Protein AF-A0A2T3AY44-F1 (afdb_monomer)

Radius of gyration: 39.5 Å; Cα contacts (8 Å, |Δi|>4): 131; chains: 1; bounding box: 121×84×118 Å

Foldseek 3Di:
DDDDDDDDDDDDDDDPDDDDDDDDDDDDDDDDDDDDDDDDDDDDDDDDDDDDDDDDDDDDDDDDDDDDDDDDDDDDDDDDDDDDDDDDDDDDDDPPPPDDDDDPDPPPPPDDDPDDDDPPDDDDWDFDDDPPPDRPTCVVVVVVLVVLVVLLVVLVVLLVVLVVVLVVLVVVLVVLVVQLVVLVVVVVVCPVVPPDDPVVSVVSNVSSVVSNVVSVVVSVVSVVVSVVSVVSNVVSVVVSVVSVVVVCVVVVVDDPPPPPPPVDDPDDDDPPPVPVPVPPDDPVRVVVVVLVVQLVVLVVQLVVLVVQLVVLVVCLVCLVVVLVVVVVVVVVVDPDPDPVVVVVVSVVVNVVSVVSNVVSVVSNVVSVVVSVVSQDQDPPVVPPVPPRPHPPPPDDVVVVVVVVVVPPVVVVVCVVPPPPDPPDPPPPPPPPPPPCDPPVPVVPPDDDPVVVVVVVVVVVVVVVVCVVVVVD

Mean predicted aligned error: 21.45 Å

Structure (mmCIF, N/CA/C/O backbone):
data_AF-A0A2T3AY44-F1
#
_entry.id   AF-A0A2T3AY44-F1
#
loop_
_atom_site.group_PDB
_atom_site.id
_atom_site.type_symbol
_atom_site.label_atom_id
_atom_site.label_alt_id
_atom_site.label_comp_id
_atom_site.label_asym_id
_atom_site.label_entity_id
_atom_site.label_seq_id
_atom_site.pdbx_PDB_ins_code
_atom_site.Cartn_x
_atom_site.Cartn_y
_atom_site.Cartn_z
_atom_site.occupancy
_atom_site.B_iso_or_equiv
_atom_site.auth_seq_id
_atom_site.auth_comp_id
_atom_site.auth_asym_id
_atom_site.auth_atom_id
_atom_site.pdbx_PDB_model_num
ATOM 1 N N . MET A 1 1 ? 60.513 7.426 -42.762 1.00 34.94 1 MET A N 1
ATOM 2 C CA . MET A 1 1 ? 61.523 7.850 -41.770 1.00 34.94 1 MET A CA 1
ATOM 3 C C . MET A 1 1 ? 61.010 9.092 -41.057 1.00 34.94 1 MET A C 1
ATOM 5 O O . MET A 1 1 ? 60.821 10.098 -41.719 1.00 34.94 1 MET A O 1
ATOM 9 N N . ASN A 1 2 ? 60.790 8.953 -39.744 1.00 33.62 2 ASN A N 1
ATOM 10 C CA . ASN A 1 2 ? 60.694 9.968 -38.677 1.00 33.62 2 ASN A CA 1
ATOM 11 C C . ASN A 1 2 ? 59.631 11.077 -38.860 1.00 33.62 2 ASN A C 1
ATOM 13 O O . ASN A 1 2 ? 59.776 11.942 -39.707 1.00 33.62 2 ASN A O 1
ATOM 17 N N . GLY A 1 3 ? 58.543 11.164 -38.093 1.00 35.62 3 GLY A N 1
ATOM 18 C CA . GLY A 1 3 ? 58.346 10.798 -36.690 1.00 35.62 3 GLY A CA 1
ATOM 19 C C . GLY A 1 3 ? 58.335 12.067 -35.833 1.00 35.62 3 GLY A C 1
ATOM 20 O O . GLY A 1 3 ? 59.396 12.527 -35.419 1.00 35.62 3 GLY A O 1
ATOM 21 N N . ARG A 1 4 ? 57.149 12.625 -35.550 1.00 42.69 4 ARG A N 1
ATOM 22 C CA . ARG A 1 4 ? 56.928 13.505 -34.393 1.00 42.69 4 ARG A CA 1
ATOM 23 C C . ARG A 1 4 ? 55.590 13.192 -33.739 1.00 42.69 4 ARG A C 1
ATOM 25 O O . ARG A 1 4 ? 54.521 13.354 -34.307 1.00 42.69 4 ARG A O 1
ATOM 32 N N . VAL A 1 5 ? 55.765 12.693 -32.529 1.00 36.28 5 VAL A N 1
ATOM 33 C CA . VAL A 1 5 ? 54.825 12.250 -31.514 1.00 36.28 5 VAL A CA 1
ATOM 34 C C . VAL A 1 5 ? 53.949 13.412 -31.031 1.00 36.28 5 VAL A C 1
ATOM 36 O O . VAL A 1 5 ? 54.469 14.390 -30.493 1.00 36.28 5 VAL A O 1
ATOM 39 N N . CYS A 1 6 ? 52.628 13.268 -31.143 1.00 38.59 6 CYS A N 1
ATOM 40 C CA . CYS A 1 6 ? 51.663 14.050 -30.372 1.00 38.59 6 CYS A CA 1
ATOM 41 C C . CYS A 1 6 ? 51.483 13.397 -28.994 1.00 38.59 6 CYS A C 1
ATOM 43 O O . CYS A 1 6 ? 50.811 12.381 -28.853 1.00 38.59 6 CYS A O 1
ATOM 45 N N . LYS A 1 7 ? 52.109 13.982 -27.969 1.00 41.06 7 LYS A N 1
ATOM 46 C CA . LYS A 1 7 ? 51.794 13.757 -26.552 1.00 41.06 7 LYS A CA 1
ATOM 47 C C . LYS A 1 7 ? 51.014 14.971 -26.062 1.00 41.06 7 LYS A C 1
ATOM 49 O O . LYS A 1 7 ? 51.617 16.039 -25.982 1.00 41.06 7 LYS A O 1
ATOM 54 N N . LYS A 1 8 ? 49.729 14.802 -25.732 1.00 38.19 8 LYS A N 1
ATOM 55 C CA . LYS A 1 8 ? 48.971 15.566 -24.716 1.00 38.19 8 LYS A CA 1
ATOM 56 C C . LYS A 1 8 ? 47.485 15.196 -24.787 1.00 38.19 8 LYS A C 1
ATOM 58 O O . LYS A 1 8 ? 46.795 15.696 -25.661 1.00 38.19 8 LYS A O 1
ATOM 63 N N . ALA A 1 9 ? 47.044 14.348 -23.859 1.00 34.91 9 ALA A N 1
ATOM 64 C CA . ALA A 1 9 ? 45.743 14.389 -23.173 1.00 34.91 9 ALA A CA 1
ATOM 65 C C . ALA A 1 9 ? 45.565 13.066 -22.409 1.00 34.91 9 ALA A C 1
ATOM 67 O O . ALA A 1 9 ? 44.930 12.136 -22.880 1.00 34.91 9 ALA A O 1
ATOM 68 N N . ALA A 1 10 ? 46.207 12.955 -21.247 1.00 40.06 10 ALA A N 1
ATOM 69 C CA . ALA A 1 10 ? 45.984 11.857 -20.312 1.00 40.06 10 ALA A CA 1
ATOM 70 C C . ALA A 1 10 ? 46.168 12.400 -18.893 1.00 40.06 10 ALA A C 1
ATOM 72 O O . ALA A 1 10 ? 47.243 12.266 -18.318 1.00 40.06 10 ALA A O 1
ATOM 73 N N . VAL A 1 11 ? 45.148 13.087 -18.368 1.00 36.41 11 VAL A N 1
ATOM 74 C CA . VAL A 1 11 ? 44.997 13.385 -16.935 1.00 36.41 11 VAL A CA 1
ATOM 75 C C . VAL A 1 11 ? 43.501 13.538 -16.641 1.00 36.41 11 VAL A C 1
ATOM 77 O O . VAL A 1 11 ? 42.920 14.537 -17.047 1.00 36.41 11 VAL A O 1
ATOM 80 N N . LEU A 1 12 ? 42.916 12.541 -15.963 1.00 38.38 12 LEU A N 1
ATOM 81 C CA . LEU A 1 12 ? 41.861 12.618 -14.925 1.00 38.38 12 LEU A CA 1
ATOM 82 C C . LEU A 1 12 ? 41.010 11.332 -14.880 1.00 38.38 12 LEU A C 1
ATOM 84 O O . LEU A 1 12 ? 39.799 11.359 -15.031 1.00 38.38 12 LEU A O 1
ATOM 88 N N . LEU A 1 13 ? 41.646 10.197 -14.578 1.00 35.00 13 LEU A N 1
ATOM 89 C CA . LEU A 1 13 ? 40.983 9.115 -13.847 1.00 35.00 13 LEU A CA 1
ATOM 90 C C . LEU A 1 13 ? 41.801 8.860 -12.583 1.00 35.00 13 LEU A C 1
ATOM 92 O O . LEU A 1 13 ? 42.836 8.190 -12.585 1.00 35.00 13 LEU A O 1
ATOM 96 N N . GLY A 1 14 ? 41.373 9.504 -11.499 1.00 32.88 14 GLY A N 1
ATOM 97 C CA . GLY A 1 14 ? 41.943 9.328 -10.173 1.00 32.88 14 GLY A CA 1
ATOM 98 C C . GLY A 1 14 ? 41.601 7.945 -9.631 1.00 32.88 14 GLY A C 1
ATOM 99 O O . GLY A 1 14 ? 40.562 7.759 -9.006 1.00 32.88 14 GLY A O 1
ATOM 100 N N . ARG A 1 15 ? 42.505 6.980 -9.825 1.00 35.12 15 ARG A N 1
ATOM 101 C CA . ARG A 1 15 ? 42.523 5.724 -9.067 1.00 35.12 15 ARG A CA 1
ATOM 102 C C . ARG A 1 15 ? 42.696 6.038 -7.577 1.00 35.12 15 ARG A C 1
ATOM 104 O O . ARG A 1 15 ? 43.782 6.406 -7.134 1.00 35.12 15 ARG A O 1
ATOM 111 N N . ARG A 1 16 ? 41.631 5.858 -6.792 1.00 35.81 16 ARG A N 1
ATOM 112 C CA . ARG A 1 16 ? 41.693 5.768 -5.326 1.00 35.81 16 ARG A CA 1
ATOM 113 C C . ARG A 1 16 ? 42.392 4.460 -4.945 1.00 35.81 16 ARG A C 1
ATOM 115 O O . ARG A 1 16 ? 41.772 3.403 -4.899 1.00 35.81 16 ARG A O 1
ATOM 122 N N . THR A 1 17 ? 43.683 4.525 -4.647 1.00 37.09 17 THR A N 1
ATOM 123 C CA . THR A 1 17 ? 44.382 3.471 -3.910 1.00 37.09 17 THR A CA 1
ATOM 124 C C . THR A 1 17 ? 43.995 3.576 -2.433 1.00 37.09 17 THR A C 1
ATOM 126 O O . THR A 1 17 ? 44.372 4.518 -1.739 1.00 37.09 17 THR A O 1
ATOM 129 N N . ARG A 1 18 ? 43.205 2.619 -1.930 1.00 37.78 18 ARG A N 1
ATOM 130 C CA . ARG A 1 18 ? 43.069 2.409 -0.482 1.00 37.78 18 ARG A CA 1
ATOM 131 C C . ARG A 1 18 ? 44.380 1.812 0.026 1.00 37.78 18 ARG A C 1
ATOM 133 O O . ARG A 1 18 ? 44.727 0.684 -0.307 1.00 37.78 18 ARG A O 1
ATOM 140 N N . SER A 1 19 ? 45.115 2.593 0.809 1.00 40.41 19 SER A N 1
ATOM 141 C CA . SER A 1 19 ? 46.251 2.138 1.602 1.00 40.41 19 SER A CA 1
ATOM 142 C C . SER A 1 19 ? 45.757 1.265 2.760 1.00 40.41 19 SER A C 1
ATOM 144 O O . SER A 1 19 ? 45.018 1.746 3.619 1.00 40.41 19 SER A O 1
ATOM 146 N N . ASN A 1 20 ? 46.181 0.003 2.794 1.00 39.50 20 ASN A N 1
ATOM 147 C CA . ASN A 1 20 ? 46.094 -0.846 3.983 1.00 39.50 20 ASN A CA 1
ATOM 148 C C . ASN A 1 20 ? 47.040 -0.319 5.079 1.00 39.50 20 ASN A C 1
ATOM 150 O O . ASN A 1 20 ? 48.217 -0.095 4.782 1.00 39.50 20 ASN A O 1
ATOM 154 N N . PRO A 1 21 ? 46.592 -0.169 6.337 1.00 58.84 21 PRO A N 1
ATOM 155 C CA . PRO A 1 21 ? 47.487 -0.097 7.487 1.00 58.84 21 PRO A CA 1
ATOM 156 C C . PRO A 1 21 ? 47.902 -1.512 7.965 1.00 58.84 21 PRO A C 1
ATOM 158 O O . PRO A 1 21 ? 47.206 -2.488 7.676 1.00 58.84 21 PRO A O 1
ATOM 161 N N . PRO A 1 22 ? 49.045 -1.647 8.667 1.00 54.47 22 PRO A N 1
ATOM 162 C CA . PRO A 1 22 ? 49.607 -2.933 9.095 1.00 54.47 22 PRO A CA 1
ATOM 163 C C . PRO A 1 22 ? 48.859 -3.542 10.300 1.00 54.47 22 PRO A C 1
ATOM 165 O O . PRO A 1 22 ? 48.152 -2.822 11.011 1.00 54.47 22 PRO A O 1
ATOM 168 N N . PRO A 1 23 ? 49.021 -4.856 10.562 1.00 44.16 23 PRO A N 1
ATOM 169 C CA . PRO A 1 23 ? 48.242 -5.566 11.568 1.00 44.16 23 PRO A CA 1
ATOM 170 C C . PRO A 1 23 ? 48.755 -5.250 12.976 1.00 44.16 23 PRO A C 1
ATOM 172 O O . PRO A 1 23 ? 49.938 -5.424 13.274 1.00 44.16 23 PRO A O 1
ATOM 175 N N . GLN A 1 24 ? 47.852 -4.814 13.852 1.00 42.66 24 GLN A N 1
ATOM 176 C CA . GLN A 1 24 ? 48.074 -4.827 15.294 1.00 42.66 24 GLN A CA 1
ATOM 177 C C . GLN A 1 24 ? 47.517 -6.119 15.894 1.00 42.66 24 GLN A C 1
ATOM 179 O O . GLN A 1 24 ? 46.496 -6.652 15.467 1.00 42.66 24 GLN A O 1
ATOM 184 N N . GLN A 1 25 ? 48.283 -6.622 16.853 1.00 38.34 25 GLN A N 1
ATOM 185 C CA . GLN A 1 25 ? 48.166 -7.898 17.540 1.00 38.34 25 GLN A CA 1
ATOM 186 C C . GLN A 1 25 ? 46.792 -8.070 18.203 1.00 38.34 25 GLN A C 1
ATOM 188 O O . GLN A 1 25 ? 46.378 -7.238 19.006 1.00 38.34 25 GLN A O 1
ATOM 193 N N . ALA A 1 26 ? 46.116 -9.177 17.889 1.00 37.06 26 ALA A N 1
ATOM 194 C CA . ALA A 1 26 ? 44.958 -9.648 18.632 1.00 37.06 26 ALA A CA 1
ATOM 195 C C . ALA A 1 26 ? 45.448 -10.493 19.813 1.00 37.06 26 ALA A C 1
ATOM 197 O O . ALA A 1 26 ? 46.010 -11.571 19.634 1.00 37.06 26 ALA A O 1
ATOM 198 N N . SER A 1 27 ? 45.261 -9.955 21.011 1.00 42.84 27 SER A N 1
ATOM 199 C CA . SER A 1 27 ? 45.284 -10.687 22.269 1.00 42.84 27 SER A CA 1
ATOM 200 C C . SER A 1 27 ? 44.036 -11.558 22.402 1.00 42.84 27 SER A C 1
ATOM 202 O O . SER A 1 27 ? 42.921 -11.122 22.110 1.00 42.84 27 SER A O 1
ATOM 204 N N . ASP A 1 28 ? 44.278 -12.774 22.872 1.00 39.97 28 ASP A N 1
ATOM 205 C CA . ASP A 1 28 ? 43.344 -13.841 23.199 1.00 39.97 28 ASP A CA 1
ATOM 206 C C . ASP A 1 28 ? 42.115 -13.398 24.006 1.00 39.97 28 ASP A C 1
ATOM 208 O O . ASP A 1 28 ? 42.231 -12.691 25.006 1.00 39.97 28 ASP A O 1
ATOM 212 N N . SER A 1 29 ? 40.937 -13.887 23.610 1.00 41.66 29 SER A N 1
ATOM 213 C CA . SER A 1 29 ? 39.904 -14.460 24.494 1.00 41.66 29 SER A CA 1
ATOM 214 C C . SER A 1 29 ? 38.575 -14.572 23.747 1.00 41.66 29 SER A C 1
ATOM 216 O O . SER A 1 29 ? 37.919 -13.573 23.484 1.00 41.66 29 SER A O 1
ATOM 218 N N . SER A 1 30 ? 38.157 -15.794 23.412 1.00 37.03 30 SER A N 1
ATOM 219 C CA . SER A 1 30 ? 36.739 -16.182 23.407 1.00 37.03 30 SER A CA 1
ATOM 220 C C . SER A 1 30 ? 36.601 -17.658 23.041 1.00 37.03 30 SER A C 1
ATOM 222 O O . SER A 1 30 ? 36.804 -18.081 21.904 1.00 37.03 30 SER A O 1
ATOM 224 N N . THR A 1 31 ? 36.276 -18.439 24.058 1.00 47.12 31 THR A N 1
ATOM 225 C CA . THR A 1 31 ? 35.794 -19.817 24.016 1.00 47.12 31 THR A CA 1
ATOM 226 C C . THR A 1 31 ? 34.460 -19.905 23.258 1.00 47.12 31 THR A C 1
ATOM 228 O O . THR A 1 31 ? 33.555 -19.137 23.584 1.00 47.12 31 THR A O 1
ATOM 231 N N . PRO A 1 32 ? 34.243 -20.873 22.348 1.00 46.88 32 PRO A N 1
ATOM 232 C CA . PRO A 1 32 ? 32.895 -21.257 21.933 1.00 46.88 32 PRO A CA 1
ATOM 233 C C . PRO A 1 32 ? 32.414 -22.506 22.701 1.00 46.88 32 PRO A C 1
ATOM 235 O O . PRO A 1 32 ? 33.208 -23.426 22.927 1.00 46.88 32 PRO A O 1
ATOM 238 N N . PRO A 1 33 ? 31.128 -22.600 23.090 1.00 50.81 33 PRO A N 1
ATOM 239 C CA . PRO A 1 33 ? 30.569 -23.842 23.593 1.00 50.81 33 PRO A CA 1
ATOM 240 C C . PRO A 1 33 ? 30.195 -24.755 22.422 1.00 50.81 33 PRO A C 1
ATOM 242 O O . PRO A 1 33 ? 29.480 -24.383 21.494 1.00 50.81 33 PRO A O 1
ATOM 245 N N . ASN A 1 34 ? 30.700 -25.978 22.509 1.00 35.72 34 ASN A N 1
ATOM 246 C CA . ASN A 1 34 ? 30.418 -27.092 21.624 1.00 35.72 34 ASN A CA 1
ATOM 247 C C . ASN A 1 34 ? 29.064 -27.695 22.047 1.00 35.72 34 ASN A C 1
ATOM 249 O O . ASN A 1 34 ? 28.993 -28.380 23.069 1.00 35.72 34 ASN A O 1
ATOM 253 N N . ILE A 1 35 ? 27.982 -27.398 21.321 1.00 37.94 35 ILE A N 1
ATOM 254 C CA . ILE A 1 35 ? 26.688 -28.064 21.518 1.00 37.94 35 ILE A CA 1
ATOM 255 C C . ILE A 1 35 ? 26.614 -29.244 20.552 1.00 37.94 35 ILE A C 1
ATOM 257 O O . ILE A 1 35 ? 26.578 -29.088 19.334 1.00 37.94 35 ILE A O 1
ATOM 261 N N . TYR A 1 36 ? 26.616 -30.427 21.159 1.00 41.16 36 TYR A N 1
ATOM 262 C CA . TYR A 1 36 ? 26.352 -31.728 20.566 1.00 41.16 36 TYR A CA 1
ATOM 263 C C . TYR A 1 36 ? 25.066 -31.719 19.725 1.00 41.16 36 TYR A C 1
ATOM 265 O O . TYR A 1 36 ? 23.984 -31.445 20.244 1.00 41.16 36 TYR A O 1
ATOM 273 N N . CYS A 1 37 ? 25.175 -32.100 18.452 1.00 33.50 37 CYS A N 1
ATOM 274 C CA . CYS A 1 37 ? 24.052 -32.656 17.703 1.00 33.50 37 CYS A CA 1
ATOM 275 C C . CYS A 1 37 ? 23.922 -34.128 18.105 1.00 33.50 37 CYS A C 1
ATOM 277 O O . CYS A 1 37 ? 24.819 -34.923 17.833 1.00 33.50 37 CYS A O 1
ATOM 279 N N . HIS A 1 38 ? 22.835 -34.466 18.795 1.00 40.00 38 HIS A N 1
ATOM 280 C CA . HIS A 1 38 ? 22.430 -35.847 19.006 1.00 40.00 38 HIS A CA 1
ATOM 281 C C . HIS A 1 38 ? 21.548 -36.290 17.841 1.00 40.00 38 HIS A C 1
ATOM 283 O O . HIS A 1 38 ? 20.502 -35.695 17.581 1.00 40.00 38 HIS A O 1
ATOM 289 N N . ASP A 1 39 ? 21.986 -37.362 17.189 1.00 37.34 39 ASP A N 1
ATOM 290 C CA . ASP A 1 39 ? 21.161 -38.252 16.388 1.00 37.34 39 ASP A CA 1
ATOM 291 C C . ASP A 1 39 ? 19.938 -38.722 17.183 1.00 37.34 39 ASP A C 1
ATOM 293 O O . ASP A 1 39 ? 20.041 -39.099 18.355 1.00 37.34 39 ASP A O 1
ATOM 297 N N . SER A 1 40 ? 18.782 -38.764 16.527 1.00 41.41 40 SER A N 1
ATOM 298 C CA . SER A 1 40 ? 17.695 -39.670 16.892 1.00 41.41 40 SER A CA 1
ATOM 299 C C . SER A 1 40 ? 16.859 -39.978 15.659 1.00 41.41 40 SER A C 1
ATOM 301 O O . SER A 1 40 ? 15.930 -39.263 15.291 1.00 41.41 40 SER A O 1
ATOM 303 N N . GLU A 1 41 ? 17.235 -41.090 15.035 1.00 40.88 41 GLU A N 1
ATOM 304 C CA . GLU A 1 41 ? 16.350 -41.975 14.297 1.00 40.88 41 GLU A CA 1
ATOM 305 C C . GLU A 1 41 ? 15.105 -42.279 15.140 1.00 40.88 41 GLU A C 1
ATOM 307 O O . GLU A 1 41 ? 15.232 -42.777 16.256 1.00 40.88 41 GLU A O 1
ATOM 312 N N . GLN A 1 42 ? 13.907 -42.066 14.595 1.00 40.12 42 GLN A N 1
ATOM 313 C CA . GLN A 1 42 ? 12.755 -42.908 14.914 1.00 40.12 42 GLN A CA 1
ATOM 314 C C . GLN A 1 42 ? 11.935 -43.118 13.646 1.00 40.12 42 GLN A C 1
ATOM 316 O O . GLN A 1 42 ? 11.295 -42.208 13.123 1.00 40.12 42 GLN A O 1
ATOM 321 N N . GLY A 1 43 ? 11.995 -44.351 13.146 1.00 37.81 43 GLY A N 1
ATOM 322 C CA . GLY A 1 43 ? 11.061 -44.855 12.159 1.00 37.81 43 GLY A CA 1
ATOM 323 C C . GLY A 1 43 ? 9.660 -44.975 12.747 1.00 37.81 43 GLY A C 1
ATOM 324 O O . GLY A 1 43 ? 9.489 -45.292 13.923 1.00 37.81 43 GLY A O 1
ATOM 325 N N . TYR A 1 44 ? 8.660 -44.781 11.896 1.00 38.00 44 TYR A N 1
ATOM 326 C CA . TYR A 1 44 ? 7.320 -45.278 12.151 1.00 38.00 44 TYR A CA 1
ATOM 327 C C . TYR A 1 44 ? 6.813 -46.004 10.910 1.00 38.00 44 TYR A C 1
ATOM 329 O O . TYR A 1 44 ? 6.714 -45.452 9.816 1.00 38.00 44 TYR A O 1
ATOM 337 N N . LEU A 1 45 ? 6.572 -47.292 11.127 1.00 39.09 45 LEU A N 1
ATOM 338 C CA . LEU A 1 45 ? 5.883 -48.218 10.249 1.00 39.09 45 LEU A CA 1
ATOM 339 C C . LEU A 1 45 ? 4.418 -47.782 10.101 1.00 39.09 45 LEU A C 1
ATOM 341 O O . LEU A 1 45 ? 3.814 -47.289 11.055 1.00 39.09 45 LEU A O 1
ATOM 345 N N . GLY A 1 46 ? 3.849 -48.012 8.914 1.00 34.78 46 GLY A N 1
ATOM 346 C CA . GLY A 1 46 ? 2.399 -47.988 8.704 1.00 34.78 46 GLY A CA 1
ATOM 347 C C . GLY A 1 46 ? 1.670 -49.014 9.585 1.00 34.78 46 GLY A C 1
ATOM 348 O O . GLY A 1 46 ? 2.302 -49.855 10.231 1.00 34.78 46 GLY A O 1
ATOM 349 N N . PRO A 1 47 ? 0.330 -48.997 9.571 1.00 50.12 47 PRO A N 1
ATOM 350 C CA . PRO A 1 47 ? -0.291 -49.878 8.589 1.00 50.12 47 PRO A CA 1
ATOM 351 C C . PRO A 1 47 ? -1.577 -49.356 7.936 1.00 50.12 47 PRO A C 1
ATOM 353 O O . PRO A 1 47 ? -2.265 -48.451 8.402 1.00 50.12 47 PRO A O 1
ATOM 356 N N . GLU A 1 48 ? -1.847 -50.027 6.824 1.00 40.59 48 GLU A N 1
ATOM 357 C CA . GLU A 1 48 ? -3.089 -50.188 6.085 1.00 40.59 48 GLU A CA 1
ATOM 358 C C . GLU A 1 48 ? -4.349 -50.258 6.967 1.00 40.59 48 GLU A C 1
ATOM 360 O O . GLU A 1 48 ? -4.336 -50.888 8.018 1.00 40.59 48 GLU A O 1
ATOM 365 N N . HIS A 1 49 ? -5.450 -49.663 6.495 1.00 39.28 49 HIS A N 1
ATOM 366 C CA . HIS A 1 49 ? -6.746 -50.333 6.306 1.00 39.28 49 HIS A CA 1
ATOM 367 C C . HIS A 1 49 ? -7.787 -49.329 5.784 1.00 39.28 49 HIS A C 1
ATOM 369 O O . HIS A 1 49 ? -8.330 -48.512 6.522 1.00 39.28 49 HIS A O 1
ATOM 375 N N . SER A 1 50 ? -8.113 -49.436 4.495 1.00 41.28 50 SER A N 1
ATOM 376 C CA . SER A 1 50 ? -9.448 -49.087 4.000 1.00 41.28 50 SER A CA 1
ATOM 377 C C . SER A 1 50 ? -10.450 -50.151 4.463 1.00 41.28 50 SER A C 1
ATOM 379 O O . SER A 1 50 ? -10.082 -51.317 4.630 1.00 41.28 50 SER A O 1
ATOM 381 N N . PRO A 1 51 ? -11.739 -49.798 4.543 1.00 49.62 51 PRO A N 1
ATOM 382 C CA . PRO A 1 51 ? -12.659 -50.572 3.725 1.00 49.62 51 PRO A CA 1
ATOM 383 C C . PRO A 1 51 ? -13.641 -49.704 2.946 1.00 49.62 51 PRO A C 1
ATOM 385 O O . PRO A 1 51 ? -14.143 -48.677 3.397 1.00 49.62 51 PRO A O 1
ATOM 388 N N . ALA A 1 52 ? -13.893 -50.206 1.745 1.00 33.34 52 ALA A N 1
ATOM 389 C CA . ALA A 1 52 ? -14.889 -49.764 0.803 1.00 33.34 52 ALA A CA 1
ATOM 390 C C . ALA A 1 52 ? -16.310 -49.966 1.345 1.00 33.34 52 ALA A C 1
ATOM 392 O O . ALA A 1 52 ? -16.637 -51.017 1.897 1.00 33.34 52 ALA A O 1
ATOM 393 N N . THR A 1 53 ? -17.176 -48.997 1.074 1.00 37.31 53 THR A N 1
ATOM 394 C CA . THR A 1 53 ? -18.629 -49.170 1.071 1.00 37.31 53 THR A CA 1
ATOM 395 C C . THR A 1 53 ? -19.126 -49.024 -0.362 1.00 37.31 53 THR A C 1
ATOM 397 O O . THR A 1 53 ? -19.195 -47.931 -0.918 1.00 37.31 53 THR A O 1
ATOM 400 N N . SER A 1 54 ? -19.450 -50.162 -0.973 1.00 38.47 54 SER A N 1
ATOM 401 C CA . SER A 1 54 ? -20.200 -50.246 -2.227 1.00 38.47 54 SER A CA 1
ATOM 402 C C . SER A 1 54 ? -21.665 -49.846 -2.006 1.00 38.47 54 SER A C 1
ATOM 404 O O . SER A 1 54 ? -22.250 -50.273 -1.007 1.00 38.47 54 SER A O 1
ATOM 406 N N . PRO A 1 55 ? -22.310 -49.129 -2.941 1.00 49.94 55 PRO A N 1
ATOM 407 C CA . PRO A 1 55 ? -23.758 -49.017 -2.977 1.00 49.94 55 PRO A CA 1
ATOM 408 C C . PRO A 1 55 ? -24.391 -50.170 -3.769 1.00 49.94 55 PRO A C 1
ATOM 410 O O . PRO A 1 55 ? -23.922 -50.585 -4.830 1.00 49.94 55 PRO A O 1
ATOM 413 N N . VAL A 1 56 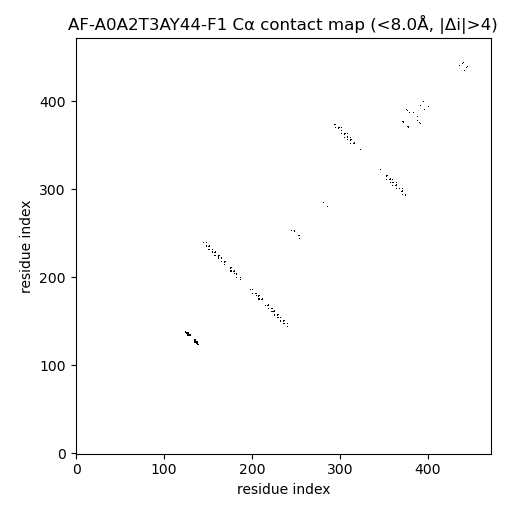? -25.486 -50.673 -3.208 1.00 41.31 56 VAL A N 1
ATOM 414 C CA . VAL A 1 56 ? -26.410 -51.663 -3.765 1.00 41.31 56 VAL A CA 1
ATOM 415 C C . VAL A 1 56 ? -27.407 -50.970 -4.698 1.00 41.31 56 VAL A C 1
ATOM 417 O O . VAL A 1 56 ? -27.940 -49.922 -4.350 1.00 41.31 56 VAL A O 1
ATOM 420 N N . GLY A 1 57 ? -27.746 -51.631 -5.810 1.00 34.44 57 GLY A N 1
ATOM 421 C CA . GLY A 1 57 ? -29.123 -51.626 -6.318 1.00 34.44 57 GLY A CA 1
ATOM 422 C C . GLY A 1 57 ? -29.385 -50.862 -7.612 1.00 34.44 57 GLY A C 1
ATOM 423 O O . GLY A 1 57 ? -30.061 -49.840 -7.606 1.00 34.44 57 GLY A O 1
ATOM 424 N N . THR A 1 58 ? -28.940 -51.417 -8.738 1.00 32.31 58 THR A N 1
ATOM 425 C CA . THR A 1 58 ? -29.506 -51.135 -10.064 1.00 32.31 58 THR A CA 1
ATOM 426 C C . THR A 1 58 ? -30.780 -51.966 -10.244 1.00 32.31 58 THR A C 1
ATOM 428 O O . THR A 1 58 ? -30.719 -53.194 -10.210 1.00 32.31 58 THR A O 1
ATOM 431 N N . THR A 1 59 ? -31.924 -51.318 -10.468 1.00 40.19 59 THR A N 1
ATOM 432 C CA . THR A 1 59 ? -33.104 -51.939 -11.090 1.00 40.19 59 THR A CA 1
ATOM 433 C C . THR A 1 59 ? -33.303 -51.365 -12.486 1.00 40.19 59 THR A C 1
ATOM 435 O O . THR A 1 59 ? -33.210 -50.159 -12.700 1.00 40.19 59 THR A O 1
ATOM 438 N N . ALA A 1 60 ? -33.522 -52.291 -13.411 1.00 36.12 60 ALA A N 1
ATOM 439 C CA . ALA A 1 60 ? -33.614 -52.157 -14.853 1.00 36.12 60 ALA A CA 1
ATOM 440 C C . ALA A 1 60 ? -34.748 -51.253 -15.352 1.00 36.12 60 ALA A C 1
ATOM 442 O O . ALA A 1 60 ? -35.816 -51.262 -14.751 1.00 36.12 60 ALA A O 1
ATOM 443 N N . VAL A 1 61 ? -34.542 -50.634 -16.523 1.00 40.22 61 VAL A N 1
ATOM 444 C CA . VAL A 1 61 ? -35.496 -50.661 -17.649 1.00 40.22 61 VAL A CA 1
ATOM 445 C C . VAL A 1 61 ? -34.697 -50.636 -18.964 1.00 40.22 61 VAL A C 1
ATOM 447 O O . VAL A 1 61 ? -33.897 -49.734 -19.203 1.00 40.22 61 VAL A O 1
ATOM 450 N N . GLU A 1 62 ? -34.901 -51.671 -19.779 1.00 37.59 62 GLU A N 1
ATOM 451 C CA . GLU A 1 62 ? -34.537 -51.770 -21.195 1.00 37.59 62 GLU A CA 1
ATOM 452 C C . GLU A 1 62 ? -35.525 -50.967 -22.059 1.00 37.59 62 GLU A C 1
ATOM 454 O O . GLU A 1 62 ? -36.717 -51.027 -21.794 1.00 37.59 62 GLU A O 1
ATOM 459 N N . GLU A 1 63 ? -35.047 -50.286 -23.106 1.00 34.16 63 GLU A N 1
ATOM 460 C CA . GLU A 1 63 ? -35.605 -50.257 -24.482 1.00 34.16 63 GLU A CA 1
ATOM 461 C C . GLU A 1 63 ? -34.835 -49.191 -25.294 1.00 34.16 63 GLU A C 1
ATOM 463 O O . GLU A 1 63 ? -34.659 -48.063 -24.852 1.00 34.16 63 GLU A O 1
ATOM 468 N N . SER A 1 64 ? -34.139 -49.550 -26.385 1.00 34.41 64 SER A N 1
ATOM 469 C CA . SER A 1 64 ? -34.679 -49.607 -27.760 1.00 34.41 64 SER A CA 1
ATOM 470 C C . SER A 1 64 ? -35.191 -48.217 -28.198 1.00 34.41 64 SER A C 1
ATOM 472 O O . SER A 1 64 ? -36.088 -47.682 -27.576 1.00 34.41 64 SER A O 1
ATOM 474 N N . THR A 1 65 ? -34.728 -47.526 -29.244 1.00 35.59 65 THR A N 1
ATOM 475 C CA . THR A 1 65 ? -34.324 -47.960 -30.584 1.00 35.59 65 THR A CA 1
ATOM 476 C C . THR A 1 65 ? -33.747 -46.748 -31.364 1.00 35.59 65 THR A C 1
ATOM 478 O O . THR A 1 65 ? -34.169 -45.620 -31.142 1.00 35.59 65 THR A O 1
ATOM 481 N N . ARG A 1 66 ? -32.928 -47.030 -32.395 1.00 35.09 66 ARG A N 1
ATOM 482 C CA . ARG A 1 66 ? -32.802 -46.318 -33.700 1.00 35.09 66 ARG A CA 1
ATOM 483 C C . ARG A 1 66 ? -32.076 -44.959 -33.828 1.00 35.09 66 ARG A C 1
ATOM 485 O O . ARG A 1 66 ? -32.601 -43.900 -33.513 1.00 35.09 66 ARG A O 1
ATOM 492 N N . GLU A 1 67 ? -30.944 -45.021 -34.544 1.00 40.16 67 GLU A N 1
ATOM 493 C CA . GLU A 1 67 ? -30.435 -43.971 -35.450 1.00 40.16 67 GLU A CA 1
ATOM 494 C C . GLU A 1 67 ? -31.444 -43.646 -36.587 1.00 40.16 67 GLU A C 1
ATOM 496 O O . GLU A 1 67 ? -32.317 -44.474 -36.882 1.00 40.16 67 GLU A O 1
ATOM 501 N N . PRO A 1 68 ? -31.291 -42.508 -37.309 1.00 57.03 68 PRO A N 1
ATOM 502 C CA . PRO A 1 68 ? -30.454 -42.536 -38.519 1.00 57.03 68 PRO A CA 1
ATOM 503 C C . PRO A 1 68 ? -29.657 -41.251 -38.851 1.00 57.03 68 PRO A C 1
ATOM 505 O O . PRO A 1 68 ? -30.158 -40.133 -38.878 1.00 57.03 68 PRO A O 1
ATOM 508 N N . ARG A 1 69 ? -28.400 -41.490 -39.236 1.00 38.91 69 ARG A N 1
ATOM 509 C CA . ARG A 1 69 ? -27.644 -40.995 -40.410 1.00 38.91 69 ARG A CA 1
ATOM 510 C C . ARG A 1 69 ? -28.341 -40.041 -41.420 1.00 38.91 69 ARG A C 1
ATOM 512 O O . ARG A 1 69 ? -29.292 -40.435 -42.084 1.00 38.91 69 ARG A O 1
ATOM 519 N N . MET A 1 70 ? -27.676 -38.916 -41.718 1.00 40.38 70 MET A N 1
ATOM 520 C CA . MET A 1 70 ? -27.653 -38.165 -43.002 1.00 40.38 70 MET A CA 1
ATOM 521 C C . MET A 1 70 ? -26.257 -37.493 -43.093 1.00 40.38 70 MET A C 1
ATOM 523 O O . MET A 1 70 ? -25.922 -36.705 -42.220 1.00 40.38 70 MET A O 1
ATOM 527 N N . ARG A 1 71 ? -25.270 -37.919 -43.912 1.00 39.34 71 ARG A N 1
ATOM 528 C CA . ARG A 1 71 ? -25.013 -37.577 -45.343 1.00 39.34 71 ARG A CA 1
ATOM 529 C C . ARG A 1 71 ? -25.685 -36.263 -45.774 1.00 39.34 71 ARG A C 1
ATOM 531 O O . ARG A 1 71 ? -26.894 -36.177 -45.691 1.00 39.34 71 ARG A O 1
ATOM 538 N N . GLY A 1 72 ? -25.040 -35.235 -46.314 1.00 33.91 72 GLY A N 1
ATOM 539 C CA . GLY A 1 72 ? -23.698 -35.017 -46.853 1.00 33.91 72 GLY A CA 1
ATOM 540 C C . GLY A 1 72 ? -23.820 -33.961 -47.966 1.00 33.91 72 GLY A C 1
ATOM 541 O O . GLY A 1 72 ? -24.844 -33.943 -48.644 1.00 33.91 72 GLY A O 1
ATOM 542 N N . ARG A 1 73 ? -22.813 -33.106 -48.195 1.00 37.41 73 ARG A N 1
ATOM 543 C CA . ARG A 1 73 ? -22.542 -32.549 -49.534 1.00 37.41 73 ARG A CA 1
ATOM 544 C C . ARG A 1 73 ? -21.176 -31.872 -49.622 1.00 37.41 73 ARG A C 1
ATOM 546 O O . ARG A 1 73 ? -20.862 -30.960 -48.871 1.00 37.41 73 ARG A O 1
ATOM 553 N N . SER A 1 74 ? -20.409 -32.377 -50.575 1.00 40.16 74 SER A N 1
ATOM 554 C CA . SER A 1 74 ? -19.157 -31.880 -51.138 1.00 40.16 74 SER A CA 1
ATOM 555 C C . SER A 1 74 ? -19.430 -30.845 -52.237 1.00 40.16 74 SER A C 1
ATOM 557 O O . SER A 1 74 ? -20.498 -30.926 -52.845 1.00 40.16 74 SER A O 1
ATOM 559 N N . GLN A 1 75 ? -18.450 -29.976 -52.535 1.00 37.53 75 GLN A N 1
ATOM 560 C CA . GLN A 1 75 ? -17.966 -29.579 -53.884 1.00 37.53 75 GLN A CA 1
ATOM 561 C C . GLN A 1 75 ? -16.914 -28.439 -53.751 1.00 37.53 75 GLN A C 1
ATOM 563 O O . GLN A 1 75 ? -17.225 -27.419 -53.150 1.00 37.53 75 GLN A O 1
ATOM 568 N N . THR A 1 76 ? -15.610 -28.714 -53.975 1.00 35.28 76 THR A N 1
ATOM 569 C CA . THR A 1 76 ? -14.766 -28.494 -55.202 1.00 35.28 76 THR A CA 1
ATOM 570 C C . THR A 1 76 ? -14.307 -27.032 -55.394 1.00 35.28 76 THR A C 1
ATOM 572 O O . THR A 1 76 ? -15.161 -26.192 -55.642 1.00 35.28 76 THR A O 1
ATOM 575 N N . GLU A 1 77 ? -13.042 -26.678 -55.080 1.00 49.16 77 GLU A N 1
ATOM 576 C CA . GLU A 1 77 ? -11.827 -26.530 -55.960 1.00 49.16 77 GLU A CA 1
ATOM 577 C C . GLU A 1 77 ? -11.796 -25.235 -56.814 1.00 49.16 77 GLU A C 1
ATOM 579 O O . GLU A 1 77 ? -12.874 -24.682 -57.023 1.00 49.16 77 GLU A O 1
ATOM 584 N N . PRO A 1 78 ? -10.650 -24.732 -57.364 1.00 54.75 78 PRO A N 1
ATOM 585 C CA . PRO A 1 78 ? -9.226 -25.173 -57.357 1.00 54.75 78 PRO A CA 1
ATOM 586 C C . PRO A 1 78 ? -8.271 -24.053 -56.815 1.00 54.75 78 PRO A C 1
ATOM 588 O O . PRO A 1 78 ? -8.732 -22.966 -56.491 1.00 54.75 78 PRO A O 1
ATOM 591 N N . GLY A 1 79 ? -6.958 -24.174 -56.570 1.00 35.38 79 GLY A N 1
ATOM 592 C CA . GLY A 1 79 ? -5.852 -24.838 -57.271 1.00 35.38 79 GLY A CA 1
ATOM 593 C C . GLY A 1 79 ? -5.007 -23.785 -58.019 1.00 35.38 79 GLY A C 1
ATOM 594 O O . GLY A 1 79 ? -5.482 -23.247 -59.011 1.00 35.38 79 GLY A O 1
ATOM 595 N N . CYS A 1 80 ? -3.788 -23.489 -57.542 1.00 35.44 80 CYS A N 1
ATOM 596 C CA . CYS A 1 80 ? -2.705 -22.850 -58.309 1.00 35.44 80 CYS A CA 1
ATOM 597 C C . CYS A 1 80 ? -1.350 -23.133 -57.639 1.00 35.44 80 CYS A C 1
ATOM 599 O O . CYS A 1 80 ? -0.999 -22.533 -56.624 1.00 35.44 80 CYS A O 1
ATOM 601 N N . ASP A 1 81 ? -0.614 -24.055 -58.252 1.00 41.72 81 ASP A N 1
ATOM 602 C CA . ASP A 1 81 ? 0.811 -24.296 -58.067 1.00 41.72 81 ASP A CA 1
ATOM 603 C C . ASP A 1 81 ? 1.647 -23.120 -58.594 1.00 41.72 81 ASP A C 1
ATOM 605 O O . ASP A 1 81 ? 1.317 -22.528 -59.623 1.00 41.72 81 ASP A O 1
ATOM 609 N N . ASN A 1 82 ? 2.785 -22.847 -57.953 1.00 42.81 82 ASN A N 1
ATOM 610 C CA . ASN A 1 82 ? 4.031 -22.590 -58.674 1.00 42.81 82 ASN A CA 1
ATOM 611 C C . ASN A 1 82 ? 5.245 -22.808 -57.767 1.00 42.81 82 ASN A C 1
ATOM 613 O O . ASN A 1 82 ? 5.329 -22.296 -56.652 1.00 42.81 82 ASN A O 1
ATOM 617 N N . ALA A 1 83 ? 6.176 -23.589 -58.302 1.00 42.19 83 ALA A N 1
ATOM 618 C CA . ALA A 1 83 ? 7.441 -23.978 -57.714 1.00 42.19 83 ALA A CA 1
ATOM 619 C C . ALA A 1 83 ? 8.606 -23.088 -58.195 1.00 42.19 83 ALA A C 1
ATOM 621 O O . ALA A 1 83 ? 8.529 -22.432 -59.232 1.00 42.19 83 ALA A O 1
ATOM 622 N N . ASP A 1 84 ? 9.709 -23.209 -57.452 1.00 43.03 84 ASP A N 1
ATOM 623 C CA . ASP A 1 84 ? 11.115 -23.065 -57.854 1.00 43.03 84 ASP A CA 1
ATOM 624 C C . ASP A 1 84 ? 11.722 -21.684 -58.168 1.00 43.03 84 ASP A C 1
ATOM 626 O O . ASP A 1 84 ? 11.493 -21.086 -59.219 1.00 43.03 84 ASP A O 1
ATOM 630 N N . LYS A 1 85 ? 12.685 -21.289 -57.309 1.00 39.09 85 LYS A N 1
ATOM 631 C CA . LYS A 1 85 ? 14.129 -21.088 -57.621 1.00 39.09 85 LYS A CA 1
ATOM 632 C C . LYS A 1 85 ? 14.883 -20.619 -56.359 1.00 39.09 85 LYS A C 1
ATOM 634 O O . LYS A 1 85 ? 14.539 -19.615 -55.761 1.00 39.09 85 LYS A O 1
ATOM 639 N N . GLN A 1 86 ? 15.767 -21.453 -55.804 1.00 37.06 86 GLN A N 1
ATOM 640 C CA . GLN A 1 86 ? 17.238 -21.388 -55.916 1.00 37.06 86 GLN A CA 1
ATOM 641 C C . GLN A 1 86 ? 17.958 -20.157 -55.301 1.00 37.06 86 GLN A C 1
ATOM 643 O O . GLN A 1 86 ? 18.082 -19.131 -55.952 1.00 37.06 86 GLN A O 1
ATOM 648 N N . LYS A 1 87 ? 18.649 -20.437 -54.175 1.00 38.44 87 LYS A N 1
ATOM 649 C CA . LYS A 1 87 ? 20.119 -20.324 -53.966 1.00 38.44 87 LYS A CA 1
ATOM 650 C C . LYS A 1 87 ? 20.724 -18.968 -53.523 1.00 38.44 87 LYS A C 1
ATOM 652 O O . LYS A 1 87 ? 20.286 -17.923 -53.965 1.00 38.44 87 LYS A O 1
ATOM 657 N N . THR A 1 88 ? 21.823 -19.114 -52.753 1.00 34.78 88 THR A N 1
ATOM 658 C CA . THR A 1 88 ? 22.850 -18.168 -52.217 1.00 34.78 88 THR A CA 1
ATOM 659 C C . THR A 1 88 ? 22.515 -17.554 -50.855 1.00 34.78 88 THR A C 1
ATOM 661 O O . THR A 1 88 ? 21.526 -16.850 -50.736 1.00 34.78 88 THR A O 1
ATOM 664 N N . SER A 1 89 ? 23.111 -18.014 -49.750 1.00 38.25 89 SER A N 1
ATOM 665 C CA . SER A 1 89 ? 24.499 -17.864 -49.254 1.00 38.25 89 SER A CA 1
ATOM 666 C C . SER A 1 89 ? 24.758 -16.532 -48.539 1.00 38.25 89 SER A C 1
ATOM 668 O O . SER A 1 89 ? 24.428 -15.468 -49.041 1.00 38.25 89 SER A O 1
ATOM 670 N N . ASP A 1 90 ? 25.401 -16.683 -47.379 1.00 33.88 90 ASP A N 1
ATOM 671 C CA . ASP A 1 90 ? 26.267 -15.730 -46.684 1.00 33.88 90 ASP A CA 1
ATOM 672 C C . ASP A 1 90 ? 25.641 -14.590 -45.858 1.00 33.88 90 ASP A C 1
ATOM 674 O O . ASP A 1 90 ? 25.210 -13.557 -46.351 1.00 33.88 90 ASP A O 1
ATOM 678 N N . ASN A 1 91 ? 25.711 -14.801 -44.539 1.00 43.12 91 ASN A N 1
ATOM 679 C CA . ASN A 1 91 ? 26.556 -14.018 -43.633 1.00 43.12 91 ASN A CA 1
ATOM 680 C C . ASN A 1 91 ? 26.384 -12.487 -43.666 1.00 43.12 91 ASN A C 1
ATOM 682 O O . ASN A 1 91 ? 27.011 -11.818 -44.482 1.00 43.12 91 ASN A O 1
ATOM 686 N N . CYS A 1 92 ? 25.667 -11.921 -42.689 1.00 35.22 92 CYS A N 1
ATOM 687 C CA . CYS A 1 92 ? 25.950 -10.557 -42.238 1.00 35.22 92 CYS A CA 1
ATOM 688 C C . CYS A 1 92 ? 25.429 -10.298 -40.816 1.00 35.22 92 CYS A C 1
ATOM 690 O O . CYS A 1 92 ? 24.230 -10.375 -40.567 1.00 35.22 92 CYS A O 1
ATOM 692 N N . GLY A 1 93 ? 26.376 -10.012 -39.918 1.00 35.22 93 GLY A N 1
ATOM 693 C CA . GLY A 1 93 ? 26.326 -8.928 -38.933 1.00 35.22 93 GLY A CA 1
ATOM 694 C C . GLY A 1 93 ? 25.107 -8.825 -38.025 1.00 35.22 93 GLY A C 1
ATOM 695 O O . GLY A 1 93 ? 24.091 -8.244 -38.390 1.00 35.22 93 GLY A O 1
ATOM 696 N N . GLN A 1 94 ? 25.274 -9.298 -36.792 1.00 41.16 94 GLN A N 1
ATOM 697 C CA . GLN A 1 94 ? 24.531 -8.798 -35.642 1.00 41.16 94 GLN A CA 1
ATOM 698 C C . GLN A 1 94 ? 25.040 -7.390 -35.309 1.00 41.16 94 GLN A C 1
ATOM 700 O O . GLN A 1 94 ? 26.018 -7.265 -34.584 1.00 41.16 94 GLN A O 1
ATOM 705 N N . ASP A 1 95 ? 24.359 -6.358 -35.797 1.00 36.19 95 ASP A N 1
ATOM 706 C CA . ASP A 1 95 ? 24.473 -5.005 -35.249 1.00 36.19 95 ASP A CA 1
ATOM 707 C C . ASP A 1 95 ? 23.160 -4.690 -34.530 1.00 36.19 95 ASP A C 1
ATOM 709 O O . ASP A 1 95 ? 22.189 -4.205 -35.110 1.00 36.19 95 ASP A O 1
ATOM 713 N N . ALA A 1 96 ? 23.108 -5.057 -33.248 1.00 37.50 96 ALA A N 1
ATOM 714 C CA . ALA A 1 96 ? 22.051 -4.628 -32.347 1.00 37.50 96 ALA A CA 1
ATOM 715 C C . ALA A 1 96 ? 22.317 -3.164 -31.972 1.00 37.50 96 ALA A C 1
ATOM 717 O O . ALA A 1 96 ? 23.060 -2.868 -31.037 1.00 37.50 96 ALA A O 1
ATOM 718 N N . SER A 1 97 ? 21.721 -2.244 -32.725 1.00 34.44 97 SER A N 1
ATOM 719 C CA . SER A 1 97 ? 21.611 -0.842 -32.340 1.00 34.44 97 SER A CA 1
ATOM 720 C C . SER A 1 97 ? 20.737 -0.742 -31.088 1.00 34.44 97 SER A C 1
ATOM 722 O O . SER A 1 97 ? 19.511 -0.796 -31.169 1.00 34.44 97 SER A O 1
ATOM 724 N N . VAL A 1 98 ? 21.379 -0.627 -29.925 1.00 38.50 98 VAL A N 1
ATOM 725 C CA . VAL A 1 98 ? 20.744 -0.203 -28.675 1.00 38.50 98 VAL A CA 1
ATOM 726 C C . VAL A 1 98 ? 20.441 1.285 -28.826 1.00 38.50 98 VAL A C 1
ATOM 728 O O . VAL A 1 98 ? 21.318 2.132 -28.670 1.00 38.50 98 VAL A O 1
ATOM 731 N N . SER A 1 99 ? 19.208 1.585 -29.213 1.00 42.75 99 SER A N 1
ATOM 732 C CA . SER A 1 99 ? 18.623 2.917 -29.167 1.00 42.75 99 SER A CA 1
ATOM 733 C C . SER A 1 99 ? 17.377 2.833 -28.291 1.00 42.75 99 SER A C 1
ATOM 735 O O . SER A 1 99 ? 16.635 1.861 -28.384 1.00 42.75 99 SER A O 1
ATOM 737 N N . GLU A 1 100 ? 17.212 3.849 -27.445 1.00 48.03 100 GLU A N 1
ATOM 738 C CA . GLU A 1 100 ? 16.037 4.153 -26.619 1.00 48.03 100 GLU A CA 1
ATOM 739 C C . GLU A 1 100 ? 15.867 3.376 -25.303 1.00 48.03 100 GLU A C 1
ATOM 741 O O . GLU A 1 100 ? 15.183 2.367 -25.193 1.00 48.03 100 GLU A O 1
ATOM 746 N N . PHE A 1 101 ? 16.418 3.969 -24.241 1.00 40.97 101 PHE A N 1
ATOM 747 C CA . PHE A 1 101 ? 15.792 3.983 -22.918 1.00 40.97 101 PHE A CA 1
ATOM 748 C C . PHE A 1 101 ? 15.899 5.408 -22.357 1.00 40.97 101 PHE A C 1
ATOM 750 O O . PHE A 1 101 ? 16.819 5.729 -21.610 1.00 40.97 101 PHE A O 1
ATOM 757 N N . LEU A 1 102 ? 14.956 6.275 -22.730 1.00 43.19 102 LEU A N 1
ATOM 758 C CA . LEU A 1 102 ? 14.653 7.489 -21.971 1.00 43.19 102 LEU A CA 1
ATOM 759 C C . LEU A 1 102 ? 13.319 7.264 -21.246 1.00 43.19 102 LEU A C 1
ATOM 761 O O . LEU A 1 102 ? 12.348 6.865 -21.889 1.00 43.19 102 LEU A O 1
ATOM 765 N N . PRO A 1 103 ? 13.235 7.478 -19.922 1.00 42.78 103 PRO A N 1
ATOM 766 C CA . PRO A 1 103 ? 11.978 7.346 -19.205 1.00 42.78 103 PRO A CA 1
ATOM 767 C C . PRO A 1 103 ? 11.113 8.587 -19.456 1.00 42.78 103 PRO A C 1
ATOM 769 O O . PRO A 1 103 ? 11.284 9.621 -18.807 1.00 42.78 103 PRO A O 1
ATOM 772 N N . GLU A 1 104 ? 10.173 8.483 -20.394 1.00 41.81 104 GLU A N 1
ATOM 773 C CA . GLU A 1 104 ? 9.051 9.415 -20.488 1.00 41.81 104 GLU A CA 1
ATOM 774 C C . GLU A 1 104 ? 7.984 9.110 -19.421 1.00 41.81 104 GLU A C 1
ATOM 776 O O . GLU A 1 104 ? 7.618 7.961 -19.178 1.00 41.81 104 GLU A O 1
ATOM 781 N N . SER A 1 105 ? 7.436 10.197 -18.863 1.00 41.66 105 SER A N 1
ATOM 782 C CA . SER A 1 105 ? 6.251 10.314 -17.995 1.00 41.66 105 SER A CA 1
ATOM 783 C C . SER A 1 105 ? 6.396 10.014 -16.495 1.00 41.66 105 SER A C 1
ATOM 785 O O . SER A 1 105 ? 6.054 8.940 -16.008 1.00 41.66 105 SER A O 1
ATOM 787 N N . ILE A 1 106 ? 6.747 11.066 -15.741 1.00 44.50 106 ILE A N 1
ATOM 788 C CA . ILE A 1 106 ? 6.515 11.200 -14.286 1.00 44.50 106 ILE A CA 1
ATOM 789 C C . ILE A 1 106 ? 5.092 11.742 -13.975 1.00 44.50 106 ILE A C 1
ATOM 791 O O . ILE A 1 106 ? 4.650 11.726 -12.829 1.00 44.50 106 ILE A O 1
ATOM 795 N N . ASP A 1 107 ? 4.289 12.115 -14.977 1.00 37.59 107 ASP A N 1
ATOM 796 C CA . ASP A 1 107 ? 3.028 12.856 -14.770 1.00 37.59 107 ASP A CA 1
ATOM 797 C C . ASP A 1 107 ? 1.767 12.004 -14.503 1.00 37.59 107 ASP A C 1
ATOM 799 O O . ASP A 1 107 ? 0.642 12.447 -14.730 1.00 37.59 107 ASP A O 1
ATOM 803 N N . ARG A 1 108 ? 1.896 10.772 -13.991 1.00 40.28 108 ARG A N 1
ATOM 804 C CA . ARG A 1 108 ? 0.733 9.890 -13.728 1.00 40.28 108 ARG A CA 1
ATOM 805 C C . ARG A 1 108 ? 0.605 9.391 -12.290 1.00 40.28 108 ARG A C 1
ATOM 807 O O . ARG A 1 108 ? 0.275 8.234 -12.059 1.00 40.28 108 ARG A O 1
ATOM 814 N N . ILE A 1 109 ? 0.757 10.279 -11.308 1.00 43.97 109 ILE A N 1
ATOM 815 C CA . ILE A 1 109 ? 0.234 10.034 -9.952 1.00 43.97 109 ILE A CA 1
ATOM 816 C C . ILE A 1 109 ? -1.004 10.915 -9.744 1.00 43.97 109 ILE A C 1
ATOM 818 O O . ILE A 1 109 ? -0.958 11.945 -9.072 1.00 43.97 109 ILE A O 1
ATOM 822 N N . ARG A 1 110 ? -2.137 10.512 -10.337 1.00 36.59 110 ARG A N 1
ATOM 823 C CA . ARG A 1 110 ? -3.454 11.038 -9.950 1.00 36.59 110 ARG A CA 1
ATOM 824 C C . ARG A 1 110 ? -3.765 10.515 -8.547 1.00 36.59 110 ARG A C 1
ATOM 826 O O . ARG A 1 110 ? -3.919 9.318 -8.338 1.00 36.59 110 ARG A O 1
ATOM 833 N N . GLN A 1 111 ? -3.780 11.424 -7.577 1.00 42.88 111 GLN A N 1
ATOM 834 C CA . GLN A 1 111 ? -4.144 11.140 -6.193 1.00 42.88 111 GLN A CA 1
ATOM 835 C C . GLN A 1 111 ? -5.661 10.974 -6.088 1.00 42.88 111 GLN A C 1
ATOM 837 O O . GLN A 1 111 ? -6.386 11.963 -5.988 1.00 42.88 111 GLN A O 1
ATOM 842 N N . ASP A 1 112 ? -6.138 9.733 -6.058 1.00 35.72 112 ASP A N 1
ATOM 843 C CA . ASP A 1 112 ? -7.482 9.454 -5.563 1.00 35.72 112 ASP A CA 1
ATOM 844 C C . ASP A 1 112 ? -7.534 9.809 -4.072 1.00 35.72 112 ASP A C 1
ATOM 846 O O . ASP A 1 112 ? -6.777 9.294 -3.243 1.00 35.72 112 ASP A O 1
ATOM 850 N N . SER A 1 113 ? -8.387 10.776 -3.732 1.00 37.22 113 SER A N 1
ATOM 851 C CA . SER A 1 113 ? -8.587 11.208 -2.352 1.00 37.22 113 SER A CA 1
ATOM 852 C C . SER A 1 113 ? -9.193 10.052 -1.545 1.00 37.22 113 SER A C 1
ATOM 854 O O . SER A 1 113 ? -10.200 9.488 -1.976 1.00 37.22 113 SER A O 1
ATOM 856 N N . PRO A 1 114 ? -8.636 9.699 -0.372 1.00 51.44 114 PRO A N 1
ATOM 857 C CA . PRO A 1 114 ? -9.212 8.648 0.454 1.00 51.44 114 PRO A CA 1
ATOM 858 C C . PRO A 1 114 ? -10.629 9.038 0.910 1.00 51.44 114 PRO A C 1
ATOM 860 O O . PRO A 1 114 ? -10.882 10.215 1.208 1.00 51.44 114 PRO A O 1
ATOM 863 N N . PRO A 1 115 ? -11.567 8.074 0.978 1.00 42.59 115 PRO A N 1
ATOM 864 C CA . PRO A 1 115 ? -12.934 8.331 1.408 1.00 42.59 115 PRO A CA 1
ATOM 865 C C . PRO A 1 115 ? -12.939 8.921 2.822 1.00 42.59 115 PRO A C 1
ATOM 867 O O . PRO A 1 115 ? -12.287 8.418 3.738 1.00 42.59 115 PRO A O 1
ATOM 870 N N . LYS A 1 116 ? -13.673 10.024 3.005 1.00 42.78 116 LYS A N 1
ATOM 871 C CA . LYS A 1 116 ? -13.859 10.637 4.326 1.00 42.78 116 LYS A CA 1
ATOM 872 C C . LYS A 1 116 ? -14.552 9.629 5.253 1.00 42.78 116 LYS A C 1
ATOM 874 O O . LYS A 1 116 ? -15.592 9.102 4.860 1.00 42.78 116 LYS A O 1
ATOM 879 N N . PRO A 1 117 ? -14.050 9.406 6.479 1.00 39.81 117 PRO A N 1
ATOM 880 C CA . PRO A 1 117 ? -14.702 8.500 7.412 1.00 39.81 117 PRO A CA 1
ATOM 881 C C . PRO A 1 117 ? -16.102 9.022 7.796 1.00 39.81 117 PRO A C 1
ATOM 883 O O . PRO A 1 117 ? -16.278 10.240 7.955 1.00 39.81 117 PRO A O 1
ATOM 886 N N . PRO A 1 118 ? -17.102 8.134 7.953 1.00 43.38 118 PRO A N 1
ATOM 887 C CA . PRO A 1 118 ? -18.450 8.514 8.360 1.00 43.38 118 PRO A CA 1
ATOM 888 C C . PRO A 1 118 ? -18.445 9.036 9.806 1.00 43.38 118 PRO A C 1
ATOM 890 O O . PRO A 1 118 ? -18.027 8.360 10.739 1.00 43.38 118 PRO A O 1
ATOM 893 N N . LEU A 1 119 ? -18.909 10.273 9.989 1.00 46.12 119 LEU A N 1
ATOM 894 C CA . LEU A 1 119 ? -18.947 10.997 11.271 1.00 46.12 119 LEU A CA 1
ATOM 895 C C . LEU A 1 119 ? -20.279 10.823 12.040 1.00 46.12 119 LEU A C 1
ATOM 897 O O . LEU A 1 119 ? -20.583 11.633 12.914 1.00 46.12 119 LEU A O 1
ATOM 901 N N . SER A 1 120 ? -21.128 9.849 11.695 1.00 37.34 120 SER A N 1
ATOM 902 C CA . SER A 1 120 ? -22.575 9.950 11.961 1.00 37.34 120 SER A CA 1
ATOM 903 C C . SER A 1 120 ? -23.153 9.219 13.180 1.00 37.34 120 SER A C 1
ATOM 905 O O . SER A 1 120 ? -24.365 9.283 13.353 1.00 37.34 120 SER A O 1
ATOM 907 N N . SER A 1 121 ? -22.377 8.605 14.079 1.00 43.06 121 SER A N 1
ATOM 908 C CA . SER A 1 121 ? -22.962 8.114 15.343 1.00 43.06 121 SER A CA 1
ATOM 909 C C . SER A 1 121 ? -21.996 8.213 16.519 1.00 43.06 121 SER A C 1
ATOM 911 O O . SER A 1 121 ? -21.157 7.340 16.730 1.00 43.06 121 SER A O 1
ATOM 913 N N . TYR A 1 122 ? -22.126 9.276 17.312 1.00 48.47 122 TYR A N 1
ATOM 914 C CA . TYR A 1 122 ? -21.532 9.319 18.647 1.00 48.47 122 TYR A CA 1
ATOM 915 C C . TYR A 1 122 ? -22.596 8.913 19.683 1.00 48.47 122 TYR A C 1
ATOM 917 O O . TYR A 1 122 ? -23.731 9.383 19.570 1.00 48.47 122 TYR A O 1
ATOM 925 N N . PRO A 1 123 ? -22.258 8.040 20.654 1.00 41.31 123 PRO A N 1
ATOM 926 C CA . PRO A 1 123 ? -23.184 7.552 21.675 1.00 41.31 123 PRO A CA 1
ATOM 927 C C . PRO A 1 123 ? -23.685 8.669 22.604 1.00 41.31 123 PRO A C 1
ATOM 929 O O . PRO A 1 123 ? -23.069 9.732 22.719 1.00 41.31 123 PRO A O 1
ATOM 932 N N . GLU A 1 124 ? -24.834 8.405 23.228 1.00 42.06 124 GLU A N 1
ATOM 933 C CA . GLU A 1 124 ? -25.643 9.334 24.020 1.00 42.06 124 GLU A CA 1
ATOM 934 C C . GLU A 1 124 ? -24.865 10.134 25.078 1.00 42.06 124 GLU A C 1
ATOM 936 O O . GLU A 1 124 ? -23.891 9.696 25.690 1.00 42.06 124 GLU A O 1
ATOM 941 N N . LEU A 1 125 ? -25.327 11.370 25.256 1.00 48.00 125 LEU A N 1
ATOM 942 C CA . LEU A 1 125 ? -24.653 12.458 25.947 1.00 48.00 125 LEU A CA 1
ATOM 943 C C . LEU A 1 125 ? -24.804 12.360 27.466 1.00 48.00 125 LEU A C 1
ATOM 945 O O . LEU A 1 125 ? -25.907 12.496 27.988 1.00 48.00 125 LEU A O 1
ATOM 949 N N . PHE A 1 126 ? -23.686 12.269 28.184 1.00 47.34 126 PHE A N 1
ATOM 950 C CA . PHE A 1 126 ? -23.665 12.490 29.629 1.00 47.34 126 PHE A CA 1
ATOM 951 C C . PHE A 1 126 ? -23.472 13.983 29.926 1.00 47.34 126 PHE A C 1
ATOM 953 O O . PHE A 1 126 ? -22.473 14.595 29.539 1.00 47.34 126 PHE A O 1
ATOM 960 N N . ILE A 1 127 ? -24.453 14.589 30.593 1.00 47.88 127 ILE A N 1
ATOM 961 C CA . ILE A 1 127 ? -24.348 15.941 31.148 1.00 47.88 127 ILE A CA 1
ATOM 962 C C . ILE A 1 127 ? -23.876 15.782 32.591 1.00 47.88 127 ILE A C 1
ATOM 964 O O . ILE A 1 127 ? -24.525 15.099 33.377 1.00 47.88 127 ILE A O 1
ATOM 968 N N . PHE A 1 128 ? -22.747 16.399 32.932 1.00 53.44 128 PHE A N 1
ATOM 969 C CA . PHE A 1 128 ? -22.243 16.435 34.300 1.00 53.44 128 PHE A CA 1
ATOM 970 C C . PHE A 1 128 ? -22.489 17.832 34.867 1.00 53.44 128 PHE A C 1
ATOM 972 O O . PHE A 1 128 ? -22.020 18.825 34.308 1.00 53.44 128 PHE A O 1
ATOM 979 N N . GLU A 1 129 ? -23.238 17.919 35.963 1.00 47.97 129 GLU A N 1
ATOM 980 C CA . GLU A 1 129 ? -23.413 19.167 36.703 1.00 47.97 129 GLU A CA 1
ATOM 981 C C . GLU A 1 129 ? -22.187 19.387 37.600 1.00 47.97 129 GLU A C 1
ATOM 983 O O . GLU A 1 129 ? -21.934 18.618 38.529 1.00 47.97 129 GLU A O 1
ATOM 988 N N . LYS A 1 130 ? -21.388 20.425 37.311 1.00 52.97 130 LYS A N 1
ATOM 989 C CA . LYS A 1 130 ? -20.329 20.874 38.227 1.00 52.97 130 LYS A CA 1
ATOM 990 C C . LYS A 1 130 ? -20.960 21.682 39.379 1.00 52.97 130 LYS A C 1
ATOM 992 O O . LYS A 1 130 ? -21.899 22.433 39.127 1.00 52.97 130 LYS A O 1
ATOM 997 N N . PRO A 1 131 ? -20.419 21.620 40.614 1.00 52.16 131 PRO A N 1
ATOM 998 C CA . PRO A 1 131 ? -20.981 22.323 41.778 1.00 52.16 131 PRO A CA 1
ATOM 999 C C . PRO A 1 131 ? -21.015 23.859 41.687 1.00 52.16 131 PRO A C 1
ATOM 1001 O O . PRO A 1 131 ? -21.699 24.485 42.486 1.00 52.16 131 PRO A O 1
ATOM 1004 N N . ASN A 1 132 ? -20.304 24.470 40.729 1.00 59.47 132 ASN A N 1
ATOM 1005 C CA . ASN A 1 132 ? -20.212 25.922 40.558 1.00 59.47 132 ASN A CA 1
ATOM 1006 C C . ASN A 1 132 ? -20.560 26.321 39.103 1.00 59.47 132 ASN A C 1
ATOM 1008 O O . ASN A 1 132 ? -19.671 26.494 38.275 1.00 59.47 132 ASN A O 1
ATOM 1012 N N . GLU A 1 133 ? -21.864 26.392 38.819 1.00 52.34 133 GLU A N 1
ATOM 1013 C CA . GLU A 1 133 ? -22.614 27.135 37.773 1.00 52.34 133 GLU A CA 1
ATOM 1014 C C . GLU A 1 133 ? -22.189 27.190 36.287 1.00 52.34 133 GLU A C 1
ATOM 1016 O O . GLU A 1 133 ? -22.979 27.675 35.478 1.00 52.34 133 GLU A O 1
ATOM 1021 N N . GLU A 1 134 ? -21.065 26.628 35.844 1.00 53.53 134 GLU A N 1
ATOM 1022 C CA . GLU A 1 134 ? -20.832 26.431 34.404 1.00 53.53 134 GLU A CA 1
ATOM 1023 C C . GLU A 1 134 ? -21.111 24.980 33.997 1.00 53.53 134 GLU A C 1
ATOM 1025 O O . GLU A 1 134 ? -20.355 24.058 34.317 1.00 53.53 134 GLU A O 1
ATOM 1030 N N . ILE A 1 135 ? -22.207 24.776 33.254 1.00 52.75 135 ILE A N 1
ATOM 1031 C CA . ILE A 1 135 ? -22.538 23.502 32.603 1.00 52.75 135 ILE A CA 1
ATOM 1032 C C . ILE A 1 135 ? -21.510 23.254 31.489 1.00 52.75 135 ILE A C 1
ATOM 1034 O O . ILE A 1 135 ? -21.726 23.546 30.310 1.00 52.75 135 ILE A O 1
ATOM 1038 N N . GLY A 1 136 ? -20.357 22.706 31.863 1.00 53.44 136 GLY A N 1
ATOM 1039 C CA . GLY A 1 136 ? -19.399 22.138 30.929 1.00 53.44 136 GLY A CA 1
ATOM 1040 C C . GLY A 1 136 ? -19.963 20.837 30.372 1.00 53.44 136 GLY A C 1
ATOM 1041 O O . GLY A 1 136 ? -19.800 19.779 30.970 1.00 53.44 136 GLY A O 1
ATOM 1042 N N . THR A 1 137 ? -20.656 20.893 29.237 1.00 54.97 137 THR A N 1
ATOM 1043 C CA . THR A 1 137 ? -21.152 19.665 28.604 1.00 54.97 137 THR A CA 1
ATOM 1044 C C . THR A 1 137 ? -19.975 18.783 28.168 1.00 54.97 137 THR A C 1
ATOM 1046 O O . THR A 1 137 ? -19.034 19.264 27.528 1.00 54.97 137 THR A O 1
ATOM 1049 N N . ALA A 1 138 ? -20.051 17.467 28.417 1.00 57.12 138 ALA A N 1
ATOM 1050 C CA . ALA A 1 138 ? -19.107 16.476 27.871 1.00 57.12 138 ALA A CA 1
ATOM 1051 C C . ALA A 1 138 ? -18.980 16.562 26.328 1.00 57.12 138 ALA A C 1
ATOM 1053 O O . ALA A 1 138 ? -18.022 16.081 25.723 1.00 57.12 138 ALA A O 1
ATOM 1054 N N . LEU A 1 139 ? -19.926 17.249 25.682 1.00 55.16 139 LEU A N 1
ATOM 1055 C CA . LEU A 1 139 ? -19.956 17.650 24.277 1.00 55.16 139 LEU A CA 1
ATOM 1056 C C . LEU A 1 139 ? -18.801 18.556 23.836 1.00 55.16 139 LEU A C 1
ATOM 1058 O O . LEU A 1 139 ? -18.262 18.364 22.750 1.00 55.16 139 LEU A O 1
ATOM 1062 N N . ALA A 1 140 ? -18.419 19.564 24.622 1.00 56.38 140 ALA A N 1
ATOM 1063 C CA . ALA A 1 140 ? -17.304 20.441 24.243 1.00 56.38 140 ALA A CA 1
ATOM 1064 C C . ALA A 1 140 ? -15.973 19.674 24.261 1.00 56.38 140 ALA A C 1
ATOM 1066 O O . ALA A 1 140 ? -15.088 19.890 23.432 1.00 56.38 140 ALA A O 1
ATOM 1067 N N . LEU A 1 141 ? -15.885 18.721 25.182 1.00 62.28 141 LEU A N 1
ATOM 1068 C CA . LEU A 1 141 ? -14.709 17.917 25.426 1.00 62.28 141 LEU A CA 1
ATOM 1069 C C . LEU A 1 141 ? -14.534 16.783 24.419 1.00 62.28 141 LEU A C 1
ATOM 1071 O O . LEU A 1 141 ? -13.459 16.624 23.845 1.00 62.28 141 LEU A O 1
ATOM 1075 N N . SER A 1 142 ? -15.618 16.060 24.136 1.00 70.06 142 SER A N 1
ATOM 1076 C CA . SER A 1 142 ? -15.668 15.090 23.043 1.00 70.06 142 SER A CA 1
ATOM 1077 C C . SER A 1 142 ? -15.357 15.762 21.710 1.00 70.06 142 SER A C 1
ATOM 1079 O O . SER A 1 142 ? -14.576 15.217 20.945 1.00 70.06 142 SER A O 1
ATOM 1081 N N . LYS A 1 143 ? -15.840 16.986 21.449 1.00 73.88 143 LYS A N 1
ATOM 1082 C CA . LYS A 1 143 ? -15.483 17.730 20.228 1.00 73.88 143 LYS A CA 1
ATOM 1083 C C . LYS A 1 143 ? -13.984 18.010 20.107 1.00 73.88 143 LYS A C 1
ATOM 1085 O O . LYS A 1 143 ? -13.429 17.805 19.029 1.00 73.88 143 LYS A O 1
ATOM 1090 N N . LEU A 1 144 ? -13.326 18.467 21.177 1.00 76.56 144 LEU A N 1
ATOM 1091 C CA . LEU A 1 144 ? -11.882 18.727 21.147 1.00 76.56 144 LEU A CA 1
ATOM 1092 C C . LEU A 1 144 ? -11.084 17.427 20.969 1.00 76.56 144 LEU A C 1
ATOM 1094 O O . LEU A 1 144 ? -10.213 17.370 20.103 1.00 76.56 144 LEU A O 1
ATOM 1098 N N . MET A 1 145 ? -11.431 16.376 21.719 1.00 82.19 145 MET A N 1
ATOM 1099 C CA . MET A 1 145 ? -10.824 15.044 21.607 1.00 82.19 145 MET A CA 1
ATOM 1100 C C . MET A 1 145 ? -10.998 14.448 20.212 1.00 82.19 145 MET A C 1
ATOM 1102 O O . MET A 1 145 ? -10.023 14.027 19.600 1.00 82.19 145 MET A O 1
ATOM 1106 N N . VAL A 1 146 ? -12.215 14.479 19.669 1.00 81.94 146 VAL A N 1
ATOM 1107 C CA . VAL A 1 146 ? -12.524 14.009 18.312 1.00 81.94 146 VAL A CA 1
ATOM 1108 C C . VAL A 1 146 ? -11.723 14.789 17.280 1.00 81.94 146 VAL A C 1
ATOM 1110 O O . VAL A 1 146 ? -11.161 14.195 16.364 1.00 81.94 146 VAL A O 1
ATOM 1113 N N . TRP A 1 147 ? -11.616 16.110 17.423 1.00 86.25 147 TRP A N 1
ATOM 1114 C CA . TRP A 1 147 ? -10.817 16.913 16.504 1.00 86.25 147 TRP A CA 1
ATOM 1115 C C . TRP A 1 147 ? -9.321 16.567 16.578 1.00 86.25 147 TRP A C 1
ATOM 1117 O O . TRP A 1 147 ? -8.669 16.416 15.541 1.00 86.25 147 TRP A O 1
ATOM 1127 N N . ARG A 1 148 ? -8.773 16.381 17.787 1.00 87.19 148 ARG A N 1
ATOM 1128 C CA . ARG A 1 148 ? -7.381 15.945 17.993 1.00 87.19 148 ARG A CA 1
ATOM 1129 C C . ARG A 1 148 ? -7.138 14.551 17.422 1.00 87.19 148 ARG A C 1
ATOM 1131 O O . ARG A 1 148 ? -6.158 14.361 16.709 1.00 87.19 148 ARG A O 1
ATOM 1138 N N . TRP A 1 149 ? -8.047 13.616 17.667 1.00 89.62 149 TRP A N 1
ATOM 1139 C CA . TRP A 1 149 ? -7.993 12.259 17.133 1.00 89.62 149 TRP A CA 1
ATOM 1140 C C . TRP A 1 149 ? -8.039 12.254 15.605 1.00 89.62 149 TRP A C 1
ATOM 1142 O O . TRP A 1 149 ? -7.194 11.650 14.955 1.00 89.62 149 TRP A O 1
ATOM 1152 N N . ASN A 1 150 ? -8.964 13.007 15.009 1.00 88.38 150 ASN A N 1
ATOM 1153 C CA . ASN A 1 150 ? -9.052 13.163 13.559 1.00 88.38 150 ASN A CA 1
ATOM 1154 C C . ASN A 1 150 ? -7.765 13.776 12.976 1.00 88.38 150 ASN A C 1
ATOM 1156 O O . ASN A 1 150 ? -7.309 13.371 11.912 1.00 88.38 150 ASN A O 1
ATOM 1160 N N . THR A 1 151 ? -7.135 14.712 13.692 1.00 89.06 151 THR A N 1
ATOM 1161 C CA . THR A 1 151 ? -5.828 15.264 13.297 1.00 89.06 151 THR A CA 1
ATOM 1162 C C . THR A 1 151 ? -4.747 14.181 13.285 1.00 89.06 151 THR A C 1
ATOM 1164 O O . THR A 1 151 ? -3.961 14.126 12.340 1.00 89.06 151 THR A O 1
ATOM 1167 N N . VAL A 1 152 ? -4.722 13.302 14.293 1.00 92.44 152 VAL A N 1
ATOM 1168 C CA . VAL A 1 152 ? -3.800 12.157 14.343 1.00 92.44 152 VAL A CA 1
ATOM 1169 C C . VAL A 1 152 ? -4.032 11.230 13.150 1.00 92.44 152 VAL A C 1
ATOM 1171 O O . VAL A 1 152 ? -3.087 10.983 12.407 1.00 92.44 152 VAL A O 1
ATOM 1174 N N . LEU A 1 153 ? -5.277 10.817 12.898 1.00 91.69 153 LEU A N 1
ATOM 1175 C CA . LEU A 1 153 ? -5.617 9.929 11.778 1.00 91.69 153 LEU A CA 1
ATOM 1176 C C . LEU A 1 153 ? -5.227 10.525 10.415 1.00 91.69 153 LEU A C 1
ATOM 1178 O O . LEU A 1 153 ? -4.650 9.844 9.571 1.00 91.69 153 LEU A O 1
ATOM 1182 N N . GLN A 1 154 ? -5.479 11.819 10.203 1.00 90.94 154 GLN A N 1
ATOM 1183 C CA . GLN A 1 154 ? -5.067 12.508 8.974 1.00 90.94 154 GLN A CA 1
ATOM 1184 C C . GLN A 1 154 ? -3.545 12.581 8.819 1.00 90.94 154 GLN A C 1
ATOM 1186 O O . GLN A 1 154 ? -3.038 12.584 7.694 1.00 90.94 154 GLN A O 1
ATOM 1191 N N . CYS A 1 155 ? -2.805 12.696 9.924 1.00 92.19 155 CYS A N 1
ATOM 1192 C CA . CYS A 1 155 ? -1.350 12.653 9.874 1.00 92.19 155 CYS A CA 1
ATOM 1193 C C . CYS A 1 155 ? -0.848 11.238 9.582 1.00 92.19 155 CYS A C 1
ATOM 1195 O O . CYS A 1 155 ? 0.065 11.107 8.775 1.00 92.19 155 CYS A O 1
ATOM 1197 N N . GLU A 1 156 ? -1.458 10.203 10.162 1.00 93.56 156 GLU A N 1
ATOM 1198 C CA . GLU A 1 156 ? -1.099 8.798 9.925 1.00 93.56 156 GLU A CA 1
ATOM 1199 C C . GLU A 1 156 ? -1.248 8.409 8.452 1.00 93.56 156 GLU A C 1
ATOM 1201 O O . GLU A 1 156 ? -0.314 7.858 7.869 1.00 93.56 156 GLU A O 1
ATOM 1206 N N . ASP A 1 157 ? -2.358 8.785 7.814 1.00 91.94 157 ASP A N 1
ATOM 12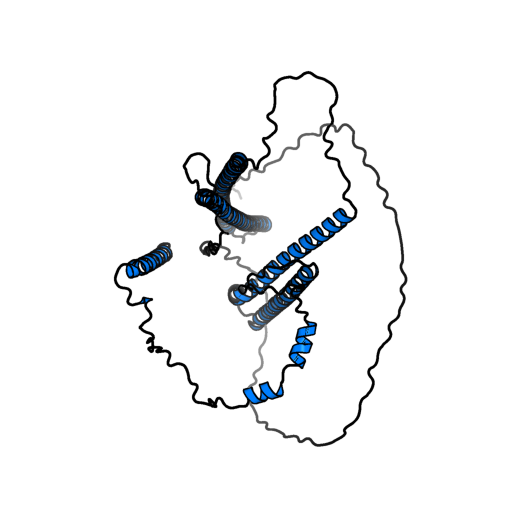07 C CA . ASP A 1 157 ? -2.566 8.533 6.384 1.00 91.94 157 ASP A CA 1
ATOM 1208 C C . ASP A 1 157 ? -1.512 9.244 5.511 1.00 91.94 157 ASP A C 1
ATOM 1210 O O . ASP A 1 157 ? -0.880 8.642 4.637 1.00 91.94 157 ASP A O 1
ATOM 1214 N N . LYS A 1 158 ? -1.213 10.516 5.813 1.00 94.56 158 LYS A N 1
ATOM 1215 C CA . LYS A 1 158 ? -0.159 11.271 5.110 1.00 94.56 158 LYS A CA 1
ATOM 1216 C C . LYS A 1 158 ? 1.232 10.677 5.322 1.00 94.56 158 LYS A C 1
ATOM 1218 O O . LYS A 1 158 ? 2.012 10.618 4.374 1.00 94.56 158 LYS A O 1
ATOM 1223 N N . VAL A 1 159 ? 1.545 10.239 6.541 1.00 95.19 159 VAL A N 1
ATOM 1224 C CA . VAL A 1 159 ? 2.797 9.545 6.878 1.00 95.19 159 VAL A CA 1
ATOM 1225 C C . VAL A 1 159 ? 2.908 8.256 6.066 1.00 95.19 159 VAL A C 1
ATOM 1227 O O . VAL A 1 159 ? 3.933 8.031 5.426 1.00 95.19 159 VAL A O 1
ATOM 1230 N N . ALA A 1 160 ? 1.846 7.450 6.005 1.00 92.75 160 ALA A N 1
ATOM 1231 C CA . ALA A 1 160 ? 1.821 6.222 5.216 1.00 92.75 160 ALA A CA 1
ATOM 1232 C C . ALA A 1 160 ? 2.004 6.486 3.711 1.00 92.75 160 ALA A C 1
ATOM 1234 O O . ALA A 1 160 ? 2.719 5.744 3.035 1.00 92.75 160 ALA A O 1
ATOM 1235 N N . ASN A 1 161 ? 1.387 7.545 3.179 1.00 94.50 161 ASN A N 1
ATOM 1236 C CA . ASN A 1 161 ? 1.537 7.943 1.779 1.00 94.50 161 ASN A CA 1
ATOM 1237 C C . ASN A 1 161 ? 2.975 8.396 1.453 1.00 94.50 161 ASN A C 1
ATOM 1239 O O . ASN A 1 161 ? 3.584 7.912 0.495 1.00 94.50 161 ASN A O 1
ATOM 1243 N N . TYR A 1 162 ? 3.570 9.257 2.283 1.00 96.56 162 TYR A N 1
ATOM 1244 C CA . TYR A 1 162 ? 4.960 9.679 2.087 1.00 96.56 162 TYR A CA 1
ATOM 1245 C C . TYR A 1 162 ? 5.946 8.515 2.187 1.00 96.56 162 TYR A C 1
ATOM 1247 O O . TYR A 1 162 ? 6.849 8.429 1.358 1.00 96.56 162 TYR A O 1
ATOM 1255 N N . SER A 1 163 ? 5.746 7.581 3.120 1.00 96.06 163 SER A N 1
ATOM 1256 C CA . SER A 1 163 ? 6.566 6.367 3.213 1.00 96.06 163 SER A CA 1
ATOM 1257 C C . SER A 1 163 ? 6.487 5.512 1.943 1.00 96.06 163 SER A C 1
ATOM 1259 O O . SER A 1 163 ? 7.517 5.076 1.433 1.00 96.06 163 SER A O 1
ATOM 1261 N N . ARG A 1 164 ? 5.285 5.323 1.375 1.00 95.81 164 ARG A N 1
ATOM 1262 C CA . ARG A 1 164 ? 5.106 4.624 0.088 1.00 95.81 164 ARG A CA 1
ATOM 1263 C C . ARG A 1 164 ? 5.842 5.330 -1.053 1.00 95.81 164 ARG A C 1
ATOM 1265 O O . ARG A 1 164 ? 6.550 4.679 -1.815 1.00 95.81 164 ARG A O 1
ATOM 1272 N N . THR A 1 165 ? 5.719 6.654 -1.126 1.00 94.81 165 THR A N 1
ATOM 1273 C CA . THR A 1 165 ? 6.387 7.474 -2.150 1.00 94.81 165 THR A CA 1
ATOM 1274 C C . THR A 1 165 ? 7.912 7.368 -2.047 1.00 94.81 165 THR A C 1
ATOM 1276 O O . THR A 1 165 ? 8.585 7.179 -3.054 1.00 94.81 165 THR A O 1
ATOM 1279 N N . ILE A 1 166 ? 8.471 7.416 -0.832 1.00 95.81 166 ILE A N 1
ATOM 1280 C CA . ILE A 1 166 ? 9.916 7.247 -0.603 1.00 95.81 166 ILE A CA 1
ATOM 1281 C C . ILE A 1 166 ? 10.394 5.878 -1.097 1.00 95.81 166 ILE A C 1
ATOM 1283 O O . ILE A 1 166 ? 11.417 5.806 -1.772 1.00 95.81 166 ILE A O 1
ATOM 1287 N N . HIS A 1 167 ? 9.657 4.802 -0.809 1.00 95.31 167 HIS A N 1
ATOM 1288 C CA . HIS A 1 167 ? 10.015 3.465 -1.290 1.00 95.31 167 HIS A CA 1
ATOM 1289 C C . HIS A 1 167 ? 9.975 3.344 -2.816 1.00 95.31 167 HIS A C 1
ATOM 1291 O O . HIS A 1 167 ? 10.850 2.704 -3.400 1.00 95.31 167 HIS A O 1
ATOM 1297 N N . GLN A 1 168 ? 8.998 3.976 -3.469 1.00 95.69 168 GLN A N 1
ATOM 1298 C CA . GLN A 1 168 ? 8.933 4.011 -4.928 1.00 95.69 168 GLN A CA 1
ATOM 1299 C C . GLN A 1 168 ? 10.138 4.759 -5.522 1.00 95.69 168 GLN A C 1
ATOM 1301 O O . GLN A 1 168 ? 10.829 4.211 -6.378 1.00 95.69 168 GLN A O 1
ATOM 1306 N N . LEU A 1 169 ? 10.468 5.942 -4.992 1.00 94.56 169 LEU A N 1
ATOM 1307 C CA . LEU A 1 169 ? 11.642 6.713 -5.421 1.00 94.56 169 LEU A CA 1
ATOM 1308 C C . LEU A 1 169 ? 12.955 5.943 -5.204 1.00 94.56 169 LEU A C 1
ATOM 1310 O O . LEU A 1 169 ? 13.846 5.994 -6.046 1.00 94.56 169 LEU A O 1
ATOM 1314 N N . GLN A 1 170 ? 13.077 5.178 -4.113 1.00 97.75 170 GLN A N 1
ATOM 1315 C CA . GLN A 1 170 ? 14.233 4.300 -3.879 1.00 97.75 170 GLN A CA 1
ATOM 1316 C C . GLN A 1 170 ? 14.348 3.194 -4.935 1.00 97.75 170 GLN A C 1
ATOM 1318 O O . GLN A 1 170 ? 15.448 2.881 -5.387 1.00 97.75 170 GLN A O 1
ATOM 1323 N N . LYS A 1 171 ? 13.222 2.592 -5.336 1.00 96.88 171 LYS A N 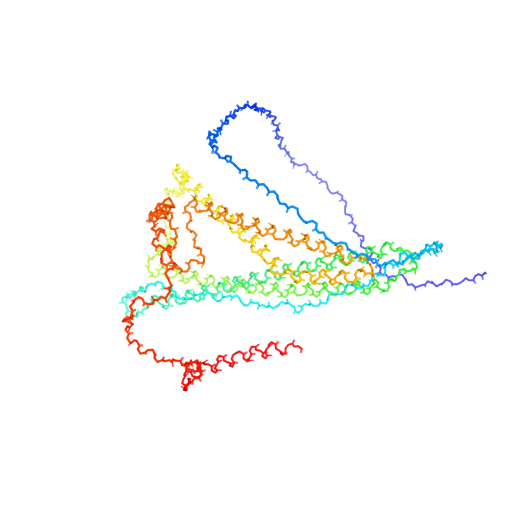1
ATOM 1324 C CA . LYS A 1 171 ? 13.195 1.568 -6.388 1.00 96.88 171 LYS A CA 1
ATOM 1325 C C . LYS A 1 171 ? 13.639 2.145 -7.734 1.00 96.88 171 LYS A C 1
ATOM 1327 O O . LYS A 1 171 ? 14.389 1.490 -8.456 1.00 96.88 171 LYS A O 1
ATOM 1332 N N . GLU A 1 172 ? 13.193 3.354 -8.058 1.00 96.31 172 GLU A N 1
ATOM 1333 C CA . GLU A 1 172 ? 13.579 4.063 -9.282 1.00 96.31 172 GLU A CA 1
ATOM 1334 C C . GLU A 1 172 ? 15.055 4.482 -9.260 1.00 96.31 172 GLU A C 1
ATOM 1336 O O . GLU A 1 172 ? 15.756 4.287 -10.252 1.00 96.31 172 GLU A O 1
ATOM 1341 N N . GLU A 1 173 ? 15.566 4.955 -8.119 1.00 97.31 173 GLU A N 1
ATOM 1342 C CA . GLU A 1 173 ? 16.988 5.278 -7.931 1.00 97.31 173 GLU A CA 1
ATOM 1343 C C . GLU A 1 173 ? 17.876 4.045 -8.158 1.00 97.31 173 GLU A C 1
ATOM 1345 O O . GLU A 1 173 ? 18.842 4.121 -8.915 1.00 97.31 173 GLU A O 1
ATOM 1350 N N . LEU A 1 174 ? 17.510 2.884 -7.596 1.00 97.31 174 LEU A N 1
ATOM 1351 C CA . LEU A 1 174 ? 18.217 1.616 -7.833 1.00 97.31 174 LEU A CA 1
ATOM 1352 C C . LEU A 1 174 ? 18.167 1.175 -9.302 1.00 97.31 174 LEU A C 1
ATOM 1354 O O . LEU A 1 174 ? 19.097 0.534 -9.794 1.00 97.31 174 LEU A O 1
ATOM 1358 N N . ASN A 1 175 ? 17.079 1.480 -10.011 1.00 96.88 175 ASN A N 1
ATOM 1359 C CA . ASN A 1 175 ? 16.989 1.186 -11.436 1.00 96.88 175 ASN A CA 1
ATOM 1360 C C . ASN A 1 175 ? 17.943 2.070 -12.251 1.00 96.88 175 ASN A C 1
ATOM 1362 O O . ASN A 1 175 ? 18.649 1.550 -13.111 1.00 96.88 175 ASN A O 1
ATOM 1366 N N . ALA A 1 176 ? 18.010 3.369 -11.945 1.00 96.44 176 ALA A N 1
ATOM 1367 C CA . ALA A 1 176 ? 18.973 4.281 -12.560 1.00 96.44 176 ALA A CA 1
ATOM 1368 C C . ALA A 1 176 ? 20.423 3.847 -12.273 1.00 96.44 176 ALA A C 1
ATOM 1370 O O . ALA A 1 176 ? 21.239 3.803 -13.188 1.00 96.44 176 ALA A O 1
ATOM 1371 N N . GLU A 1 177 ? 20.729 3.423 -11.041 1.00 97.75 177 GLU A N 1
ATOM 1372 C CA . GLU A 1 177 ? 22.047 2.870 -10.686 1.00 97.75 177 GLU A CA 1
ATOM 1373 C C . GLU A 1 177 ? 22.397 1.618 -11.496 1.00 97.75 177 GLU A C 1
ATOM 1375 O O . GLU A 1 177 ? 23.519 1.493 -11.978 1.00 97.75 177 GLU A O 1
ATOM 1380 N N . ARG A 1 178 ? 21.431 0.722 -11.726 1.00 97.75 178 ARG A N 1
ATOM 1381 C CA . ARG A 1 178 ? 21.642 -0.457 -12.577 1.00 97.75 178 ARG A CA 1
ATOM 1382 C C . ARG A 1 178 ? 21.902 -0.082 -14.039 1.00 97.75 178 ARG A C 1
ATOM 1384 O O . ARG A 1 178 ? 22.645 -0.783 -14.718 1.00 97.75 178 ARG A O 1
ATOM 1391 N N . ILE A 1 179 ? 21.263 0.972 -14.550 1.00 96.69 179 ILE A N 1
ATOM 1392 C CA . ILE A 1 179 ? 21.518 1.468 -15.912 1.00 96.69 179 ILE A CA 1
ATOM 1393 C C . ILE A 1 179 ? 22.947 2.003 -16.004 1.00 96.69 179 ILE A C 1
ATOM 1395 O O . ILE A 1 179 ? 23.669 1.617 -16.918 1.00 96.69 179 ILE A O 1
ATOM 1399 N N . ILE A 1 180 ? 23.370 2.804 -15.024 1.00 97.81 180 ILE A N 1
ATOM 1400 C CA . ILE A 1 180 ? 24.739 3.322 -14.926 1.00 97.81 180 ILE A CA 1
ATOM 1401 C C . ILE A 1 180 ? 25.754 2.169 -14.908 1.00 97.81 180 ILE A C 1
ATOM 1403 O O . ILE A 1 180 ? 26.667 2.151 -15.727 1.00 97.81 180 ILE A O 1
ATOM 1407 N N . GLU A 1 181 ? 25.540 1.151 -14.068 1.00 97.62 181 GLU A N 1
ATOM 1408 C CA . GLU A 1 181 ? 26.417 -0.027 -13.985 1.00 97.62 181 GLU A CA 1
ATOM 1409 C C . GLU A 1 181 ? 26.496 -0.798 -15.314 1.00 97.62 181 GLU A C 1
ATOM 1411 O O . GLU A 1 181 ? 27.570 -1.235 -15.722 1.00 97.62 181 GLU A O 1
ATOM 1416 N N . LYS A 1 182 ? 25.375 -0.929 -16.036 1.00 97.25 182 LYS A N 1
ATOM 1417 C CA . LYS A 1 182 ? 25.360 -1.547 -17.371 1.00 97.25 182 LYS A CA 1
ATOM 1418 C C . LYS A 1 182 ? 26.118 -0.723 -18.409 1.00 97.25 182 LYS A C 1
ATOM 1420 O O . LYS A 1 182 ? 26.730 -1.310 -19.298 1.00 97.25 182 LYS A O 1
ATOM 1425 N N . ILE A 1 183 ? 26.039 0.607 -18.347 1.00 96.88 183 ILE A N 1
ATOM 1426 C CA . ILE A 1 183 ? 26.787 1.488 -19.253 1.00 96.88 183 ILE A CA 1
ATOM 1427 C C . ILE A 1 183 ? 28.282 1.361 -18.964 1.00 96.88 183 ILE A C 1
ATOM 1429 O O . ILE A 1 183 ? 29.046 1.133 -19.898 1.00 96.88 183 ILE A O 1
ATOM 1433 N N . ASP A 1 184 ? 28.683 1.402 -17.692 1.00 97.00 184 ASP A N 1
ATOM 1434 C CA . ASP A 1 184 ? 30.075 1.194 -17.280 1.00 97.00 184 ASP A CA 1
ATOM 1435 C C . ASP A 1 184 ? 30.597 -0.168 -17.761 1.00 97.00 184 ASP A C 1
ATOM 1437 O O . ASP A 1 184 ? 31.663 -0.245 -18.369 1.00 97.00 184 ASP A O 1
ATOM 1441 N N . GLN A 1 185 ? 29.806 -1.234 -17.597 1.00 96.81 185 GLN A N 1
ATOM 1442 C CA . GLN A 1 185 ? 30.168 -2.564 -18.085 1.00 96.81 185 GLN A CA 1
ATOM 1443 C C . GLN A 1 185 ? 30.316 -2.610 -19.615 1.00 96.81 185 GLN A C 1
ATOM 1445 O O . GLN A 1 185 ? 31.275 -3.190 -20.114 1.00 96.81 185 GLN A O 1
ATOM 1450 N N . ARG A 1 186 ? 29.414 -1.965 -20.375 1.00 95.81 186 ARG A N 1
ATOM 1451 C CA . ARG A 1 186 ? 29.532 -1.855 -21.844 1.00 95.81 186 ARG A CA 1
ATOM 1452 C C . ARG A 1 186 ? 30.809 -1.121 -22.257 1.00 95.81 186 ARG A C 1
ATOM 1454 O O . ARG A 1 186 ? 31.434 -1.518 -23.235 1.00 95.81 186 ARG A O 1
ATOM 1461 N N . VAL A 1 187 ? 31.177 -0.062 -21.537 1.00 96.25 187 VAL A N 1
ATOM 1462 C CA . VAL A 1 187 ? 32.398 0.717 -21.796 1.00 96.25 187 VAL A CA 1
ATOM 1463 C C . VAL A 1 187 ? 33.650 -0.112 -21.499 1.00 96.25 187 VAL A C 1
ATOM 1465 O O . VAL A 1 187 ? 34.593 -0.085 -22.289 1.00 96.25 187 VAL A O 1
ATOM 1468 N N . ASP A 1 188 ? 33.653 -0.877 -20.407 1.00 95.62 188 ASP A N 1
ATOM 1469 C CA . ASP A 1 188 ? 34.764 -1.763 -20.046 1.00 95.62 188 ASP A CA 1
ATOM 1470 C C . ASP A 1 188 ? 34.915 -2.937 -21.036 1.00 95.62 188 ASP A C 1
ATOM 1472 O O . ASP A 1 188 ? 36.035 -3.257 -21.449 1.00 95.62 188 ASP A O 1
ATOM 1476 N N . ASP A 1 189 ? 33.801 -3.547 -21.457 1.00 95.44 189 ASP A N 1
ATOM 1477 C CA . ASP A 1 189 ? 33.777 -4.687 -22.384 1.00 95.44 189 ASP A CA 1
ATOM 1478 C C . ASP A 1 189 ? 34.162 -4.292 -23.821 1.00 95.44 189 ASP A C 1
ATOM 1480 O O . ASP A 1 189 ? 34.747 -5.100 -24.548 1.00 95.44 189 ASP A O 1
ATOM 1484 N N . ALA A 1 190 ? 33.873 -3.053 -24.237 1.00 95.56 190 ALA A N 1
ATOM 1485 C CA . ALA A 1 190 ? 34.226 -2.551 -25.565 1.00 95.56 190 ALA A CA 1
ATOM 1486 C C . ALA A 1 190 ? 35.748 -2.473 -25.792 1.00 95.56 190 ALA A C 1
ATOM 1488 O O . ALA A 1 190 ? 36.211 -2.595 -26.926 1.00 95.56 190 ALA A O 1
ATOM 1489 N N . GLY A 1 191 ? 36.556 -2.310 -24.738 1.00 92.56 191 GLY A N 1
ATOM 1490 C CA . GLY A 1 191 ? 38.017 -2.286 -24.843 1.00 92.56 191 GLY A CA 1
ATOM 1491 C C . GLY A 1 191 ? 38.542 -1.252 -25.855 1.00 92.56 191 GLY A C 1
ATOM 1492 O O . GLY A 1 191 ? 38.352 -0.052 -25.681 1.00 92.56 191 GLY A O 1
ATOM 1493 N N . GLU A 1 192 ? 39.242 -1.720 -26.898 1.00 91.69 192 GLU A N 1
ATOM 1494 C CA . GLU A 1 192 ? 39.738 -0.894 -28.018 1.00 91.69 192 GLU A CA 1
ATOM 1495 C C . GLU A 1 192 ? 38.872 -1.021 -29.290 1.00 91.69 192 GLU A C 1
ATOM 1497 O O . GLU A 1 192 ? 39.357 -0.712 -30.380 1.00 91.69 192 GLU A O 1
ATOM 1502 N N . ASP A 1 193 ? 37.628 -1.507 -29.191 1.00 93.50 193 ASP A N 1
ATOM 1503 C CA . ASP A 1 193 ? 36.749 -1.662 -30.354 1.00 93.50 193 ASP A CA 1
ATOM 1504 C C . ASP A 1 193 ? 36.536 -0.306 -31.064 1.00 93.50 193 ASP A C 1
ATOM 1506 O O . ASP A 1 193 ? 35.899 0.592 -30.504 1.00 93.50 193 ASP A O 1
ATOM 1510 N N . PRO A 1 194 ? 37.043 -0.126 -32.303 1.00 87.81 194 PRO A N 1
ATOM 1511 C CA . PRO A 1 194 ? 36.932 1.136 -33.026 1.00 87.81 194 PRO A CA 1
ATOM 1512 C C . PRO A 1 194 ? 35.496 1.496 -33.418 1.00 87.81 194 PRO A C 1
ATOM 1514 O O . PRO A 1 194 ? 35.265 2.633 -33.829 1.00 87.81 194 PRO A O 1
ATOM 1517 N N . LEU A 1 195 ? 34.561 0.537 -33.371 1.00 93.25 195 LEU A N 1
ATOM 1518 C CA . LEU A 1 195 ? 33.154 0.762 -33.706 1.00 93.25 195 LEU A CA 1
ATOM 1519 C C . LEU A 1 195 ? 32.301 1.206 -32.513 1.00 93.25 195 LEU A C 1
ATOM 1521 O O . LEU A 1 195 ? 31.176 1.656 -32.724 1.00 93.25 195 LEU A O 1
ATOM 1525 N N . PHE A 1 196 ? 32.800 1.107 -31.280 1.00 94.19 196 PHE A N 1
ATOM 1526 C CA . PHE A 1 196 ? 32.033 1.517 -30.110 1.00 94.19 196 PHE A CA 1
ATOM 1527 C C . PHE A 1 196 ? 31.979 3.049 -29.995 1.00 94.19 196 PHE A C 1
ATOM 1529 O O . PHE A 1 196 ? 33.003 3.715 -29.828 1.00 94.19 196 PHE A O 1
ATOM 1536 N N . ASP A 1 197 ? 30.772 3.621 -30.065 1.00 96.12 197 ASP A N 1
ATOM 1537 C CA . ASP A 1 197 ? 30.560 5.062 -29.897 1.00 96.12 197 ASP A CA 1
ATOM 1538 C C . ASP A 1 197 ? 30.641 5.458 -28.410 1.00 96.12 197 ASP A C 1
ATOM 1540 O O . ASP A 1 197 ? 29.650 5.488 -27.673 1.00 96.12 197 ASP A O 1
ATOM 1544 N N . ILE A 1 198 ? 31.861 5.776 -27.971 1.00 94.94 198 ILE A N 1
ATOM 1545 C CA . ILE A 1 198 ? 32.160 6.247 -26.610 1.00 94.94 198 ILE A CA 1
ATOM 1546 C C . ILE A 1 198 ? 31.393 7.537 -26.283 1.00 94.94 198 ILE A C 1
ATOM 1548 O O . ILE A 1 198 ? 30.978 7.732 -25.138 1.00 94.94 198 ILE A O 1
ATOM 1552 N N . ASP A 1 199 ? 31.182 8.418 -27.265 1.00 95.12 199 ASP A N 1
ATOM 1553 C CA . ASP A 1 199 ? 30.486 9.685 -27.039 1.00 95.12 199 ASP A CA 1
ATOM 1554 C C . ASP A 1 199 ? 28.994 9.451 -26.775 1.00 95.12 199 ASP A C 1
ATOM 1556 O O . ASP A 1 199 ? 28.402 10.149 -25.948 1.00 95.12 199 ASP A O 1
ATOM 1560 N N . GLN A 1 200 ? 28.383 8.457 -27.429 1.00 95.50 200 GLN A N 1
ATOM 1561 C CA . GLN A 1 200 ? 27.016 8.036 -27.120 1.00 95.50 200 GLN A CA 1
ATOM 1562 C C . GLN A 1 200 ? 26.909 7.446 -25.709 1.00 95.50 200 GLN A C 1
ATOM 1564 O O . GLN A 1 200 ? 26.074 7.911 -24.934 1.00 95.50 200 GLN A O 1
ATOM 1569 N N . ALA A 1 201 ? 27.766 6.486 -25.348 1.00 95.31 201 ALA A N 1
ATOM 1570 C CA . ALA A 1 201 ? 27.743 5.874 -24.016 1.00 95.31 201 ALA A CA 1
ATOM 1571 C C . ALA A 1 201 ? 27.944 6.914 -22.901 1.00 95.31 201 ALA A C 1
ATOM 1573 O O . ALA A 1 201 ? 27.300 6.855 -21.855 1.00 95.31 201 ALA A O 1
ATOM 1574 N N . ARG A 1 202 ? 28.794 7.919 -23.145 1.00 95.50 202 ARG A N 1
ATOM 1575 C CA . ARG A 1 202 ? 29.002 9.026 -22.212 1.00 95.50 202 ARG A CA 1
ATOM 1576 C C . ARG A 1 202 ? 27.754 9.895 -22.035 1.00 95.50 202 ARG A C 1
ATOM 1578 O O . ARG A 1 202 ? 27.471 10.285 -20.906 1.00 95.50 202 ARG A O 1
ATOM 1585 N N . ARG A 1 203 ? 27.017 10.194 -23.111 1.00 96.38 203 ARG A N 1
ATOM 1586 C CA . ARG A 1 203 ? 25.738 10.923 -23.018 1.00 96.38 203 ARG A CA 1
ATOM 1587 C C . ARG A 1 203 ? 24.705 10.121 -22.226 1.00 96.38 203 ARG A C 1
ATOM 1589 O O . ARG A 1 203 ? 24.141 10.653 -21.281 1.00 96.38 203 ARG A O 1
ATOM 1596 N N . GLU A 1 204 ? 24.554 8.830 -22.534 1.00 95.44 204 GLU A N 1
ATOM 1597 C CA . GLU A 1 204 ? 23.650 7.926 -21.800 1.00 95.44 204 GLU A CA 1
ATOM 1598 C C . GLU A 1 204 ? 23.987 7.878 -20.297 1.00 95.44 204 GLU A C 1
ATOM 1600 O O . GLU A 1 204 ? 23.091 7.881 -19.452 1.00 95.44 204 GLU A O 1
ATOM 1605 N N . PHE A 1 205 ? 25.279 7.867 -19.952 1.00 97.00 205 PHE A N 1
ATOM 1606 C CA . PHE A 1 205 ? 25.737 7.912 -18.563 1.00 97.00 205 PHE A CA 1
ATOM 1607 C C . PHE A 1 205 ? 25.380 9.239 -17.881 1.00 97.00 205 PHE A C 1
ATOM 1609 O O . PHE A 1 205 ? 24.868 9.235 -16.761 1.00 97.00 205 PHE A O 1
ATOM 1616 N N . GLU A 1 206 ? 25.662 10.371 -18.538 1.00 96.81 206 GLU A N 1
ATOM 1617 C CA . GLU A 1 206 ? 25.366 11.710 -18.013 1.00 96.81 206 GLU A CA 1
ATOM 1618 C C . GLU A 1 206 ? 23.855 11.882 -17.766 1.00 96.81 206 GLU A C 1
ATOM 1620 O O . GLU A 1 206 ? 23.468 12.330 -16.684 1.00 96.81 206 GLU A O 1
ATOM 1625 N N . ASP A 1 207 ? 23.013 11.413 -18.692 1.00 95.88 207 ASP A N 1
ATOM 1626 C CA . ASP A 1 207 ? 21.550 11.436 -18.566 1.00 95.88 207 ASP A CA 1
ATOM 1627 C C . ASP A 1 207 ? 21.061 10.557 -17.397 1.00 95.88 207 ASP A C 1
ATOM 1629 O O . ASP A 1 207 ? 20.229 10.973 -16.583 1.00 95.88 207 ASP A O 1
ATOM 1633 N N . ALA A 1 208 ? 21.595 9.337 -17.263 1.00 96.31 208 ALA A N 1
ATOM 1634 C CA . ALA A 1 208 ? 21.222 8.426 -16.181 1.00 96.31 208 ALA A CA 1
ATOM 1635 C C . ALA A 1 208 ? 21.647 8.954 -14.795 1.00 96.31 208 ALA A C 1
ATOM 1637 O O . ALA A 1 208 ? 20.893 8.832 -13.821 1.00 96.31 208 ALA A O 1
ATOM 1638 N N . GLU A 1 209 ? 22.824 9.578 -14.696 1.00 97.69 209 GLU A N 1
ATOM 1639 C CA . GLU A 1 209 ? 23.280 10.254 -13.477 1.00 97.69 209 GLU A CA 1
ATOM 1640 C C . GLU A 1 209 ? 22.405 11.462 -13.127 1.00 97.69 209 GLU A C 1
ATOM 1642 O O . GLU A 1 209 ? 22.046 11.634 -11.957 1.00 97.69 209 GLU A O 1
ATOM 1647 N N . GLU A 1 210 ? 21.995 12.267 -14.111 1.00 97.12 210 GLU A N 1
ATOM 1648 C CA . GLU A 1 210 ? 21.067 13.378 -13.883 1.00 97.12 210 GLU A CA 1
ATOM 1649 C C . GLU A 1 210 ? 19.729 12.881 -13.314 1.00 97.12 210 GLU A C 1
ATOM 1651 O O . GLU A 1 210 ? 19.251 13.399 -12.296 1.00 97.12 210 GLU A O 1
ATOM 1656 N N . ILE A 1 211 ? 19.159 11.825 -13.903 1.00 95.94 211 ILE A N 1
ATOM 1657 C CA . ILE A 1 211 ? 17.921 11.200 -13.417 1.00 95.94 211 ILE A CA 1
ATOM 1658 C C . ILE A 1 211 ? 18.095 10.716 -11.975 1.00 95.94 211 ILE A C 1
ATOM 1660 O O . ILE A 1 211 ? 17.254 11.010 -11.119 1.00 95.94 211 ILE A O 1
ATOM 1664 N N . ARG A 1 212 ? 19.196 10.019 -11.675 1.00 97.56 212 ARG A N 1
ATOM 1665 C CA . ARG A 1 212 ? 19.484 9.523 -10.324 1.00 97.56 212 ARG A CA 1
ATOM 1666 C C . ARG A 1 212 ? 19.592 10.662 -9.308 1.00 97.56 212 ARG A C 1
ATOM 1668 O O . ARG A 1 212 ? 19.026 10.574 -8.216 1.00 97.56 212 ARG A O 1
ATOM 1675 N N . LEU A 1 213 ? 20.294 11.742 -9.653 1.00 97.19 213 LEU A N 1
ATOM 1676 C CA . LEU A 1 213 ? 20.436 12.921 -8.795 1.00 97.19 213 LEU A CA 1
ATOM 1677 C C . LEU A 1 213 ? 19.089 13.607 -8.545 1.00 97.19 213 LEU A C 1
ATOM 1679 O O . LEU A 1 213 ? 18.799 13.972 -7.401 1.00 97.19 213 LEU A O 1
ATOM 1683 N N . ARG A 1 214 ? 18.244 13.731 -9.577 1.00 97.38 214 ARG A N 1
ATOM 1684 C CA . ARG A 1 214 ? 16.883 14.274 -9.460 1.00 97.38 214 ARG A CA 1
ATOM 1685 C C . ARG A 1 214 ? 16.023 13.435 -8.514 1.00 97.38 214 ARG A C 1
ATOM 1687 O O . ARG A 1 214 ? 15.442 13.994 -7.583 1.00 97.38 214 ARG A O 1
ATOM 1694 N N . LEU A 1 215 ? 16.003 12.111 -8.693 1.00 95.75 215 LEU A N 1
ATOM 1695 C CA . LEU A 1 215 ? 15.265 11.177 -7.830 1.00 95.75 215 LEU A CA 1
ATOM 1696 C C . LEU A 1 215 ? 15.724 11.270 -6.370 1.00 95.75 215 LEU A C 1
ATOM 1698 O O . LEU A 1 215 ? 14.906 11.355 -5.454 1.00 95.75 215 LEU A O 1
ATOM 1702 N N . ARG A 1 216 ? 17.040 11.340 -6.137 1.00 97.75 216 ARG A N 1
ATOM 1703 C CA . ARG A 1 216 ? 17.606 11.507 -4.792 1.00 97.75 216 ARG A CA 1
ATOM 1704 C C . ARG A 1 216 ? 17.200 12.839 -4.152 1.00 97.75 216 ARG A C 1
ATOM 1706 O O . ARG A 1 216 ? 16.879 12.870 -2.961 1.00 97.75 216 ARG A O 1
ATOM 1713 N N . ALA A 1 217 ? 17.201 13.933 -4.915 1.00 95.94 217 ALA A N 1
ATOM 1714 C CA . ALA A 1 217 ? 16.769 15.243 -4.429 1.00 95.94 217 ALA A CA 1
ATOM 1715 C C . ALA A 1 217 ? 15.272 15.256 -4.077 1.00 95.94 217 ALA A C 1
ATOM 1717 O O . ALA A 1 217 ? 14.875 15.805 -3.043 1.00 95.94 217 ALA A O 1
ATOM 1718 N N . GLU A 1 218 ? 14.439 14.616 -4.897 1.00 96.31 218 GLU A N 1
ATOM 1719 C CA . GLU A 1 218 ? 13.013 14.467 -4.625 1.00 96.31 218 GLU A CA 1
ATOM 1720 C C . GLU A 1 218 ? 12.757 13.611 -3.382 1.00 96.31 218 GLU A C 1
ATOM 1722 O O . GLU A 1 218 ? 12.000 14.024 -2.499 1.00 96.31 218 GLU A O 1
ATOM 1727 N N . ARG A 1 219 ? 13.460 12.481 -3.241 1.00 96.94 219 ARG A N 1
ATOM 1728 C CA . ARG A 1 219 ? 13.379 11.627 -2.051 1.00 96.94 219 ARG A CA 1
ATOM 1729 C C . ARG A 1 219 ? 13.687 12.418 -0.782 1.00 96.94 219 ARG A C 1
ATOM 1731 O O . ARG A 1 219 ? 12.878 12.409 0.144 1.00 96.94 219 ARG A O 1
ATOM 1738 N N . ALA A 1 220 ? 14.780 13.184 -0.771 1.00 96.88 220 ALA A N 1
ATOM 1739 C CA . ALA A 1 220 ? 15.146 14.040 0.360 1.00 96.88 220 ALA A CA 1
ATOM 1740 C C . ALA A 1 220 ? 14.062 15.091 0.681 1.00 96.88 220 ALA A C 1
ATOM 1742 O O . ALA A 1 220 ? 13.776 15.384 1.846 1.00 96.88 220 ALA A O 1
ATOM 1743 N N . ARG A 1 221 ? 13.400 15.645 -0.345 1.00 97.50 221 ARG A N 1
ATOM 1744 C CA . ARG A 1 221 ? 12.269 16.569 -0.166 1.00 97.50 221 ARG A CA 1
ATOM 1745 C C . ARG A 1 221 ? 11.065 15.880 0.483 1.00 97.50 221 ARG A C 1
ATOM 1747 O O . ARG A 1 221 ? 10.418 16.494 1.336 1.00 97.50 221 ARG A O 1
ATOM 1754 N N . ILE A 1 222 ? 10.735 14.649 0.085 1.00 95.94 222 ILE A N 1
ATOM 1755 C CA . ILE A 1 222 ? 9.625 13.884 0.676 1.00 95.94 222 ILE A CA 1
ATOM 1756 C C . ILE A 1 222 ? 9.966 13.424 2.099 1.00 95.94 222 ILE A C 1
ATOM 1758 O O . ILE A 1 222 ? 9.121 13.563 2.980 1.00 95.94 222 ILE A O 1
ATOM 1762 N N . GLU A 1 223 ? 11.199 12.994 2.367 1.00 96.88 223 GLU A N 1
ATOM 1763 C CA . GLU A 1 223 ? 11.691 12.664 3.716 1.00 96.88 223 GLU A CA 1
ATOM 1764 C C . GLU A 1 223 ? 11.527 13.848 4.685 1.00 96.88 223 GLU A C 1
ATOM 1766 O O . GLU A 1 223 ? 11.033 13.685 5.803 1.00 96.88 223 GLU A O 1
ATOM 1771 N N . LEU A 1 224 ? 11.827 15.074 4.241 1.00 94.69 224 LEU A N 1
ATOM 1772 C CA . LEU A 1 224 ? 11.594 16.276 5.047 1.00 94.69 224 LEU A CA 1
ATOM 1773 C C . LEU A 1 224 ? 10.100 16.504 5.344 1.00 94.69 224 LEU A C 1
ATOM 1775 O O . LEU A 1 224 ? 9.739 16.919 6.449 1.00 94.69 224 LEU A O 1
ATOM 1779 N N . LYS A 1 225 ? 9.213 16.259 4.369 1.00 96.88 225 LYS A N 1
ATOM 1780 C CA . LYS A 1 225 ? 7.755 16.354 4.573 1.00 96.88 225 LYS A CA 1
ATOM 1781 C C . LYS A 1 225 ? 7.251 15.273 5.533 1.00 96.88 225 LYS A C 1
ATOM 1783 O O . LYS A 1 225 ? 6.383 15.577 6.353 1.00 96.88 225 LYS A O 1
ATOM 1788 N N . LEU A 1 226 ? 7.794 14.058 5.441 1.00 96.50 226 LEU A N 1
ATOM 1789 C CA . LEU A 1 226 ? 7.504 12.942 6.340 1.00 96.50 226 LEU A CA 1
ATOM 1790 C C . LEU A 1 226 ? 7.855 13.308 7.784 1.00 96.50 226 LEU A C 1
ATOM 1792 O O . LEU A 1 226 ? 6.971 13.245 8.635 1.00 96.50 226 LEU A O 1
ATOM 1796 N N . GLY A 1 227 ? 9.077 13.790 8.033 1.00 91.69 227 GLY A N 1
ATOM 1797 C CA . GLY A 1 227 ? 9.509 14.211 9.370 1.00 91.69 227 GLY A CA 1
ATOM 1798 C C . GLY A 1 227 ? 8.588 15.274 9.976 1.00 91.69 227 GLY A C 1
ATOM 1799 O O . GLY A 1 227 ? 8.069 15.097 11.072 1.00 91.69 227 GLY A O 1
ATOM 1800 N N . ARG A 1 228 ? 8.244 16.321 9.209 1.00 95.44 228 ARG A N 1
ATOM 1801 C CA . ARG A 1 228 ? 7.299 17.360 9.671 1.00 95.44 228 ARG A CA 1
ATOM 1802 C C . ARG A 1 228 ? 5.926 16.801 10.053 1.00 95.44 228 ARG A C 1
ATOM 1804 O O . ARG A 1 228 ? 5.306 17.303 10.987 1.00 95.44 228 ARG A O 1
ATOM 1811 N N . LYS A 1 229 ? 5.417 15.807 9.316 1.00 95.88 229 LYS A N 1
ATOM 1812 C CA . LYS A 1 229 ? 4.121 15.179 9.623 1.00 95.88 229 LYS A CA 1
ATOM 1813 C C . LYS A 1 229 ? 4.188 14.226 10.806 1.00 95.88 229 LYS A C 1
ATOM 1815 O O . LYS A 1 229 ? 3.220 14.169 11.558 1.00 95.88 229 LYS A O 1
ATOM 1820 N N . GLN A 1 230 ? 5.310 13.545 11.004 1.00 95.69 230 GLN A N 1
ATOM 1821 C CA . GLN A 1 230 ? 5.553 12.769 12.217 1.00 95.69 230 GLN A CA 1
ATOM 1822 C C . GLN A 1 230 ? 5.594 13.684 13.448 1.00 95.69 230 GLN A C 1
ATOM 1824 O O . GLN A 1 230 ? 4.886 13.414 14.412 1.00 95.69 230 GLN A O 1
ATOM 1829 N N . ASP A 1 231 ? 6.295 14.819 13.381 1.00 93.94 231 ASP A N 1
ATOM 1830 C CA . ASP A 1 231 ? 6.334 15.799 14.477 1.00 93.94 231 ASP A CA 1
ATOM 1831 C C . ASP A 1 231 ? 4.939 16.368 14.801 1.00 93.94 231 ASP A C 1
ATOM 1833 O O . ASP A 1 231 ? 4.553 16.499 15.965 1.00 93.94 231 ASP A O 1
ATOM 1837 N N . GLU A 1 232 ? 4.150 16.696 13.771 1.00 94.25 232 GLU A N 1
ATOM 1838 C CA . GLU A 1 232 ? 2.769 17.175 13.925 1.00 94.25 232 GLU A CA 1
ATOM 1839 C C . GLU A 1 232 ? 1.868 16.118 14.580 1.00 94.25 232 GLU A C 1
ATOM 1841 O O . GLU A 1 232 ? 1.081 16.441 15.476 1.00 94.25 232 GLU A O 1
ATOM 1846 N N . MET A 1 233 ? 2.019 14.855 14.172 1.00 96.00 233 MET A N 1
ATOM 1847 C CA . MET A 1 233 ? 1.307 13.715 14.743 1.00 96.00 233 MET A CA 1
ATOM 1848 C C . MET A 1 233 ? 1.668 13.504 16.216 1.00 96.00 233 MET A C 1
ATOM 1850 O O . MET A 1 233 ? 0.767 13.415 17.048 1.00 96.00 233 MET A O 1
ATOM 1854 N N . GLU A 1 234 ? 2.956 13.470 16.559 1.00 93.75 234 GLU A N 1
ATOM 1855 C CA . GLU A 1 234 ? 3.427 13.284 17.937 1.00 93.75 234 GLU A CA 1
ATOM 1856 C C . GLU A 1 234 ? 2.990 14.435 18.847 1.00 93.75 234 GLU A C 1
ATOM 1858 O O . GLU A 1 234 ? 2.557 14.222 19.985 1.00 93.75 234 GLU A O 1
ATOM 1863 N N . LEU A 1 235 ? 2.994 15.669 18.332 1.00 93.50 235 LEU A N 1
ATOM 1864 C CA . LEU A 1 235 ? 2.450 16.817 19.048 1.00 93.50 235 LEU A CA 1
ATOM 1865 C C . LEU A 1 235 ? 0.941 16.673 19.290 1.00 93.50 235 LEU A C 1
ATOM 1867 O O . LEU A 1 235 ? 0.462 17.022 20.374 1.00 93.50 235 LEU A O 1
ATOM 1871 N N . ALA A 1 236 ? 0.181 16.188 18.304 1.00 91.56 236 ALA A N 1
ATOM 1872 C CA . ALA A 1 236 ? -1.254 15.950 18.439 1.00 91.56 236 ALA A CA 1
ATOM 1873 C C . ALA A 1 236 ? -1.552 14.824 19.443 1.00 91.56 236 ALA A C 1
ATOM 1875 O O . ALA A 1 236 ? -2.384 15.033 20.329 1.00 91.56 236 ALA A O 1
ATOM 1876 N N . LYS A 1 237 ? -0.821 13.701 19.381 1.00 93.94 237 LYS A N 1
ATOM 1877 C CA . LYS A 1 237 ? -0.894 12.586 20.345 1.00 93.94 237 LYS A CA 1
ATOM 1878 C C . LYS A 1 237 ? -0.576 13.060 21.763 1.00 93.94 237 LYS A C 1
ATOM 1880 O O . LYS A 1 237 ? -1.374 12.871 22.675 1.00 93.94 237 LYS A O 1
ATOM 1885 N N . SER A 1 238 ? 0.519 13.797 21.936 1.00 93.31 238 SER A N 1
ATOM 1886 C CA . SER A 1 238 ? 0.929 14.352 23.232 1.00 93.31 238 SER A CA 1
ATOM 1887 C C . SER A 1 238 ? -0.079 15.349 23.812 1.00 93.31 238 SER A C 1
ATOM 1889 O O . SER A 1 238 ? -0.179 15.500 25.029 1.00 93.31 238 SER A O 1
ATOM 1891 N N . LYS A 1 239 ? -0.795 16.101 22.966 1.00 90.19 239 LYS A N 1
ATOM 1892 C CA . LYS A 1 239 ? -1.871 17.003 23.411 1.00 90.19 239 LYS A CA 1
ATOM 1893 C C . LYS A 1 239 ? -3.119 16.221 23.801 1.00 90.19 239 LYS A C 1
ATOM 1895 O O . LYS A 1 239 ? -3.682 16.515 24.848 1.00 90.19 239 LYS A O 1
ATOM 1900 N N . LEU A 1 240 ? -3.498 15.227 22.995 1.00 91.25 240 LEU A N 1
ATOM 1901 C CA . LEU A 1 240 ? -4.620 14.333 23.270 1.00 91.2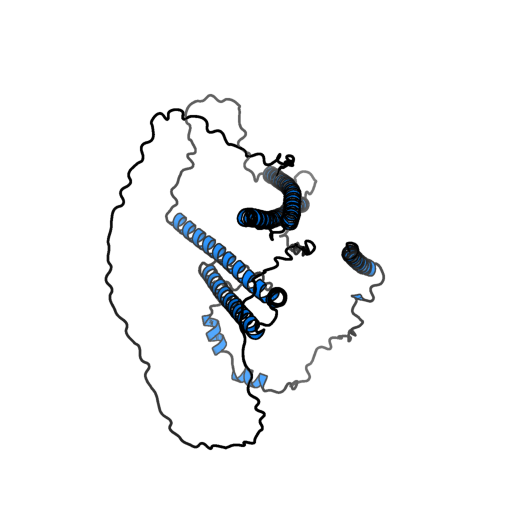5 240 LEU A CA 1
ATOM 1902 C C . LEU A 1 240 ? -4.441 13.642 24.628 1.00 91.25 240 LEU A C 1
ATOM 1904 O O . LEU A 1 240 ? -5.323 13.741 25.471 1.00 91.25 240 LEU A O 1
ATOM 1908 N N . ILE A 1 241 ? -3.278 13.023 24.864 1.00 90.75 241 ILE A N 1
ATOM 1909 C CA . ILE A 1 241 ? -2.967 12.324 26.119 1.00 90.75 241 ILE A CA 1
ATOM 1910 C C . ILE A 1 241 ? -3.026 13.288 27.305 1.00 90.75 241 ILE A C 1
ATOM 1912 O O . ILE A 1 241 ? -3.752 13.026 28.254 1.00 90.75 241 ILE A O 1
ATOM 1916 N N . ARG A 1 242 ? -2.356 14.446 27.232 1.00 90.31 242 ARG A N 1
ATOM 1917 C CA . ARG A 1 242 ? -2.371 15.435 28.328 1.00 90.31 242 ARG A CA 1
ATOM 1918 C C . ARG A 1 242 ? -3.762 15.977 28.640 1.00 90.31 242 ARG A C 1
ATOM 1920 O O . ARG A 1 242 ? -4.070 16.278 29.789 1.00 90.31 242 ARG A O 1
ATOM 1927 N N . GLU A 1 243 ? -4.581 16.200 27.617 1.00 87.00 243 GLU A N 1
ATOM 1928 C CA . GLU A 1 243 ? -5.968 16.617 27.809 1.00 87.00 243 GLU A CA 1
ATOM 1929 C C . GLU A 1 243 ? -6.785 15.471 28.427 1.00 87.00 243 GLU A C 1
ATOM 1931 O O . GLU A 1 243 ? -7.546 15.721 29.355 1.00 87.00 243 GLU A O 1
ATOM 1936 N N . TRP A 1 244 ? -6.575 14.224 27.999 1.00 87.12 244 TRP A N 1
ATOM 1937 C CA . TRP A 1 244 ? -7.237 13.050 28.568 1.00 87.12 244 TRP A CA 1
ATOM 1938 C C . TRP A 1 244 ? -6.854 12.796 30.031 1.00 87.12 244 TRP A C 1
ATOM 1940 O O . TRP A 1 244 ? -7.736 12.627 30.867 1.00 87.12 244 TRP A O 1
ATOM 1950 N N . GLU A 1 245 ? -5.569 12.864 30.373 1.00 88.25 245 GLU A N 1
ATOM 1951 C CA . GLU A 1 245 ? -5.076 12.757 31.750 1.00 88.25 245 GLU A CA 1
ATOM 1952 C C . GLU A 1 245 ? -5.679 13.839 32.645 1.00 88.25 245 GLU A C 1
ATOM 1954 O O . GLU A 1 245 ? -6.210 13.538 33.712 1.00 88.25 245 GLU A O 1
ATOM 1959 N N . ARG A 1 246 ? -5.671 15.100 32.188 1.00 85.56 246 ARG A N 1
ATOM 1960 C CA . ARG A 1 246 ? -6.292 16.212 32.923 1.00 85.56 246 ARG A CA 1
ATOM 1961 C C . ARG A 1 246 ? -7.759 15.927 33.218 1.00 85.56 246 ARG A C 1
ATOM 1963 O O . ARG A 1 246 ? -8.221 16.183 34.321 1.00 85.56 246 ARG A O 1
ATOM 1970 N N . LEU A 1 247 ? -8.482 15.380 32.247 1.00 81.56 247 LEU A N 1
ATOM 1971 C CA . LEU A 1 247 ? -9.896 15.068 32.400 1.00 81.56 247 LEU A CA 1
ATOM 1972 C C . LEU A 1 247 ? -10.162 13.923 33.351 1.00 81.56 247 LEU A C 1
ATOM 1974 O O . LEU A 1 247 ? -11.070 14.015 34.174 1.00 81.56 247 LEU A O 1
ATOM 1978 N N . LEU A 1 248 ? -9.398 12.844 33.240 1.00 82.56 248 LEU A N 1
ATOM 1979 C CA . LEU A 1 248 ? -9.549 11.734 34.161 1.00 82.56 248 LEU A CA 1
ATOM 1980 C C . LEU A 1 248 ? -9.200 12.184 35.591 1.00 82.56 248 LEU A C 1
ATOM 1982 O O . LEU A 1 248 ? -9.897 11.800 36.525 1.00 82.56 248 LEU A O 1
ATOM 1986 N N . ALA A 1 249 ? -8.215 13.072 35.764 1.00 83.06 249 ALA A N 1
ATOM 1987 C CA . ALA A 1 249 ? -7.896 13.681 37.055 1.00 83.06 249 ALA A CA 1
ATOM 1988 C C . ALA A 1 249 ? -9.024 14.593 37.577 1.00 83.06 249 ALA A C 1
ATOM 1990 O O . ALA A 1 249 ? -9.441 14.445 38.722 1.00 83.06 249 ALA A O 1
ATOM 1991 N N . GLU A 1 250 ? -9.573 15.489 36.745 1.00 82.00 250 GLU A N 1
ATOM 1992 C CA . GLU A 1 250 ? -10.688 16.382 37.119 1.00 82.00 250 GLU A CA 1
ATOM 1993 C C . GLU A 1 250 ? -11.943 15.620 37.576 1.00 82.00 250 GLU A C 1
ATOM 1995 O O . GLU A 1 250 ? -12.725 16.142 38.369 1.00 82.00 250 GLU A O 1
ATOM 2000 N N . ASN A 1 251 ? -12.138 14.394 37.086 1.00 78.94 251 ASN A N 1
ATOM 2001 C CA . ASN A 1 251 ? -13.274 13.542 37.438 1.00 78.94 251 ASN A CA 1
ATOM 2002 C C . ASN A 1 251 ? -12.944 12.500 38.521 1.00 78.94 251 ASN A C 1
ATOM 2004 O O . ASN A 1 251 ? -13.761 11.615 38.769 1.00 78.94 251 ASN A O 1
ATOM 2008 N N . ASN A 1 252 ? -11.774 12.586 39.168 1.00 83.19 252 ASN A N 1
ATOM 2009 C CA . ASN A 1 252 ? -11.291 11.608 40.154 1.00 83.19 252 ASN A CA 1
ATOM 2010 C C 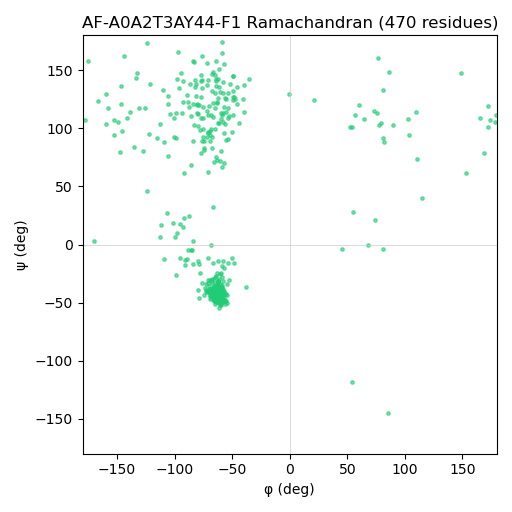. ASN A 1 252 ? -11.261 10.157 39.623 1.00 83.19 252 ASN A C 1
ATOM 2012 O O . ASN A 1 252 ? -11.426 9.207 40.385 1.00 83.19 252 ASN A O 1
ATOM 2016 N N . LEU A 1 253 ? -11.091 9.983 38.308 1.00 80.25 253 LEU A N 1
ATOM 2017 C CA . LEU A 1 253 ? -10.964 8.681 37.645 1.00 80.25 253 LEU A CA 1
ATOM 2018 C C . LEU A 1 253 ? -9.508 8.220 37.541 1.00 80.25 253 LEU A C 1
ATOM 2020 O O . LEU A 1 253 ? -9.257 7.041 37.308 1.00 80.25 253 LEU A O 1
ATOM 2024 N N . LEU A 1 254 ? -8.552 9.138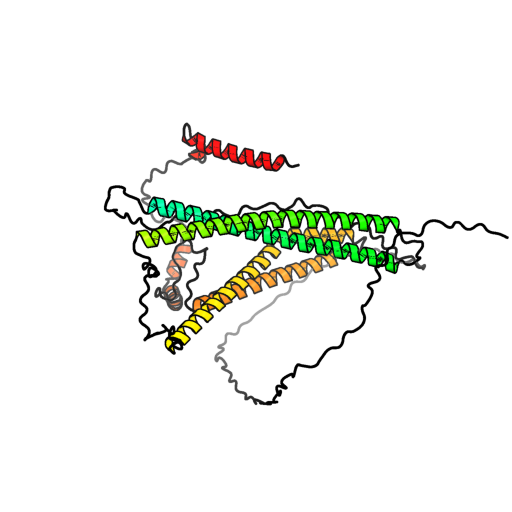 37.698 1.00 85.69 254 LEU A N 1
ATOM 2025 C CA . LEU A 1 254 ? -7.173 8.772 37.993 1.00 85.69 254 LEU A CA 1
ATOM 2026 C C . LEU A 1 254 ? -7.016 8.691 39.501 1.00 85.69 254 LEU A C 1
ATOM 2028 O O . LEU A 1 254 ? -7.356 9.637 40.215 1.00 85.69 254 LEU A O 1
ATOM 2032 N N . GLU A 1 255 ? -6.464 7.575 39.972 1.00 79.88 255 GLU A N 1
ATOM 2033 C CA . GLU A 1 255 ? -5.896 7.534 41.311 1.00 79.88 255 GLU A CA 1
ATOM 2034 C C . GLU A 1 255 ? -4.894 8.691 41.411 1.00 79.88 255 GLU A C 1
ATOM 2036 O O . GLU A 1 255 ? -4.089 8.866 40.486 1.00 79.88 255 GLU A O 1
ATOM 2041 N N . PRO A 1 256 ? -4.955 9.523 42.467 1.00 68.69 256 PRO A N 1
ATOM 2042 C CA . PRO A 1 256 ? -3.941 10.537 42.669 1.00 68.69 256 PRO A CA 1
ATOM 2043 C C . PRO A 1 256 ? -2.613 9.795 42.681 1.00 68.69 256 PRO A C 1
ATOM 2045 O O . PRO A 1 256 ? -2.399 8.950 43.554 1.00 68.69 256 PRO A O 1
ATOM 2048 N N . ALA A 1 257 ? -1.771 10.060 41.672 1.00 65.25 257 ALA A N 1
ATOM 2049 C CA . ALA A 1 257 ? -0.413 9.543 41.645 1.00 65.25 257 ALA A CA 1
ATOM 2050 C C . ALA A 1 257 ? 0.134 9.798 43.049 1.00 65.25 257 ALA A C 1
ATOM 2052 O O . ALA A 1 257 ? 0.009 10.948 43.493 1.00 65.25 257 ALA A O 1
ATOM 2053 N N . PRO A 1 258 ? 0.559 8.749 43.784 1.00 66.25 258 PRO A N 1
ATOM 2054 C CA . PRO A 1 258 ? 0.914 8.876 45.187 1.00 66.25 258 PRO A CA 1
ATOM 2055 C C . PRO A 1 258 ? 1.856 10.056 45.251 1.00 66.25 258 PRO A C 1
ATOM 2057 O O . PRO A 1 258 ? 2.901 10.022 44.606 1.00 66.25 258 PRO A O 1
ATOM 2060 N N . ALA A 1 259 ? 1.396 11.146 45.872 1.00 62.31 259 ALA A N 1
ATOM 2061 C CA . ALA A 1 259 ? 2.176 12.362 45.921 1.00 62.31 259 ALA A CA 1
ATOM 2062 C C . ALA A 1 259 ? 3.506 11.916 46.496 1.00 62.31 259 ALA A C 1
ATOM 2064 O O . ALA A 1 259 ? 3.494 11.358 47.599 1.00 62.31 259 ALA A O 1
ATOM 2065 N N . ASP A 1 260 ? 4.581 12.058 45.717 1.00 52.78 260 ASP A N 1
ATOM 2066 C CA . ASP A 1 260 ? 5.938 11.822 46.175 1.00 52.78 260 ASP A CA 1
ATOM 2067 C C . ASP A 1 260 ? 6.102 12.725 47.391 1.00 52.78 260 ASP A C 1
ATOM 2069 O O . ASP A 1 260 ? 6.398 13.915 47.299 1.00 52.78 260 ASP A O 1
ATOM 2073 N N . SER A 1 261 ? 5.758 12.167 48.546 1.00 53.38 261 SER A N 1
ATOM 2074 C CA . SER A 1 261 ? 5.888 12.782 49.840 1.00 53.38 261 SER A CA 1
ATOM 2075 C C . SER A 1 261 ? 7.363 12.653 50.129 1.00 53.38 261 SER A C 1
ATOM 2077 O O . SER A 1 261 ? 7.811 11.778 50.863 1.00 53.38 261 SER A O 1
ATOM 2079 N N . ASP A 1 262 ? 8.103 13.562 49.504 1.00 52.28 262 ASP A N 1
ATOM 2080 C CA . ASP A 1 262 ? 9.466 13.966 49.816 1.00 52.28 262 ASP A CA 1
ATOM 2081 C C . ASP A 1 262 ? 9.504 14.691 51.182 1.00 52.28 262 ASP A C 1
ATOM 2083 O O . ASP A 1 262 ? 10.278 15.611 51.423 1.00 52.28 262 ASP A O 1
ATOM 2087 N N . GLU A 1 263 ? 8.626 14.292 52.109 1.00 51.78 263 GLU A N 1
ATOM 2088 C CA . GLU A 1 263 ? 8.717 14.617 53.520 1.00 51.78 263 GLU A CA 1
ATOM 2089 C C . GLU A 1 263 ? 9.331 13.404 54.205 1.00 51.78 263 GLU A C 1
ATOM 2091 O O . GLU A 1 263 ? 8.666 12.433 54.570 1.00 51.78 263 GLU A O 1
ATOM 2096 N N . GLY A 1 264 ? 10.658 13.461 54.303 1.00 54.50 264 GLY A N 1
ATOM 2097 C CA . GLY A 1 264 ? 11.509 12.428 54.860 1.00 54.50 264 GLY A CA 1
ATOM 2098 C C . GLY A 1 264 ? 10.976 11.830 56.158 1.00 54.50 264 GLY A C 1
ATOM 2099 O O . GLY A 1 264 ? 11.149 12.381 57.243 1.00 54.50 264 GLY A O 1
ATOM 2100 N N . SER A 1 265 ? 10.438 10.619 56.057 1.00 47.53 265 SER A N 1
ATOM 2101 C CA . SER A 1 265 ? 10.417 9.690 57.173 1.00 47.53 265 SER A CA 1
ATOM 2102 C C . SER A 1 265 ? 11.546 8.693 56.966 1.00 47.53 265 SER A C 1
ATOM 2104 O O . SER A 1 265 ? 11.407 7.665 56.304 1.00 47.53 265 SER A O 1
ATOM 2106 N N . HIS A 1 266 ? 12.702 9.020 57.543 1.00 51.94 266 HIS A N 1
ATOM 2107 C CA . HIS A 1 266 ? 13.738 8.048 57.863 1.00 51.94 266 HIS A CA 1
ATOM 2108 C C . HIS A 1 266 ? 13.213 7.086 58.941 1.00 51.94 266 HIS A C 1
ATOM 2110 O O . HIS A 1 266 ? 13.657 7.110 60.084 1.00 51.94 266 HIS A O 1
ATOM 2116 N N . HIS A 1 267 ? 12.279 6.213 58.574 1.00 47.00 267 HIS A N 1
ATOM 2117 C CA . HIS A 1 267 ? 12.086 4.950 59.264 1.00 47.00 267 HIS A CA 1
ATOM 2118 C C . HIS A 1 267 ? 12.421 3.830 58.293 1.00 47.00 267 H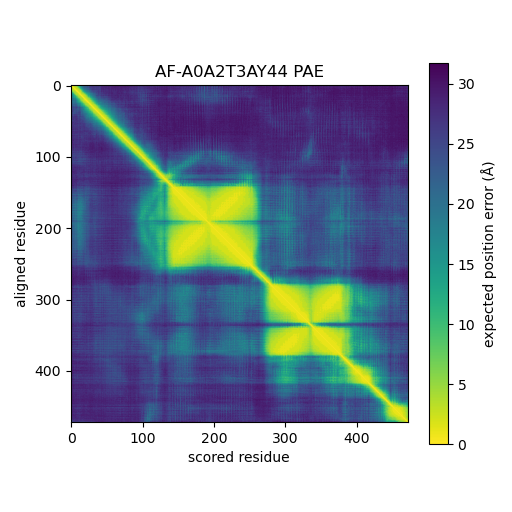IS A C 1
ATOM 2120 O O . HIS A 1 267 ? 11.628 3.356 57.489 1.00 47.00 267 HIS A O 1
ATOM 2126 N N . THR A 1 268 ? 13.693 3.463 58.382 1.00 55.06 268 THR A N 1
ATOM 2127 C CA . THR A 1 268 ? 14.200 2.135 58.085 1.00 55.06 268 THR A CA 1
ATOM 2128 C C . THR A 1 268 ? 13.245 1.055 58.588 1.00 55.06 268 THR A C 1
ATOM 2130 O O . THR A 1 268 ? 12.831 1.107 59.746 1.00 55.06 268 THR A O 1
ATOM 2133 N N . ASP A 1 269 ? 13.061 0.051 57.734 1.00 47.81 269 ASP A N 1
ATOM 2134 C CA . ASP A 1 269 ? 12.614 -1.317 58.012 1.00 47.81 269 ASP A CA 1
ATOM 2135 C C . ASP A 1 269 ? 11.205 -1.664 57.504 1.00 47.81 269 ASP A C 1
ATOM 2137 O O . ASP A 1 269 ? 10.189 -1.141 57.956 1.00 47.81 269 ASP A O 1
ATOM 2141 N N . GLY A 1 270 ? 11.172 -2.580 56.531 1.00 50.59 270 GLY A N 1
ATOM 2142 C CA . GLY A 1 270 ? 9.944 -3.111 55.942 1.00 50.59 270 GLY A CA 1
ATOM 2143 C C . GLY A 1 270 ? 9.716 -2.790 54.467 1.00 50.59 270 GLY A C 1
ATOM 2144 O O . GLY A 1 270 ? 8.578 -2.549 54.072 1.00 50.59 270 GLY A O 1
ATOM 2145 N N . GLY A 1 271 ? 10.762 -2.826 53.635 1.00 48.06 271 GLY A N 1
ATOM 2146 C CA . GLY A 1 271 ? 10.632 -2.861 52.178 1.00 48.06 271 GLY A CA 1
ATOM 2147 C C . GLY A 1 271 ? 9.856 -4.096 51.714 1.00 48.06 271 GLY A C 1
ATOM 2148 O O . GLY A 1 271 ? 10.441 -5.080 51.272 1.00 48.06 271 GLY A O 1
ATOM 2149 N N . ARG A 1 272 ? 8.522 -4.048 51.780 1.00 47.72 272 ARG A N 1
ATOM 2150 C CA . ARG A 1 272 ? 7.665 -4.871 50.931 1.00 47.72 272 ARG A CA 1
ATOM 2151 C C . ARG A 1 272 ? 7.712 -4.247 49.553 1.00 47.72 272 ARG A C 1
ATOM 2153 O O . ARG A 1 272 ? 6.839 -3.477 49.166 1.00 47.72 272 ARG A O 1
ATOM 2160 N N . SER A 1 273 ? 8.782 -4.587 48.842 1.00 46.41 273 SER A N 1
ATOM 2161 C CA . SER A 1 273 ? 8.757 -4.652 47.394 1.00 46.41 273 SER A CA 1
ATOM 2162 C C . SER A 1 273 ? 7.408 -5.269 47.035 1.00 46.41 273 SER A C 1
ATOM 2164 O O . SER A 1 273 ? 7.131 -6.412 47.409 1.00 46.41 273 SER A O 1
ATOM 2166 N N . LEU A 1 274 ? 6.528 -4.499 46.392 1.00 51.56 274 LEU A N 1
ATOM 2167 C CA . LEU A 1 274 ? 5.504 -5.073 45.534 1.00 51.56 274 LEU A CA 1
ATOM 2168 C C . LEU A 1 274 ? 6.296 -5.750 44.413 1.00 51.56 274 LEU A C 1
ATOM 2170 O O . LEU A 1 274 ? 6.382 -5.245 43.296 1.00 51.56 274 LEU A O 1
ATOM 2174 N N . GLU A 1 275 ? 6.939 -6.874 44.747 1.00 50.19 275 GLU A N 1
ATOM 2175 C CA . GLU A 1 275 ? 7.198 -7.950 43.822 1.00 50.19 275 GLU A CA 1
ATOM 2176 C C . GLU A 1 275 ? 5.833 -8.174 43.208 1.00 50.19 275 GLU A C 1
ATOM 2178 O O . GLU A 1 275 ? 4.928 -8.722 43.840 1.00 50.19 275 GLU A O 1
ATOM 2183 N N . ARG A 1 276 ? 5.651 -7.559 42.035 1.00 45.50 276 ARG A N 1
ATOM 2184 C CA . ARG A 1 276 ? 4.551 -7.774 41.119 1.00 45.50 276 ARG A CA 1
ATOM 2185 C C . ARG A 1 276 ? 4.584 -9.270 40.918 1.00 45.50 276 ARG A C 1
ATOM 2187 O O . ARG A 1 276 ? 5.404 -9.773 40.156 1.00 45.50 276 ARG A O 1
ATOM 2194 N N . ASN A 1 277 ? 3.816 -9.925 41.779 1.00 50.50 277 ASN A N 1
ATOM 2195 C CA . ASN A 1 277 ? 3.878 -11.334 42.069 1.00 50.50 277 ASN A CA 1
ATOM 2196 C C . ASN A 1 277 ? 3.783 -11.968 40.694 1.00 50.50 277 ASN A C 1
ATOM 2198 O O . ASN A 1 277 ? 2.773 -11.776 40.014 1.00 50.50 277 ASN A O 1
ATOM 2202 N N . SER A 1 278 ? 4.876 -12.571 40.228 1.00 54.00 278 SER A N 1
ATOM 2203 C CA . SER A 1 278 ? 4.953 -13.279 38.957 1.00 54.00 278 SER A CA 1
ATOM 2204 C C . SER A 1 278 ? 4.135 -14.551 39.119 1.00 54.00 278 SER A C 1
ATOM 2206 O O . SER A 1 278 ? 4.647 -15.667 39.109 1.00 54.00 278 SER A O 1
ATOM 2208 N N . GLN A 1 279 ? 2.841 -14.358 39.368 1.00 71.38 279 GLN A N 1
ATOM 2209 C CA . GLN A 1 279 ? 1.843 -15.389 39.392 1.00 71.38 279 GLN A CA 1
ATOM 2210 C C . GLN A 1 279 ? 1.876 -15.946 37.987 1.00 71.38 279 GLN A C 1
ATOM 2212 O O . GLN A 1 279 ? 1.493 -15.303 37.010 1.00 71.38 279 GLN A O 1
ATOM 2217 N N . THR A 1 280 ? 2.489 -17.119 37.907 1.00 82.44 280 THR A N 1
ATOM 2218 C CA . THR A 1 280 ? 2.422 -17.964 36.738 1.00 82.44 280 THR A CA 1
ATOM 2219 C C . THR A 1 280 ? 0.944 -18.075 36.379 1.00 82.44 280 THR A C 1
ATOM 2221 O O . THR A 1 280 ? 0.139 -18.352 37.275 1.00 82.44 280 THR A O 1
ATOM 2224 N N . PRO A 1 281 ? 0.569 -17.784 35.118 1.00 87.31 281 PRO A N 1
ATOM 2225 C CA . PRO A 1 281 ? -0.820 -17.824 34.701 1.00 87.31 281 PRO A CA 1
ATOM 2226 C C . PRO A 1 281 ? -1.445 -19.137 35.150 1.00 87.31 281 PRO A C 1
ATOM 2228 O O . PRO A 1 281 ? -0.868 -20.214 34.964 1.00 87.31 281 PRO A O 1
ATOM 2231 N N . THR A 1 282 ? -2.619 -19.051 35.759 1.00 93.69 282 THR A N 1
ATOM 2232 C CA . THR A 1 282 ? -3.401 -20.242 36.084 1.00 93.69 282 THR A CA 1
ATOM 2233 C C . THR A 1 282 ? -3.671 -21.039 34.803 1.00 93.69 282 THR A C 1
ATOM 2235 O O . THR A 1 282 ? -3.699 -20.481 33.705 1.00 93.69 282 THR A O 1
ATOM 2238 N N . ALA A 1 283 ? -3.902 -22.352 34.904 1.00 94.94 283 ALA A N 1
ATOM 2239 C CA . ALA A 1 283 ? -4.167 -23.183 33.723 1.00 94.94 283 ALA A CA 1
ATOM 2240 C C . ALA A 1 283 ? -5.341 -22.650 32.870 1.00 94.94 283 ALA A C 1
ATOM 2242 O O . ALA A 1 283 ? -5.302 -22.726 31.644 1.00 94.94 283 ALA A O 1
ATOM 2243 N N . SER A 1 284 ? -6.351 -22.051 33.511 1.00 92.69 284 SER A N 1
ATOM 2244 C CA . SER A 1 284 ? -7.458 -21.364 32.839 1.00 92.69 284 SER A CA 1
ATOM 2245 C C . SER A 1 284 ? -7.030 -20.093 32.105 1.00 92.69 284 SER A C 1
ATOM 2247 O O . SER A 1 284 ? -7.498 -19.850 30.996 1.00 92.69 284 SER A O 1
ATOM 2249 N N . GLU A 1 285 ? -6.138 -19.287 32.684 1.00 91.06 285 GLU A N 1
ATOM 2250 C CA . GLU A 1 285 ? -5.608 -18.088 32.022 1.00 91.06 285 GLU A CA 1
ATOM 2251 C C . GLU A 1 285 ? -4.705 -18.458 30.848 1.00 91.06 285 GLU A C 1
ATOM 2253 O O . GLU A 1 285 ? -4.837 -17.870 29.781 1.00 91.06 285 GLU A O 1
ATOM 2258 N N . ALA A 1 286 ? -3.847 -19.469 31.005 1.00 93.94 286 ALA A N 1
ATOM 2259 C CA . ALA A 1 286 ? -3.014 -19.980 29.920 1.00 93.94 286 ALA A CA 1
ATOM 2260 C C . ALA A 1 286 ? -3.865 -20.492 28.744 1.00 93.94 286 ALA A C 1
ATOM 2262 O O . ALA A 1 286 ? -3.575 -20.179 27.591 1.00 93.94 286 ALA A O 1
ATOM 2263 N N . ALA A 1 287 ? -4.953 -21.220 29.028 1.00 95.62 287 ALA A N 1
ATOM 2264 C CA . ALA A 1 287 ? -5.901 -21.657 28.005 1.00 95.62 287 ALA A CA 1
ATOM 2265 C C . ALA A 1 287 ? -6.618 -20.475 27.328 1.00 95.62 287 ALA A C 1
ATOM 2267 O O . ALA A 1 287 ? -6.808 -20.492 26.112 1.00 95.62 287 ALA A O 1
ATOM 2268 N N . ARG A 1 288 ? -6.980 -19.432 28.090 1.00 93.12 288 ARG A N 1
ATOM 2269 C CA . ARG A 1 288 ? -7.581 -18.211 27.537 1.00 93.12 288 ARG A CA 1
ATOM 2270 C C . ARG A 1 288 ? -6.613 -17.481 26.605 1.00 93.12 288 ARG A C 1
ATOM 2272 O O . ARG A 1 288 ? -7.004 -17.167 25.487 1.00 93.12 288 ARG A O 1
ATOM 2279 N N . TYR A 1 289 ? -5.365 -17.273 27.024 1.00 91.69 289 TYR A N 1
ATOM 2280 C CA . TYR A 1 289 ? -4.349 -16.628 26.187 1.00 91.69 289 TYR A CA 1
ATOM 2281 C C . TYR A 1 289 ? -4.070 -17.430 24.916 1.00 91.69 289 TYR A C 1
ATOM 2283 O O . TYR A 1 289 ? -4.037 -16.853 23.838 1.00 91.69 289 TYR A O 1
ATOM 2291 N N . ALA A 1 290 ? -3.991 -18.761 25.001 1.00 95.81 290 ALA A N 1
ATOM 2292 C CA . ALA A 1 290 ? -3.836 -19.600 23.814 1.00 95.81 290 ALA A CA 1
ATOM 2293 C C . ALA A 1 290 ? -5.014 -19.454 22.828 1.00 95.81 290 ALA A C 1
ATOM 2295 O O . ALA A 1 290 ? -4.809 -19.438 21.614 1.00 95.81 290 ALA A O 1
ATOM 2296 N N . ALA A 1 291 ? -6.247 -19.323 23.331 1.00 95.25 291 ALA A N 1
ATOM 2297 C CA . ALA A 1 291 ? -7.421 -19.081 22.493 1.00 95.25 291 ALA A CA 1
ATOM 2298 C C . ALA A 1 291 ? -7.420 -17.670 21.873 1.00 95.25 291 ALA A C 1
ATOM 2300 O O . ALA A 1 291 ? -7.777 -17.512 20.706 1.00 95.25 291 ALA A O 1
ATOM 2301 N N . GLU A 1 292 ? -7.006 -16.650 22.627 1.00 92.00 292 GLU A N 1
ATOM 2302 C CA . GLU A 1 292 ? -6.848 -15.275 22.136 1.00 92.00 292 GLU A CA 1
ATOM 2303 C C . GLU A 1 292 ? -5.750 -15.180 21.065 1.00 92.00 292 GLU A C 1
ATOM 2305 O O . GLU A 1 292 ? -5.987 -14.600 20.004 1.00 92.00 292 GLU A O 1
ATOM 2310 N N . ASP A 1 293 ? -4.605 -15.831 21.277 1.00 93.44 293 ASP A N 1
ATOM 2311 C CA . ASP A 1 293 ? -3.505 -15.908 20.312 1.00 93.44 293 ASP A CA 1
ATOM 2312 C C . ASP A 1 293 ? -3.936 -16.616 19.022 1.00 93.44 293 ASP A C 1
ATOM 2314 O O . ASP A 1 293 ? -3.641 -16.144 17.921 1.00 93.44 293 ASP A O 1
ATOM 2318 N N . ALA A 1 294 ? -4.692 -17.716 19.133 1.00 96.94 294 ALA A N 1
ATOM 2319 C CA . ALA A 1 294 ? -5.243 -18.419 17.976 1.00 96.94 294 ALA A CA 1
ATOM 2320 C C . ALA A 1 294 ? -6.202 -17.527 17.167 1.00 96.94 294 ALA A C 1
ATOM 2322 O O . ALA A 1 294 ? -6.126 -17.489 15.936 1.00 96.94 294 ALA A O 1
ATOM 2323 N N . ARG A 1 295 ? -7.068 -16.759 17.843 1.00 94.81 295 ARG A N 1
ATOM 2324 C CA . ARG A 1 295 ? -7.960 -15.783 17.194 1.00 94.81 295 ARG A CA 1
ATOM 2325 C C . ARG A 1 295 ? -7.172 -14.677 16.499 1.00 94.81 295 ARG A C 1
ATOM 2327 O O . ARG A 1 295 ? -7.449 -14.373 15.341 1.00 94.81 295 ARG A O 1
ATOM 2334 N N . ALA A 1 296 ? -6.173 -14.106 17.170 1.00 89.75 296 ALA A N 1
ATOM 2335 C CA . ALA A 1 296 ? -5.328 -13.058 16.606 1.00 89.75 296 ALA A CA 1
ATOM 2336 C C . ALA A 1 296 ? -4.555 -13.549 15.370 1.00 89.75 296 ALA A C 1
ATOM 2338 O O . ALA A 1 296 ? -4.496 -12.851 14.354 1.00 89.75 296 ALA A O 1
ATOM 2339 N N . ALA A 1 297 ? -4.013 -14.770 15.420 1.00 95.25 297 ALA A N 1
ATOM 2340 C CA . ALA A 1 297 ? -3.340 -15.397 14.287 1.00 95.25 297 ALA A CA 1
ATOM 2341 C C . ALA A 1 297 ? -4.293 -15.609 13.099 1.00 95.25 297 ALA A C 1
ATOM 2343 O O . ALA A 1 297 ? -3.938 -15.278 11.967 1.00 95.25 297 ALA A O 1
ATOM 2344 N N . ALA A 1 298 ? -5.515 -16.086 13.351 1.00 96.19 298 ALA A N 1
ATOM 2345 C CA . ALA A 1 298 ? -6.515 -16.297 12.309 1.00 96.19 298 ALA A CA 1
ATOM 2346 C C . ALA A 1 298 ? -6.973 -14.983 11.650 1.00 96.19 298 ALA A C 1
ATOM 2348 O O . ALA A 1 298 ? -7.088 -14.922 10.427 1.00 96.19 298 ALA A O 1
ATOM 2349 N N . ILE A 1 299 ? -7.171 -13.912 12.428 1.00 90.81 299 ILE A N 1
ATOM 2350 C CA . ILE A 1 299 ? -7.502 -12.574 11.901 1.00 90.81 299 ILE A CA 1
ATOM 2351 C C . ILE A 1 299 ? -6.360 -12.038 11.030 1.00 90.81 299 ILE A C 1
ATOM 2353 O O . ILE A 1 299 ? -6.586 -11.520 9.936 1.00 90.81 299 ILE A O 1
ATOM 2357 N N . LYS A 1 300 ? -5.111 -12.190 11.483 1.00 90.06 300 LYS A N 1
ATOM 2358 C CA . LYS A 1 300 ? -3.936 -11.778 10.706 1.00 90.06 300 LYS A CA 1
ATOM 2359 C C . LYS A 1 300 ? -3.850 -12.525 9.373 1.00 90.06 300 LYS A C 1
ATOM 2361 O O . LYS A 1 300 ? -3.540 -11.907 8.353 1.00 90.06 300 LYS A O 1
ATOM 2366 N N . GLU A 1 301 ? -4.127 -13.827 9.381 1.00 96.56 301 GLU A N 1
ATOM 2367 C CA . GLU A 1 301 ? -4.164 -14.648 8.171 1.00 96.56 301 GLU A CA 1
ATOM 2368 C C . GLU A 1 301 ? -5.290 -14.207 7.227 1.00 96.56 301 GLU A C 1
ATOM 2370 O O . GLU A 1 301 ? -5.048 -14.035 6.035 1.00 96.56 301 GLU A O 1
ATOM 2375 N N . LEU A 1 302 ? -6.490 -13.931 7.750 1.00 95.19 302 LEU A N 1
ATOM 2376 C CA . LEU A 1 302 ? -7.610 -13.404 6.966 1.00 95.19 302 LEU A CA 1
ATOM 2377 C C . LEU A 1 302 ? -7.224 -12.120 6.214 1.00 95.19 302 LEU A C 1
ATOM 2379 O O . LEU A 1 302 ? -7.386 -12.059 4.997 1.00 95.19 302 LEU A O 1
ATOM 2383 N N . HIS A 1 303 ? -6.631 -11.138 6.899 1.00 89.81 303 HIS A N 1
ATOM 2384 C CA . HIS A 1 303 ? -6.174 -9.893 6.265 1.00 89.81 303 HIS A CA 1
ATOM 2385 C C . HIS A 1 303 ? -5.035 -10.097 5.260 1.00 89.81 303 HIS A C 1
ATOM 2387 O O . HIS A 1 303 ? -4.871 -9.323 4.313 1.00 89.81 303 HIS A O 1
ATOM 2393 N N . LEU A 1 304 ? -4.190 -11.111 5.460 1.00 93.69 304 LEU A N 1
ATOM 2394 C CA . LEU A 1 304 ? -3.189 -11.473 4.463 1.00 93.69 304 LEU A CA 1
ATOM 2395 C C . LEU A 1 304 ? -3.872 -11.987 3.188 1.00 93.69 304 LEU A C 1
ATOM 2397 O O . LEU A 1 304 ? -3.553 -11.506 2.100 1.00 93.69 304 LEU A O 1
ATOM 2401 N N . ARG A 1 305 ? -4.836 -12.908 3.315 1.00 96.69 305 ARG A N 1
ATOM 2402 C CA . ARG A 1 305 ? -5.600 -13.444 2.176 1.00 96.69 305 ARG A CA 1
ATOM 2403 C C . ARG A 1 305 ? -6.430 -12.380 1.472 1.00 96.69 305 ARG A C 1
ATOM 2405 O O . ARG A 1 305 ? -6.454 -12.363 0.247 1.00 96.69 305 ARG A O 1
ATOM 2412 N N . GLU A 1 306 ? -7.010 -11.448 2.218 1.00 93.88 306 GLU A N 1
ATOM 2413 C CA . GLU A 1 306 ? -7.733 -10.297 1.676 1.00 93.88 306 GLU A CA 1
ATOM 2414 C C . GLU A 1 306 ? -6.851 -9.450 0.749 1.00 93.88 306 GLU A C 1
ATOM 2416 O O . GLU A 1 306 ? -7.231 -9.151 -0.382 1.00 93.88 306 GLU A O 1
ATOM 2421 N N . ARG A 1 307 ? -5.624 -9.125 1.181 1.00 91.62 307 ARG A N 1
ATOM 2422 C CA . ARG A 1 307 ? -4.665 -8.384 0.346 1.00 91.62 307 ARG A CA 1
ATOM 2423 C C . ARG A 1 307 ? -4.265 -9.158 -0.909 1.00 91.62 307 ARG A C 1
ATOM 2425 O O . ARG A 1 307 ? -4.112 -8.556 -1.969 1.00 91.62 307 ARG A O 1
ATOM 2432 N N . HIS A 1 308 ? -4.105 -10.479 -0.811 1.00 91.38 308 HIS A N 1
ATOM 2433 C CA . HIS A 1 308 ? -3.844 -11.319 -1.984 1.00 91.38 308 HIS A CA 1
ATOM 2434 C C . HIS A 1 308 ? -5.015 -11.308 -2.970 1.00 91.38 308 HIS A C 1
ATOM 2436 O O . HIS A 1 308 ? -4.789 -11.161 -4.170 1.00 91.38 308 HIS A O 1
ATOM 2442 N N . LEU A 1 309 ? -6.247 -11.401 -2.467 1.00 95.50 309 LEU A N 1
ATOM 2443 C CA . LEU A 1 309 ? -7.461 -11.294 -3.268 1.00 95.50 309 LEU A CA 1
ATOM 2444 C C . LEU A 1 309 ? -7.550 -9.935 -3.975 1.00 95.50 309 LEU A C 1
ATOM 2446 O O . LEU A 1 309 ? -7.743 -9.886 -5.188 1.00 95.50 309 LEU A O 1
ATOM 2450 N N . GLN A 1 310 ? -7.335 -8.835 -3.250 1.00 91.38 310 GLN A N 1
ATOM 2451 C CA . GLN A 1 310 ? -7.313 -7.486 -3.827 1.00 91.38 310 GLN A CA 1
ATOM 2452 C C . GLN A 1 310 ? -6.249 -7.350 -4.923 1.00 91.38 310 GLN A C 1
ATOM 2454 O O . GLN A 1 310 ? -6.534 -6.815 -5.991 1.00 91.38 310 GLN A O 1
ATOM 2459 N N . GLY A 1 311 ? -5.041 -7.879 -4.701 1.00 89.69 311 GLY A N 1
ATOM 2460 C CA . GLY A 1 311 ? -3.979 -7.873 -5.707 1.00 89.69 311 GLY A CA 1
ATOM 2461 C C . GLY A 1 311 ? -4.334 -8.675 -6.964 1.00 89.69 311 GLY A C 1
ATOM 2462 O O . GLY A 1 311 ? -4.056 -8.228 -8.077 1.00 89.69 311 GLY A O 1
ATOM 2463 N N . ALA A 1 312 ? -4.979 -9.834 -6.804 1.00 94.00 312 ALA A N 1
ATOM 2464 C CA . ALA A 1 312 ? -5.434 -10.648 -7.929 1.00 94.00 312 ALA A CA 1
ATOM 2465 C C . ALA A 1 312 ? -6.559 -9.965 -8.725 1.00 94.00 312 ALA A C 1
ATOM 2467 O O . ALA A 1 312 ? -6.511 -9.970 -9.955 1.00 94.00 312 ALA A O 1
ATOM 2468 N N . ARG A 1 313 ? -7.518 -9.320 -8.040 1.00 93.62 313 ARG A N 1
ATOM 2469 C CA . ARG A 1 313 ? -8.580 -8.512 -8.669 1.00 93.62 313 ARG A CA 1
ATOM 2470 C C . ARG A 1 313 ? -7.994 -7.353 -9.455 1.00 93.62 313 ARG A C 1
ATOM 2472 O O . ARG A 1 313 ? -8.220 -7.260 -10.653 1.00 93.62 313 ARG A O 1
ATOM 2479 N N . HIS A 1 314 ? -7.128 -6.569 -8.816 1.00 90.38 314 HIS A N 1
ATOM 2480 C CA . HIS A 1 314 ? -6.466 -5.436 -9.451 1.00 90.38 314 HIS A CA 1
ATOM 2481 C C . HIS A 1 314 ? -5.725 -5.844 -10.732 1.00 90.38 314 HIS A C 1
ATOM 2483 O O . HIS A 1 314 ? -5.863 -5.179 -11.756 1.00 90.38 314 HIS A O 1
ATOM 2489 N N . LYS A 1 315 ? -4.995 -6.970 -10.711 1.00 91.12 315 LYS A N 1
ATOM 2490 C CA . LYS A 1 315 ? -4.299 -7.494 -11.897 1.00 91.12 315 LYS A CA 1
ATOM 2491 C C . LYS A 1 315 ? -5.257 -7.811 -13.053 1.00 91.12 315 LYS A C 1
ATOM 2493 O O . LYS A 1 315 ? -4.885 -7.623 -14.209 1.00 91.12 315 LYS A O 1
ATOM 2498 N N . LEU A 1 316 ? -6.452 -8.316 -12.754 1.00 95.62 316 LEU A N 1
ATOM 2499 C CA . LEU A 1 316 ? -7.457 -8.658 -13.759 1.00 95.62 316 LEU A CA 1
ATOM 2500 C C . LEU A 1 316 ? -8.221 -7.417 -14.253 1.00 95.62 316 LEU A C 1
ATOM 2502 O O . LEU A 1 316 ? -8.444 -7.286 -15.453 1.00 95.62 316 LEU A O 1
ATOM 2506 N N . ASP A 1 317 ? -8.540 -6.479 -13.361 1.00 94.25 317 ASP A N 1
ATOM 2507 C CA . ASP A 1 317 ? -9.198 -5.210 -13.699 1.00 94.25 317 ASP A CA 1
ATOM 2508 C C . ASP A 1 317 ? -8.333 -4.357 -14.642 1.00 94.25 317 ASP A C 1
ATOM 2510 O O . ASP A 1 317 ? -8.837 -3.749 -15.584 1.00 94.25 317 ASP A O 1
ATOM 2514 N N . HIS A 1 318 ? -7.010 -4.376 -14.442 1.00 94.75 318 HIS A N 1
ATOM 2515 C CA . HIS A 1 318 ? -6.032 -3.638 -15.255 1.00 94.75 318 HIS A CA 1
ATOM 2516 C C . HIS A 1 318 ? -5.429 -4.510 -16.368 1.00 94.75 318 HIS A C 1
ATOM 2518 O O . HIS A 1 318 ? -4.384 -4.187 -16.938 1.00 94.75 318 HIS A O 1
ATOM 2524 N N . TRP A 1 319 ? -6.074 -5.634 -16.703 1.00 95.88 319 TRP A N 1
ATOM 2525 C CA . TRP A 1 319 ? -5.559 -6.565 -17.706 1.00 95.88 319 TRP A CA 1
ATOM 2526 C C . TRP A 1 319 ? -5.437 -5.927 -19.091 1.00 95.88 319 TRP A C 1
ATOM 2528 O O . TRP A 1 319 ? -4.483 -6.204 -19.813 1.00 95.88 319 TRP A O 1
ATOM 2538 N N . GLN A 1 320 ? -6.374 -5.049 -19.454 1.00 95.19 320 GLN A N 1
ATOM 2539 C CA . GLN A 1 320 ? -6.347 -4.335 -20.731 1.00 95.19 320 GLN A CA 1
ATOM 2540 C C . GLN A 1 320 ? -5.120 -3.420 -20.841 1.00 95.19 320 GLN A C 1
ATOM 2542 O O . GLN A 1 320 ? -4.446 -3.412 -21.867 1.00 95.19 320 GLN A O 1
ATOM 2547 N N . GLU A 1 321 ? -4.790 -2.694 -19.771 1.00 93.19 321 GLU A N 1
ATOM 2548 C CA . GLU A 1 321 ? -3.615 -1.819 -19.731 1.00 93.19 321 GLU A CA 1
ATOM 2549 C C . GLU A 1 321 ? -2.321 -2.631 -19.834 1.00 93.19 321 GLU A C 1
ATOM 2551 O O . GLU A 1 321 ? -1.429 -2.287 -20.610 1.00 93.19 321 GLU A O 1
ATOM 2556 N N . HIS A 1 322 ? -2.248 -3.752 -19.108 1.00 92.06 322 HIS A N 1
ATOM 2557 C CA . HIS A 1 322 ? -1.141 -4.701 -19.205 1.00 92.06 322 HIS A CA 1
ATOM 2558 C C . HIS A 1 322 ? -1.010 -5.270 -20.627 1.00 92.06 322 HIS A C 1
ATOM 2560 O O . HIS A 1 322 ? 0.084 -5.302 -21.183 1.00 92.06 322 HIS A O 1
ATOM 2566 N N . TYR A 1 323 ? -2.123 -5.674 -21.244 1.00 92.69 323 TYR A N 1
ATOM 2567 C CA . TYR A 1 323 ? -2.153 -6.167 -22.620 1.00 92.69 323 TYR A CA 1
ATOM 2568 C C . TYR A 1 323 ? -1.612 -5.121 -23.599 1.00 92.69 323 TYR A C 1
ATOM 2570 O O . TYR A 1 323 ? -0.751 -5.429 -24.419 1.00 92.69 323 TYR A O 1
ATOM 2578 N N . GLU A 1 324 ? -2.089 -3.879 -23.514 1.00 92.25 324 GLU A N 1
ATOM 2579 C CA . GLU A 1 324 ? -1.659 -2.794 -24.398 1.00 92.25 324 GLU A CA 1
ATOM 2580 C C . GLU A 1 324 ? -0.188 -2.425 -24.206 1.00 92.25 324 GLU A C 1
ATOM 2582 O O . GLU A 1 324 ? 0.491 -2.120 -25.188 1.00 92.25 324 GLU A O 1
ATOM 2587 N N . HIS A 1 325 ? 0.300 -2.454 -22.965 1.00 92.44 325 HIS A N 1
ATOM 2588 C CA . HIS A 1 325 ? 1.707 -2.240 -22.638 1.00 92.44 325 HIS A CA 1
ATOM 2589 C C . HIS A 1 325 ? 2.596 -3.308 -23.285 1.00 92.44 325 HIS A C 1
ATOM 2591 O O . HIS A 1 325 ? 3.502 -2.980 -24.051 1.00 92.44 325 HIS A O 1
ATOM 2597 N N . GLU A 1 326 ? 2.298 -4.587 -23.043 1.00 91.81 326 GLU A N 1
ATOM 2598 C CA . GLU A 1 326 ? 3.055 -5.704 -23.617 1.00 91.81 326 GLU A CA 1
ATOM 2599 C C . GLU A 1 326 ? 2.964 -5.718 -25.146 1.00 91.81 326 GLU A C 1
ATOM 2601 O O . GLU A 1 326 ? 3.933 -6.032 -25.835 1.00 91.81 326 GLU A O 1
ATOM 2606 N N . TYR A 1 327 ? 1.803 -5.354 -25.698 1.00 90.31 327 TYR A N 1
ATOM 2607 C CA . TYR A 1 327 ? 1.605 -5.299 -27.141 1.00 90.31 327 TYR A CA 1
ATOM 2608 C C . TYR A 1 327 ? 2.447 -4.198 -27.788 1.00 90.31 327 TYR A C 1
ATOM 2610 O O . TYR A 1 327 ? 3.048 -4.447 -28.832 1.00 90.31 327 TYR A O 1
ATOM 2618 N N . ARG A 1 328 ? 2.550 -3.013 -27.168 1.00 91.06 328 ARG A N 1
ATOM 2619 C CA . ARG A 1 328 ? 3.445 -1.938 -27.634 1.00 91.06 328 ARG A CA 1
ATOM 2620 C C . ARG A 1 328 ? 4.908 -2.377 -27.613 1.00 91.06 328 ARG A C 1
ATOM 2622 O O . ARG A 1 328 ? 5.564 -2.317 -28.649 1.00 91.06 328 ARG A O 1
ATOM 2629 N N . ALA A 1 329 ? 5.371 -2.942 -26.498 1.00 88.06 329 ALA A N 1
ATOM 2630 C CA . ALA A 1 329 ? 6.735 -3.464 -26.386 1.00 88.06 329 ALA A CA 1
ATOM 2631 C C . ALA A 1 329 ? 7.031 -4.557 -27.435 1.00 88.06 329 ALA A C 1
ATOM 2633 O O . ALA A 1 329 ? 8.116 -4.624 -28.017 1.00 88.06 329 ALA A O 1
ATOM 2634 N N . HIS A 1 330 ? 6.046 -5.408 -27.730 1.00 87.12 330 HIS A N 1
ATOM 2635 C CA . HIS A 1 330 ? 6.167 -6.426 -28.768 1.00 87.12 330 HIS A CA 1
ATOM 2636 C C . HIS A 1 330 ? 6.215 -5.834 -30.186 1.00 87.12 330 HIS A C 1
ATOM 2638 O O . HIS A 1 330 ? 6.957 -6.342 -31.029 1.00 87.12 330 HIS A O 1
ATOM 2644 N N . GLN A 1 331 ? 5.441 -4.778 -30.466 1.00 87.06 331 GLN A N 1
ATOM 2645 C CA . GLN A 1 331 ? 5.482 -4.069 -31.752 1.00 87.06 331 GLN A CA 1
ATOM 2646 C C . GLN A 1 331 ? 6.857 -3.453 -32.024 1.00 87.06 331 GLN A C 1
ATOM 2648 O O . GLN A 1 331 ? 7.313 -3.484 -33.164 1.00 87.06 331 GLN A O 1
ATOM 2653 N N . GLU A 1 332 ? 7.529 -2.954 -30.991 1.00 85.12 332 GLU A N 1
ATOM 2654 C CA . GLU A 1 332 ? 8.875 -2.380 -31.094 1.00 85.12 332 GLU A CA 1
ATOM 2655 C C . GLU A 1 332 ? 9.948 -3.455 -31.342 1.00 85.12 332 GLU A C 1
ATOM 2657 O O . GLU A 1 332 ? 10.913 -3.225 -32.069 1.00 85.12 332 GLU A O 1
ATOM 2662 N N . CYS A 1 333 ? 9.767 -4.663 -30.796 1.00 80.50 333 CYS A N 1
ATOM 2663 C CA . CYS A 1 333 ? 10.762 -5.737 -30.884 1.00 80.50 333 CYS A CA 1
ATOM 2664 C C . CYS A 1 333 ? 10.707 -6.581 -32.169 1.00 80.50 333 CYS A C 1
ATOM 2666 O O . CYS A 1 333 ? 11.651 -7.332 -32.432 1.00 80.50 333 CYS A O 1
ATOM 2668 N N . ILE A 1 334 ? 9.619 -6.551 -32.948 1.00 71.50 334 ILE A N 1
ATOM 2669 C CA . ILE A 1 334 ? 9.419 -7.528 -34.029 1.00 71.50 334 ILE A CA 1
ATOM 2670 C C . ILE A 1 334 ? 9.158 -6.885 -35.393 1.00 71.50 334 ILE A C 1
ATOM 2672 O O . ILE A 1 334 ? 8.099 -6.320 -35.642 1.00 71.50 334 ILE A O 1
ATOM 2676 N N . ALA A 1 335 ? 10.078 -7.145 -36.332 1.00 58.47 335 ALA A N 1
ATOM 2677 C CA . ALA A 1 335 ? 9.912 -6.824 -37.747 1.00 58.47 335 ALA A CA 1
ATOM 2678 C C . ALA A 1 335 ? 9.004 -7.801 -38.525 1.00 58.47 335 ALA A C 1
ATOM 2680 O O . ALA A 1 335 ? 8.445 -7.377 -39.521 1.00 58.47 335 ALA A O 1
ATOM 2681 N N . GLU A 1 336 ? 8.815 -9.074 -38.125 1.00 56.50 336 GLU A N 1
ATOM 2682 C CA . GLU A 1 336 ? 7.962 -10.014 -38.906 1.00 56.50 336 GLU A CA 1
ATOM 2683 C C . GLU A 1 336 ? 7.607 -11.375 -38.242 1.00 56.50 336 GLU A C 1
ATOM 2685 O O . GLU A 1 336 ? 6.948 -12.219 -38.852 1.00 56.50 336 GLU A O 1
ATOM 2690 N N . ARG A 1 337 ? 8.010 -11.649 -36.990 1.00 52.66 337 ARG A N 1
ATOM 2691 C CA . ARG A 1 337 ? 7.694 -12.920 -36.298 1.00 52.66 337 ARG A CA 1
ATOM 2692 C C . ARG A 1 337 ? 6.282 -12.932 -35.687 1.00 52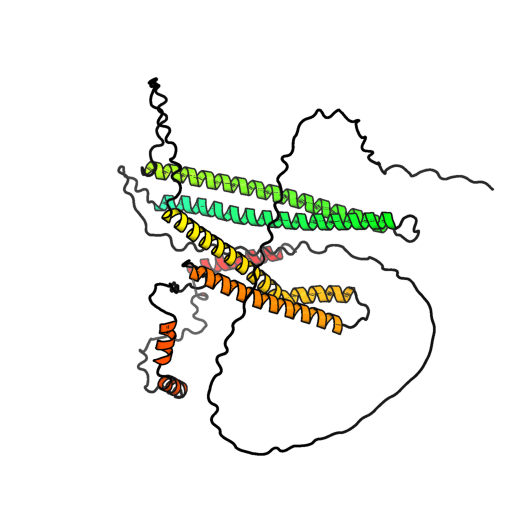.66 337 ARG A C 1
ATOM 2694 O O . ARG A 1 337 ? 5.803 -11.956 -35.128 1.00 52.66 337 ARG A O 1
ATOM 2701 N N . GLY A 1 338 ? 5.604 -14.070 -35.849 1.00 65.75 338 GLY A N 1
ATOM 2702 C CA . GLY A 1 338 ? 4.144 -14.194 -35.843 1.00 65.75 338 GLY A CA 1
ATOM 2703 C C . GLY A 1 338 ? 3.410 -13.687 -34.600 1.00 65.75 338 GLY A C 1
ATOM 2704 O O . GLY A 1 338 ? 3.504 -14.278 -33.525 1.00 65.75 338 GLY A O 1
ATOM 2705 N N . ARG A 1 339 ? 2.552 -12.685 -34.828 1.00 76.44 339 ARG A N 1
ATOM 2706 C CA . ARG A 1 339 ? 1.500 -12.167 -33.933 1.00 76.44 339 ARG A CA 1
ATOM 2707 C C . ARG A 1 339 ? 0.770 -13.256 -33.133 1.00 76.44 339 ARG A C 1
ATOM 2709 O O . ARG A 1 339 ? 0.508 -13.089 -31.951 1.00 76.44 339 ARG A O 1
ATOM 2716 N N . SER A 1 340 ? 0.540 -14.419 -33.744 1.00 83.88 340 SER A N 1
ATOM 2717 C CA . SER A 1 340 ? -0.133 -15.550 -33.102 1.00 83.88 340 SER A CA 1
ATOM 2718 C C . SER A 1 340 ? 0.605 -16.121 -31.886 1.00 83.88 340 SER A C 1
ATOM 2720 O O . SER A 1 340 ? -0.045 -16.642 -30.988 1.00 83.88 340 SER A O 1
ATOM 2722 N N . LEU A 1 341 ? 1.942 -16.089 -31.832 1.00 86.94 341 LEU A N 1
ATOM 2723 C CA . LEU A 1 341 ? 2.679 -16.601 -30.666 1.00 86.94 341 LEU A CA 1
ATOM 2724 C C . LEU A 1 341 ? 2.540 -15.665 -29.464 1.00 86.94 341 LEU A C 1
ATOM 2726 O O . LEU A 1 341 ? 2.363 -16.137 -28.342 1.00 86.94 341 LEU A O 1
ATOM 2730 N N . PHE A 1 342 ? 2.568 -14.359 -29.717 1.00 89.50 342 PHE A N 1
ATOM 2731 C CA . PHE A 1 342 ? 2.351 -13.337 -28.702 1.00 89.50 342 PHE A CA 1
ATOM 2732 C C . PHE A 1 342 ? 0.934 -13.398 -28.129 1.00 89.50 342 PHE A C 1
ATOM 2734 O O . PHE A 1 342 ? 0.769 -13.485 -26.913 1.00 89.50 342 PHE A O 1
ATOM 2741 N N . ASP A 1 343 ? -0.076 -13.472 -29.002 1.00 90.50 343 ASP A N 1
ATOM 2742 C CA . ASP A 1 343 ? -1.476 -13.579 -28.583 1.00 90.50 343 ASP A CA 1
ATOM 2743 C C . ASP A 1 343 ? -1.699 -14.828 -27.706 1.00 90.50 343 ASP A C 1
ATOM 2745 O O . ASP A 1 343 ? -2.352 -14.757 -26.666 1.00 90.50 343 ASP A O 1
ATOM 2749 N N . ASN A 1 344 ? -1.094 -15.970 -28.065 1.00 92.94 344 ASN A N 1
ATOM 2750 C CA . ASN A 1 344 ? -1.168 -17.196 -27.259 1.00 92.94 344 ASN A CA 1
ATOM 2751 C C . ASN A 1 344 ? -0.467 -17.061 -25.897 1.00 92.94 344 ASN A C 1
ATOM 2753 O O . ASN A 1 344 ? -0.950 -17.601 -24.900 1.00 92.94 344 ASN A O 1
ATOM 2757 N N . MET A 1 345 ? 0.669 -16.362 -25.840 1.00 93.88 345 MET A N 1
ATOM 2758 C CA . MET A 1 345 ? 1.377 -16.104 -24.586 1.00 93.88 345 MET A CA 1
ATOM 2759 C C . MET A 1 345 ? 0.524 -15.246 -23.647 1.00 93.88 345 MET A C 1
ATOM 2761 O O . MET A 1 345 ? 0.343 -15.623 -22.490 1.00 93.88 345 MET A O 1
ATOM 2765 N N . LEU A 1 346 ? -0.032 -14.135 -24.137 1.00 94.50 346 LEU A N 1
ATOM 2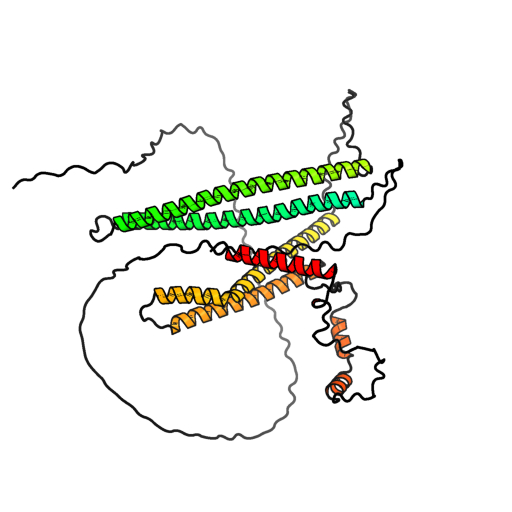766 C CA . LEU A 1 346 ? -0.881 -13.269 -23.319 1.00 94.50 346 LEU A CA 1
ATOM 2767 C C . LEU A 1 346 ? -2.175 -13.962 -22.901 1.00 94.50 346 LEU A C 1
ATOM 2769 O O . LEU A 1 346 ? -2.572 -13.845 -21.745 1.00 94.50 346 LEU A O 1
ATOM 2773 N N . LEU A 1 347 ? -2.794 -14.750 -23.784 1.00 95.56 347 LEU A N 1
ATOM 2774 C CA . LEU A 1 347 ? -3.963 -15.549 -23.422 1.00 95.56 347 LEU A CA 1
ATOM 2775 C C . LEU A 1 347 ? -3.652 -16.507 -22.265 1.00 95.56 347 LEU A C 1
ATOM 2777 O O . LEU A 1 347 ? -4.434 -16.619 -21.322 1.00 95.56 347 LEU A O 1
ATOM 2781 N N . ARG A 1 348 ? -2.491 -17.173 -22.299 1.00 96.69 348 ARG A N 1
ATOM 2782 C CA . ARG A 1 348 ? -2.054 -18.046 -21.205 1.00 96.69 348 ARG A CA 1
ATOM 2783 C C . ARG A 1 348 ? -1.841 -17.265 -19.908 1.00 96.69 348 ARG A C 1
ATOM 2785 O O . ARG A 1 348 ? -2.300 -17.706 -18.860 1.00 96.69 348 ARG A O 1
ATOM 2792 N N . GLN A 1 349 ? -1.197 -16.102 -19.968 1.00 95.94 349 GLN A N 1
ATOM 2793 C CA . GLN A 1 349 ? -1.011 -15.262 -18.782 1.00 95.94 349 GLN A CA 1
ATOM 2794 C C . GLN A 1 349 ? -2.348 -14.754 -18.214 1.00 95.94 349 GLN A C 1
ATOM 2796 O O . GLN A 1 349 ? -2.494 -14.662 -16.995 1.00 95.94 349 GLN A O 1
ATOM 2801 N N . GLN A 1 350 ? -3.337 -14.471 -19.071 1.00 97.25 350 GLN A N 1
ATOM 2802 C CA . GLN A 1 350 ? -4.687 -14.099 -18.643 1.00 97.25 350 GLN A CA 1
ATOM 2803 C C . GLN A 1 350 ? -5.351 -15.252 -17.893 1.00 97.25 350 GLN A C 1
ATOM 2805 O O . GLN A 1 350 ? -5.872 -15.053 -16.800 1.00 97.25 350 GLN A O 1
ATOM 2810 N N . GLN A 1 351 ? -5.282 -16.468 -18.445 1.00 97.62 351 GLN A N 1
ATOM 2811 C CA . GLN A 1 351 ? -5.799 -17.674 -17.793 1.00 97.62 351 GLN A CA 1
ATOM 2812 C C . GLN A 1 351 ? -5.125 -17.916 -16.438 1.00 97.62 351 GLN A C 1
ATOM 2814 O O . GLN A 1 351 ? -5.804 -18.237 -15.466 1.00 97.62 351 GLN A O 1
ATOM 2819 N N . GLU A 1 352 ? -3.808 -17.715 -16.350 1.00 96.94 352 GLU A N 1
ATOM 2820 C CA . GLU A 1 352 ? -3.059 -17.802 -15.092 1.00 96.94 352 GLU A CA 1
ATOM 2821 C C . GLU A 1 352 ? -3.505 -16.723 -14.088 1.00 96.94 352 GLU A C 1
ATOM 2823 O O . GLU A 1 352 ? -3.656 -17.018 -12.902 1.00 96.94 352 GLU A O 1
ATOM 2828 N N . ALA A 1 353 ? -3.778 -15.493 -14.538 1.00 95.31 353 ALA A N 1
ATOM 2829 C CA . ALA A 1 353 ? -4.310 -14.428 -13.686 1.00 95.31 353 ALA A CA 1
ATOM 2830 C C . ALA A 1 353 ? -5.728 -14.746 -13.177 1.00 95.31 353 ALA A C 1
ATOM 2832 O O . ALA A 1 353 ? -6.000 -14.579 -11.988 1.00 95.31 353 ALA A O 1
ATOM 2833 N N . THR A 1 354 ? -6.609 -15.267 -14.036 1.00 97.19 354 THR A N 1
ATOM 2834 C CA . THR A 1 354 ? -7.950 -15.726 -13.642 1.00 97.19 354 THR A CA 1
ATOM 2835 C C . THR A 1 354 ? -7.877 -16.888 -12.651 1.00 97.19 354 THR A C 1
ATOM 2837 O O . THR A 1 354 ? -8.567 -16.868 -11.636 1.00 97.19 354 THR A O 1
ATOM 2840 N N . ALA A 1 355 ? -7.009 -17.875 -12.890 1.00 97.38 355 ALA A N 1
ATOM 2841 C CA . ALA A 1 355 ? -6.809 -18.992 -11.969 1.00 97.38 355 ALA A CA 1
ATOM 2842 C C . ALA A 1 355 ? -6.280 -18.522 -10.603 1.00 97.38 355 ALA A C 1
ATOM 2844 O O . ALA A 1 355 ? -6.727 -19.009 -9.565 1.00 97.38 355 ALA A O 1
ATOM 2845 N N . ALA A 1 356 ? -5.370 -17.543 -10.591 1.00 95.44 356 ALA A N 1
ATOM 2846 C CA . ALA A 1 356 ? -4.868 -16.941 -9.360 1.00 95.44 356 ALA A CA 1
ATOM 2847 C C . ALA A 1 356 ? -5.964 -16.192 -8.582 1.00 95.44 356 ALA A C 1
ATOM 2849 O O . ALA A 1 356 ? -5.987 -16.274 -7.355 1.00 95.44 356 ALA A O 1
ATOM 2850 N N . LEU A 1 357 ? -6.877 -15.500 -9.275 1.00 96.50 357 LEU A N 1
ATOM 2851 C CA . LEU A 1 357 ? -8.030 -14.849 -8.650 1.00 96.50 357 LEU A CA 1
ATOM 2852 C C . LEU A 1 357 ? -8.953 -15.873 -7.982 1.00 96.50 357 LEU A C 1
ATOM 2854 O O . LEU A 1 357 ? -9.244 -15.726 -6.798 1.00 96.50 357 LEU A O 1
ATOM 2858 N N . ILE A 1 358 ? -9.327 -16.938 -8.698 1.00 94.31 358 ILE A N 1
ATOM 2859 C CA . ILE A 1 358 ? -10.172 -18.017 -8.159 1.00 94.31 358 ILE A CA 1
ATOM 2860 C C . ILE A 1 358 ? -9.530 -18.625 -6.903 1.00 94.31 358 ILE A C 1
ATOM 2862 O O . ILE A 1 358 ? -10.169 -18.718 -5.857 1.00 94.31 358 ILE A O 1
ATOM 2866 N N . ALA A 1 359 ? -8.239 -18.965 -6.964 1.00 96.69 359 ALA A N 1
ATOM 2867 C CA . ALA A 1 359 ? -7.522 -19.527 -5.820 1.00 96.69 359 ALA A CA 1
ATOM 2868 C C . ALA A 1 359 ? -7.443 -18.555 -4.625 1.00 96.69 359 ALA A C 1
ATOM 2870 O O . ALA A 1 359 ? -7.494 -18.981 -3.468 1.00 96.69 359 ALA A O 1
ATOM 2871 N N . ALA A 1 360 ? -7.314 -17.248 -4.879 1.00 93.56 360 ALA A N 1
ATOM 2872 C CA . ALA A 1 360 ? -7.304 -16.235 -3.828 1.00 93.56 360 ALA A CA 1
ATOM 2873 C C . ALA A 1 360 ? -8.684 -16.070 -3.169 1.00 93.56 360 ALA A C 1
ATOM 2875 O O . ALA A 1 360 ? -8.750 -15.922 -1.949 1.00 93.56 360 ALA A O 1
ATOM 2876 N N . GLU A 1 361 ? -9.769 -16.143 -3.946 1.00 95.38 361 GLU A N 1
ATOM 2877 C CA . GLU A 1 361 ? -11.146 -16.121 -3.436 1.00 95.38 361 GLU A CA 1
ATOM 2878 C C . GLU A 1 361 ? -11.435 -17.335 -2.550 1.00 95.38 361 GLU A C 1
ATOM 2880 O O . GLU A 1 361 ? -11.901 -17.175 -1.420 1.00 95.38 361 GLU A O 1
ATOM 2885 N N . GLU A 1 362 ? -11.075 -18.536 -3.007 1.00 95.19 362 GLU A N 1
ATOM 2886 C CA . GLU A 1 362 ? -11.222 -19.769 -2.227 1.00 95.19 362 GLU A CA 1
ATOM 2887 C C . GLU A 1 362 ? -10.427 -19.717 -0.915 1.00 95.19 362 GLU A C 1
ATOM 2889 O O . GLU A 1 362 ? -10.947 -20.069 0.148 1.00 95.19 362 GLU A O 1
ATOM 2894 N N . ALA A 1 363 ? -9.177 -19.245 -0.962 1.00 96.12 363 ALA A N 1
ATOM 2895 C CA . ALA A 1 363 ? -8.336 -19.123 0.225 1.00 96.12 363 ALA A CA 1
ATOM 2896 C C . ALA A 1 363 ? -8.875 -18.081 1.218 1.00 96.12 363 ALA A C 1
ATOM 2898 O O . ALA A 1 363 ? -8.853 -18.317 2.427 1.00 96.12 363 ALA A O 1
ATOM 2899 N N . PHE A 1 364 ? -9.369 -16.943 0.726 1.00 95.25 364 PHE A N 1
ATOM 2900 C CA . PHE A 1 364 ? -9.981 -15.916 1.565 1.00 95.25 364 PHE A CA 1
ATOM 2901 C C . PHE A 1 364 ? -11.248 -16.437 2.251 1.00 95.25 364 PHE A C 1
ATOM 2903 O O . PHE A 1 364 ? -11.387 -16.306 3.469 1.00 95.25 364 PHE A O 1
ATOM 2910 N N . GLU A 1 365 ? -12.128 -17.109 1.508 1.00 90.62 365 GLU A N 1
ATOM 2911 C CA . GLU A 1 365 ? -13.350 -17.693 2.063 1.00 90.62 365 GLU A CA 1
ATOM 2912 C C . GLU A 1 365 ? -13.039 -18.816 3.072 1.00 90.62 365 GLU A C 1
ATOM 2914 O O . GLU A 1 365 ? -13.686 -18.917 4.117 1.00 90.62 365 GLU A O 1
ATOM 2919 N N . ALA A 1 366 ? -11.995 -19.619 2.835 1.00 95.00 366 ALA A N 1
ATOM 2920 C CA . ALA A 1 366 ? -11.513 -20.609 3.799 1.00 95.00 366 ALA A CA 1
ATOM 2921 C C . ALA A 1 366 ? -11.014 -19.960 5.104 1.00 95.00 366 ALA A C 1
ATOM 2923 O O . ALA A 1 366 ? -11.386 -20.402 6.195 1.00 95.00 366 ALA A O 1
ATOM 2924 N N . SER A 1 367 ? -10.225 -18.883 5.019 1.00 94.88 367 SER A N 1
ATOM 2925 C CA . SER A 1 367 ? -9.786 -18.121 6.196 1.00 94.88 367 SER A CA 1
ATOM 2926 C C . SER A 1 367 ? -10.959 -17.474 6.932 1.00 94.88 367 SER A C 1
ATOM 2928 O O . SER A 1 367 ? -10.995 -17.502 8.162 1.00 94.88 367 SER A O 1
ATOM 2930 N N . ARG A 1 368 ? -11.957 -16.957 6.210 1.00 92.81 368 ARG A N 1
ATOM 2931 C CA . ARG A 1 368 ? -13.171 -16.373 6.799 1.00 92.81 368 ARG A CA 1
ATOM 2932 C C . ARG A 1 368 ? -13.962 -17.415 7.589 1.00 92.81 368 ARG A C 1
ATOM 2934 O O . ARG A 1 368 ? -14.330 -17.165 8.737 1.00 92.81 368 ARG A O 1
ATOM 2941 N N . LYS A 1 369 ? -14.145 -18.616 7.030 1.00 89.88 369 LYS A N 1
ATOM 2942 C CA . LYS A 1 369 ? -14.742 -19.764 7.735 1.00 89.88 369 LYS A CA 1
ATOM 2943 C C . LYS A 1 369 ? -13.936 -20.165 8.971 1.00 89.88 369 LYS A C 1
ATOM 2945 O O . LYS A 1 369 ? -14.528 -20.429 10.015 1.00 89.88 369 LYS A O 1
ATOM 2950 N N . HIS A 1 370 ? -12.605 -20.166 8.889 1.00 94.69 370 HIS A N 1
ATOM 2951 C CA . HIS A 1 370 ? -11.740 -20.485 10.028 1.00 94.69 370 HIS A CA 1
ATOM 2952 C C . HIS A 1 370 ? -11.876 -19.468 11.173 1.00 94.69 370 HIS A C 1
ATOM 2954 O O . HIS A 1 370 ? -12.037 -19.860 12.326 1.00 94.69 370 HIS A O 1
ATOM 2960 N N . VAL A 1 371 ? -11.890 -18.170 10.861 1.00 93.75 371 VAL A N 1
ATOM 2961 C CA . VAL A 1 371 ? -12.090 -17.100 11.853 1.00 93.75 371 VAL A CA 1
ATOM 2962 C C . VAL A 1 371 ? -13.470 -17.207 12.515 1.00 93.75 371 VAL A C 1
ATOM 2964 O O . VAL A 1 371 ? -13.569 -17.128 13.743 1.00 93.75 371 VAL A O 1
ATOM 2967 N N . ARG A 1 372 ? -14.521 -17.490 11.732 1.00 89.06 372 ARG A N 1
ATOM 2968 C CA . ARG A 1 372 ? -15.874 -17.756 12.256 1.00 89.06 372 ARG A CA 1
ATOM 2969 C C . ARG A 1 372 ? -15.910 -18.972 13.182 1.00 89.06 372 ARG A C 1
ATOM 2971 O O . ARG A 1 372 ? -16.520 -18.905 14.244 1.00 89.06 372 ARG A O 1
ATOM 2978 N N . ALA A 1 373 ? -15.210 -20.055 12.835 1.00 91.19 373 ALA A N 1
ATOM 2979 C CA . ALA A 1 373 ? -15.128 -21.257 13.669 1.00 91.19 373 ALA A CA 1
ATOM 2980 C C . ALA A 1 373 ? -14.455 -21.006 15.036 1.00 91.19 373 ALA A C 1
ATOM 2982 O O . ALA A 1 373 ? -14.736 -21.722 15.995 1.00 91.19 373 ALA A O 1
ATOM 2983 N N . LEU A 1 374 ? -13.610 -19.974 15.156 1.00 94.06 374 LEU A N 1
ATOM 2984 C CA . LEU A 1 374 ? -13.007 -19.543 16.427 1.00 94.06 374 LEU A CA 1
ATOM 2985 C C . LEU A 1 374 ? -13.913 -18.607 17.257 1.00 94.06 374 LEU A C 1
ATOM 2987 O O . LEU A 1 374 ? -13.500 -18.129 18.324 1.00 94.06 374 LEU A O 1
ATOM 2991 N N . GLY A 1 375 ? -15.137 -18.344 16.787 1.00 90.44 375 GLY A N 1
ATOM 2992 C CA . GLY A 1 375 ? -16.121 -17.482 17.444 1.00 90.44 375 GLY A CA 1
ATOM 2993 C C . GLY A 1 375 ? -15.808 -15.990 17.331 1.00 90.44 375 GLY A C 1
ATOM 2994 O O . GLY A 1 375 ? -16.265 -15.205 18.158 1.00 90.44 375 GLY A O 1
ATOM 2995 N N . VAL A 1 376 ? -14.990 -15.587 16.355 1.00 89.31 376 VAL A N 1
ATOM 2996 C CA . VAL A 1 376 ? -14.720 -14.171 16.091 1.00 89.31 376 VAL A CA 1
ATOM 2997 C C . VAL A 1 376 ? -15.835 -13.621 15.207 1.00 89.31 376 VAL A C 1
ATOM 2999 O O . VAL A 1 376 ? -16.053 -14.102 14.095 1.00 89.31 376 VAL A O 1
ATOM 3002 N N . VAL A 1 377 ? -16.528 -12.596 15.699 1.00 85.62 377 VAL A N 1
ATOM 3003 C CA . VAL A 1 377 ? -17.526 -11.860 14.919 1.00 85.62 377 VAL A CA 1
ATOM 3004 C C . VAL A 1 377 ? -16.787 -10.923 13.972 1.00 85.62 377 VAL A C 1
ATOM 3006 O O . VAL A 1 377 ? -16.169 -9.949 14.400 1.00 85.62 377 VAL A O 1
ATOM 3009 N N . LEU A 1 378 ? -16.824 -11.240 12.681 1.00 83.44 378 LEU A N 1
ATOM 3010 C CA . LEU A 1 378 ? -16.347 -10.346 11.636 1.00 83.44 378 LEU A CA 1
ATOM 3011 C C . LEU A 1 378 ? -17.424 -9.290 11.388 1.00 83.44 378 LEU A C 1
ATOM 3013 O O . LEU A 1 378 ? -18.550 -9.630 11.029 1.00 83.44 378 LEU A O 1
ATOM 3017 N N . HIS A 1 379 ? -17.090 -8.015 11.582 1.00 76.88 379 HIS A N 1
ATOM 3018 C CA . HIS A 1 379 ? -17.891 -6.933 11.021 1.00 76.88 379 HIS A CA 1
ATOM 3019 C C . HIS A 1 379 ? -17.610 -6.887 9.522 1.00 76.88 379 HIS A C 1
ATOM 3021 O O . HIS A 1 379 ? -16.741 -6.147 9.068 1.00 76.88 379 HIS A O 1
ATOM 3027 N N . ASP A 1 380 ? -18.303 -7.744 8.773 1.00 68.00 380 ASP A N 1
ATOM 3028 C CA . ASP A 1 380 ? -18.294 -7.688 7.319 1.00 68.00 380 ASP A CA 1
ATOM 3029 C C . ASP A 1 380 ? -18.837 -6.302 6.933 1.00 68.00 380 ASP A C 1
ATOM 3031 O O . ASP A 1 380 ? -19.994 -5.980 7.205 1.00 68.00 380 ASP A O 1
ATOM 3035 N N . THR A 1 381 ? -17.989 -5.453 6.350 1.00 52.50 381 THR A N 1
ATOM 3036 C CA . THR A 1 381 ? -18.337 -4.080 5.940 1.00 52.50 381 THR A CA 1
ATOM 3037 C C . THR A 1 381 ? -19.518 -4.026 4.976 1.00 52.50 381 THR A C 1
ATOM 3039 O O . THR A 1 381 ? -20.184 -3.001 4.889 1.00 52.50 381 THR A O 1
ATOM 3042 N N . ASP A 1 382 ? -19.814 -5.142 4.311 1.00 49.97 382 ASP A N 1
ATOM 3043 C CA . ASP A 1 382 ? -20.907 -5.268 3.349 1.00 49.97 382 ASP A CA 1
ATOM 3044 C C . ASP A 1 382 ? -22.243 -5.672 4.009 1.00 49.97 382 ASP A C 1
ATOM 3046 O O . ASP A 1 382 ? -23.279 -5.709 3.346 1.00 49.97 382 ASP A O 1
ATOM 3050 N N . GLN A 1 383 ? -22.266 -5.953 5.319 1.00 59.34 383 GLN A N 1
ATOM 3051 C CA . GLN A 1 383 ? -23.503 -6.155 6.080 1.00 59.34 383 GLN A CA 1
ATOM 3052 C C . GLN A 1 383 ? -23.991 -4.842 6.707 1.00 59.34 383 GLN A C 1
ATOM 3054 O O . GLN A 1 383 ? -24.152 -4.727 7.923 1.00 59.34 383 GLN A O 1
ATOM 3059 N N . GLU A 1 384 ? -24.304 -3.848 5.871 1.00 48.53 384 GLU A N 1
ATOM 3060 C CA . GLU A 1 384 ? -24.959 -2.605 6.318 1.00 48.53 384 GLU A CA 1
ATOM 3061 C C . GLU A 1 384 ? -26.314 -2.856 7.004 1.00 48.53 384 GLU A C 1
ATOM 3063 O O . GLU A 1 384 ? -26.811 -2.009 7.744 1.00 48.53 384 GLU A O 1
ATOM 3068 N N . SER A 1 385 ? -26.916 -4.032 6.796 1.00 64.00 385 SER A N 1
ATOM 3069 C CA . SER A 1 385 ? -28.219 -4.371 7.365 1.00 64.00 385 SER A CA 1
ATOM 3070 C C . SER A 1 385 ? -28.192 -4.602 8.882 1.00 64.00 385 SER A C 1
ATOM 3072 O O . SER A 1 385 ? -29.253 -4.692 9.493 1.00 64.00 385 SER A O 1
ATOM 3074 N N . GLY A 1 386 ? -27.013 -4.716 9.510 1.00 57.84 386 GLY A N 1
ATOM 3075 C CA . GLY A 1 386 ? -26.891 -5.007 10.944 1.00 57.84 386 GLY A CA 1
ATOM 3076 C C . GLY A 1 386 ? -27.353 -6.417 11.342 1.00 57.84 386 GLY A C 1
ATOM 3077 O O . GLY A 1 386 ? -27.242 -6.790 12.508 1.00 57.84 386 GLY A O 1
ATOM 3078 N N . PHE A 1 387 ? -27.817 -7.226 10.386 1.00 60.94 387 PHE A N 1
ATOM 3079 C CA . PHE A 1 387 ? -28.130 -8.639 10.576 1.00 60.94 387 PHE A CA 1
ATOM 3080 C C . PHE A 1 387 ? -26.858 -9.467 10.390 1.00 60.94 387 PHE A C 1
ATOM 3082 O O . PHE A 1 387 ? -26.703 -10.202 9.413 1.00 60.94 387 PHE A O 1
ATOM 3089 N N . ALA A 1 388 ? -25.916 -9.317 11.320 1.00 60.53 388 ALA A N 1
ATOM 3090 C CA . ALA A 1 388 ? -24.799 -10.244 11.402 1.00 60.53 388 ALA A CA 1
ATOM 3091 C C . ALA A 1 388 ? -25.350 -11.641 11.712 1.00 60.53 388 ALA A C 1
ATOM 3093 O O . ALA A 1 388 ? -26.107 -11.802 12.666 1.00 60.53 388 ALA A O 1
ATOM 3094 N N . SER A 1 389 ? -24.999 -12.644 10.902 1.00 58.47 389 SER A N 1
ATOM 3095 C CA . SER A 1 389 ? -25.310 -14.038 11.223 1.00 58.47 389 SER A CA 1
ATOM 3096 C C . SER A 1 389 ? -24.457 -14.419 12.431 1.00 58.47 389 SER A C 1
ATOM 3098 O O . SER A 1 389 ? -23.251 -14.665 12.300 1.00 58.47 389 SER A O 1
ATOM 3100 N N . TYR A 1 390 ? -25.041 -14.386 13.623 1.00 61.31 390 TYR A N 1
ATOM 3101 C CA . TYR A 1 390 ? -24.326 -14.789 14.823 1.00 61.31 390 TYR A CA 1
ATOM 3102 C C . TYR A 1 390 ? -24.387 -16.308 14.908 1.00 61.31 390 TYR A C 1
ATOM 3104 O O . TYR A 1 390 ? -25.453 -16.892 14.784 1.00 61.31 390 TYR A O 1
ATOM 3112 N N . ALA A 1 391 ? -23.268 -16.966 15.214 1.00 59.28 391 ALA A N 1
ATOM 3113 C CA . ALA A 1 391 ? -23.277 -18.413 15.459 1.00 59.28 391 ALA A CA 1
ATOM 3114 C C . ALA A 1 391 ? -24.227 -18.829 16.612 1.00 59.28 391 ALA A C 1
ATOM 3116 O O . ALA A 1 391 ? -24.545 -20.009 16.756 1.00 59.28 391 ALA A O 1
ATOM 3117 N N . GLU A 1 392 ? -24.678 -17.866 17.426 1.00 58.38 392 GLU A N 1
ATOM 3118 C CA . GLU A 1 392 ? -25.568 -18.056 18.572 1.00 58.38 392 GLU A CA 1
ATOM 3119 C C . GLU A 1 392 ? -26.969 -17.436 18.414 1.00 58.38 392 GLU A C 1
ATOM 3121 O O . GLU A 1 392 ? -27.748 -17.488 19.363 1.00 58.38 392 GLU A O 1
ATOM 3126 N N . ASP A 1 393 ? -27.355 -16.896 17.250 1.00 65.69 393 ASP A N 1
ATOM 3127 C CA . ASP A 1 393 ? -28.725 -16.368 17.052 1.00 65.69 393 ASP A CA 1
ATOM 3128 C C . ASP A 1 393 ? -29.818 -17.463 17.047 1.00 65.69 393 ASP A C 1
ATOM 3130 O O . ASP A 1 393 ? -31.012 -17.181 16.933 1.00 65.69 393 ASP A O 1
ATOM 3134 N N . GLY A 1 394 ? -29.416 -18.727 17.216 1.00 66.81 394 GLY A N 1
ATOM 3135 C CA . GLY A 1 394 ? -30.296 -19.890 17.222 1.00 66.81 394 GLY A CA 1
ATOM 3136 C C . GLY A 1 394 ? -30.672 -20.370 15.821 1.00 66.81 394 GLY A C 1
ATOM 3137 O O . GLY A 1 394 ? -31.306 -21.421 15.698 1.00 66.81 394 GLY A O 1
ATOM 3138 N N . TYR A 1 395 ? -30.244 -19.667 14.772 1.00 64.31 395 TYR A N 1
ATOM 3139 C CA . TYR A 1 395 ? -30.457 -20.041 13.386 1.00 64.31 395 TYR A CA 1
ATOM 3140 C C . TYR A 1 395 ? -29.380 -21.041 12.948 1.00 64.31 395 TYR A C 1
ATOM 3142 O O . TYR A 1 395 ? -28.303 -20.702 12.467 1.00 64.31 395 TYR A O 1
ATOM 3150 N N . ARG A 1 396 ? -29.649 -22.334 13.151 1.00 66.94 396 ARG A N 1
ATOM 3151 C CA . ARG A 1 396 ? -28.772 -23.399 12.640 1.00 66.94 396 ARG A CA 1
ATOM 3152 C C . ARG A 1 396 ? -28.986 -23.560 11.137 1.00 66.94 396 ARG A C 1
ATOM 3154 O O . ARG A 1 396 ? -30.125 -23.714 10.718 1.00 66.94 396 ARG A O 1
ATOM 3161 N N . GLU A 1 397 ? -27.917 -23.673 10.347 1.00 62.16 397 GLU A N 1
ATOM 3162 C CA . GLU A 1 397 ? -28.001 -23.989 8.902 1.00 62.16 397 GLU A CA 1
ATOM 3163 C C . GLU A 1 397 ? -28.829 -25.264 8.624 1.00 62.16 397 GLU A C 1
ATOM 3165 O O . GLU A 1 397 ? -29.538 -25.364 7.628 1.00 62.16 397 GLU A O 1
ATOM 3170 N N . SER A 1 398 ? -28.841 -26.235 9.547 1.00 69.25 398 SER A N 1
ATOM 3171 C CA . SER A 1 398 ? -29.714 -27.416 9.443 1.00 69.25 398 SER A CA 1
ATOM 3172 C C . SER A 1 398 ? -31.209 -27.071 9.452 1.00 69.25 398 SER A C 1
ATOM 3174 O O . SER A 1 398 ? -32.006 -27.766 8.830 1.00 69.25 398 SER A O 1
ATOM 3176 N N . MET A 1 399 ? -31.590 -25.997 10.147 1.00 77.62 399 MET A N 1
ATOM 3177 C CA . MET A 1 399 ? -32.956 -25.484 10.183 1.00 77.62 399 MET A CA 1
ATOM 3178 C C . MET A 1 399 ? -33.351 -24.884 8.834 1.00 77.62 399 MET A C 1
ATOM 3180 O O . MET A 1 399 ? -34.514 -24.975 8.460 1.00 77.62 399 MET A O 1
ATOM 3184 N N . GLU A 1 400 ? -32.401 -24.328 8.075 1.00 77.94 400 GLU A N 1
ATOM 3185 C CA . GLU A 1 400 ? -32.645 -23.836 6.717 1.00 77.94 400 GLU A CA 1
ATOM 3186 C C . GLU A 1 400 ? -33.055 -24.982 5.789 1.00 77.94 400 GLU A C 1
ATOM 3188 O O . GLU A 1 400 ? -34.061 -24.874 5.095 1.00 77.94 400 GLU A O 1
ATOM 3193 N N . ALA A 1 401 ? -32.367 -26.126 5.846 1.00 77.50 401 ALA A N 1
ATOM 3194 C CA . ALA A 1 401 ? -32.754 -27.310 5.078 1.00 77.50 401 ALA A CA 1
ATOM 3195 C C . ALA A 1 401 ? -34.163 -27.818 5.446 1.00 77.50 401 ALA A C 1
ATOM 3197 O O . ALA A 1 401 ? -34.923 -28.230 4.563 1.00 77.50 401 ALA A O 1
ATOM 3198 N N . ASP A 1 402 ? -34.534 -27.755 6.728 1.00 83.00 402 ASP A N 1
ATOM 3199 C CA . ASP A 1 402 ? -35.873 -28.118 7.199 1.00 83.00 402 ASP A CA 1
ATOM 3200 C C . ASP A 1 402 ? -36.933 -27.096 6.762 1.00 83.00 402 ASP A C 1
ATOM 3202 O O . ASP A 1 402 ? -38.008 -27.481 6.300 1.00 83.00 402 ASP A O 1
ATOM 3206 N N . MET A 1 403 ? -36.628 -25.798 6.810 1.00 82.00 403 MET A N 1
ATOM 3207 C CA . MET A 1 403 ? -37.515 -24.744 6.312 1.00 82.00 403 MET A CA 1
ATOM 3208 C C . MET A 1 403 ? -37.698 -24.837 4.797 1.00 82.00 403 MET A C 1
ATOM 3210 O O . MET A 1 403 ? -38.829 -24.805 4.328 1.00 82.00 403 MET A O 1
ATOM 3214 N N . VAL A 1 404 ? -36.627 -25.061 4.031 1.00 84.62 404 VAL A N 1
ATOM 3215 C CA . VAL A 1 404 ? -36.669 -25.276 2.573 1.00 84.62 404 VAL A CA 1
ATOM 3216 C C . VAL A 1 404 ? -37.466 -26.533 2.209 1.00 84.62 404 VAL A C 1
ATOM 3218 O O . VAL A 1 404 ? -38.098 -26.580 1.151 1.00 84.62 404 VAL A O 1
ATOM 3221 N N . ARG A 1 405 ? -37.468 -27.558 3.070 1.00 83.81 405 ARG A N 1
ATOM 3222 C CA . ARG A 1 405 ? -38.332 -28.741 2.923 1.00 83.81 405 ARG A CA 1
ATOM 3223 C C . ARG A 1 405 ? -39.798 -28.460 3.238 1.00 83.81 405 ARG A C 1
ATOM 3225 O O . ARG A 1 405 ? -40.660 -29.073 2.618 1.00 83.81 405 ARG A O 1
ATOM 3232 N N . LEU A 1 406 ? -40.070 -27.575 4.194 1.00 86.56 406 LEU A N 1
ATOM 3233 C CA . LEU A 1 406 ? -41.422 -27.178 4.596 1.00 86.56 406 LEU A CA 1
ATOM 3234 C C . LEU A 1 406 ? -42.050 -26.143 3.654 1.00 86.56 406 LEU A C 1
ATOM 3236 O O . LEU A 1 406 ? -43.262 -25.933 3.707 1.00 86.56 406 LEU A O 1
ATOM 3240 N N . VAL A 1 407 ? -41.255 -25.506 2.791 1.00 88.19 407 VAL A N 1
ATOM 3241 C CA . VAL A 1 407 ? -41.764 -24.621 1.743 1.00 88.19 407 VAL A CA 1
ATOM 3242 C C . VAL A 1 407 ? -42.623 -25.425 0.764 1.00 88.19 407 VAL A C 1
ATOM 3244 O O . VAL A 1 407 ? -42.161 -26.367 0.120 1.00 88.19 407 VAL A O 1
ATOM 3247 N N . ASP A 1 408 ? -43.884 -25.014 0.631 1.00 91.31 408 ASP A N 1
ATOM 3248 C CA . ASP A 1 408 ? -44.846 -25.571 -0.317 1.00 91.31 408 ASP A CA 1
ATOM 3249 C C . ASP A 1 408 ? -44.451 -25.196 -1.755 1.00 91.31 408 ASP A C 1
ATOM 3251 O O . ASP A 1 408 ? -44.836 -24.153 -2.295 1.00 91.31 408 ASP A O 1
ATOM 3255 N N . ARG A 1 409 ? -43.622 -26.052 -2.362 1.00 91.19 409 ARG A N 1
ATOM 3256 C CA . ARG A 1 409 ? -43.108 -25.867 -3.725 1.00 91.19 409 ARG A CA 1
ATOM 3257 C C . ARG A 1 409 ? -44.228 -25.823 -4.756 1.00 91.19 409 ARG A C 1
ATOM 3259 O O . ARG A 1 409 ? -44.132 -25.045 -5.697 1.00 91.19 409 ARG A O 1
ATOM 3266 N N . GLU A 1 410 ? -45.305 -26.579 -4.549 1.00 91.38 410 GLU A N 1
ATOM 3267 C CA . GLU A 1 410 ? -46.452 -26.582 -5.459 1.00 91.38 410 GLU A CA 1
ATOM 3268 C C . GLU A 1 410 ? -47.186 -25.243 -5.433 1.00 91.38 410 GLU A C 1
ATOM 3270 O O . GLU A 1 410 ? -47.633 -24.760 -6.472 1.00 91.38 410 GLU A O 1
ATOM 3275 N N . ARG A 1 411 ? -47.298 -24.604 -4.262 1.00 90.62 411 ARG A N 1
ATOM 3276 C CA . ARG A 1 411 ? -47.863 -23.253 -4.161 1.00 90.62 411 ARG A CA 1
ATOM 3277 C C . ARG A 1 411 ? -46.995 -22.217 -4.871 1.00 90.62 411 ARG A C 1
ATOM 3279 O O . ARG A 1 411 ? -47.554 -21.350 -5.538 1.00 90.62 411 ARG A O 1
ATOM 3286 N N . ILE A 1 412 ? -45.670 -22.300 -4.746 1.00 88.19 412 ILE A N 1
ATOM 3287 C CA . ILE A 1 412 ? -44.750 -21.381 -5.436 1.00 88.19 412 ILE A CA 1
ATOM 3288 C C . ILE A 1 412 ? -44.799 -21.603 -6.947 1.00 88.19 412 ILE A C 1
ATOM 3290 O O . ILE A 1 412 ? -44.926 -20.639 -7.691 1.00 88.19 412 ILE A O 1
ATOM 3294 N N . GLU A 1 413 ? -44.753 -22.850 -7.413 1.00 92.38 413 GLU A N 1
ATOM 3295 C CA . GLU A 1 413 ? -44.879 -23.158 -8.840 1.00 92.38 413 GLU A CA 1
ATOM 3296 C C . GLU A 1 413 ? -46.229 -22.705 -9.392 1.00 92.38 413 GLU A C 1
ATOM 3298 O O . GLU A 1 413 ? -46.292 -22.168 -10.495 1.00 92.38 413 GLU A O 1
ATOM 3303 N N . ARG A 1 414 ? -47.312 -22.865 -8.627 1.00 90.81 414 ARG A N 1
ATOM 3304 C CA . ARG A 1 414 ? -48.626 -22.351 -9.016 1.00 90.81 414 ARG A CA 1
ATOM 3305 C C . ARG A 1 414 ? -48.613 -20.831 -9.118 1.00 90.81 414 ARG A C 1
ATOM 3307 O O . ARG A 1 414 ? -49.094 -20.327 -10.117 1.00 90.81 414 ARG A O 1
ATOM 3314 N N . TRP A 1 415 ? -48.019 -20.132 -8.151 1.00 88.62 415 TRP A N 1
ATOM 3315 C CA . TRP A 1 415 ? -47.888 -18.672 -8.174 1.00 88.62 415 TRP A CA 1
ATOM 3316 C C . TRP A 1 415 ? -47.027 -18.171 -9.345 1.00 88.62 415 TRP A C 1
ATOM 3318 O O . TRP A 1 415 ? -47.420 -17.233 -10.021 1.00 88.62 415 TRP A O 1
ATOM 3328 N N . MET A 1 416 ? -45.906 -18.835 -9.644 1.00 88.69 416 MET A N 1
ATOM 3329 C CA . MET A 1 416 ? -45.021 -18.494 -10.771 1.00 88.69 416 MET A CA 1
ATOM 3330 C C . MET A 1 416 ? -45.660 -18.747 -12.143 1.00 88.69 416 MET A C 1
ATOM 3332 O O . MET A 1 416 ? -45.307 -18.089 -13.119 1.00 88.69 416 MET A O 1
ATOM 3336 N N . ASN A 1 417 ? -46.557 -19.732 -12.235 1.00 91.00 417 ASN A N 1
ATOM 3337 C CA . ASN A 1 417 ? -47.250 -20.088 -13.476 1.00 91.00 417 ASN A CA 1
ATOM 3338 C C . ASN A 1 417 ? -48.623 -19.418 -13.613 1.00 91.00 417 ASN A C 1
ATOM 3340 O O . ASN A 1 417 ? -49.235 -19.492 -14.682 1.00 91.00 417 ASN A O 1
ATOM 3344 N N . GLU A 1 418 ? -49.132 -18.802 -12.549 1.00 87.06 418 GLU A N 1
ATOM 3345 C CA . GLU A 1 418 ? -50.350 -18.013 -12.603 1.00 87.06 418 GLU A CA 1
ATOM 3346 C C . GLU A 1 418 ? -50.007 -16.721 -13.356 1.00 87.06 418 GLU A C 1
ATOM 3348 O O . GLU A 1 418 ? -49.142 -15.966 -12.917 1.00 87.06 418 GLU A O 1
ATOM 3353 N N . PRO A 1 419 ? -50.595 -16.476 -14.542 1.00 79.25 419 PRO A N 1
ATOM 3354 C CA . PRO A 1 419 ? -50.330 -15.242 -15.267 1.00 79.25 419 PRO A CA 1
ATOM 3355 C C . PRO A 1 419 ? -50.710 -14.074 -14.359 1.00 79.25 419 PRO A C 1
ATOM 3357 O O . PRO A 1 419 ? -51.753 -14.177 -13.714 1.00 79.25 419 PRO A O 1
ATOM 3360 N N . ASP A 1 420 ? -49.910 -12.997 -14.350 1.00 72.56 420 ASP A N 1
ATOM 3361 C CA . ASP A 1 420 ? -50.139 -11.738 -13.616 1.00 72.56 420 ASP A CA 1
ATOM 3362 C C . ASP A 1 420 ? -51.483 -11.099 -14.008 1.00 72.56 420 ASP A C 1
ATOM 3364 O O . ASP A 1 420 ? -51.590 -10.088 -14.703 1.00 72.56 420 ASP A O 1
ATOM 3368 N N . ARG A 1 421 ? -52.566 -11.739 -13.594 1.00 64.75 421 ARG A N 1
ATOM 3369 C CA . ARG A 1 421 ? -53.908 -11.216 -13.597 1.00 64.75 421 ARG A CA 1
ATOM 3370 C C . ARG A 1 421 ? -54.124 -10.757 -12.174 1.00 64.75 421 ARG A C 1
ATOM 3372 O O . ARG A 1 421 ? -54.186 -11.613 -11.292 1.00 64.75 421 ARG A O 1
ATOM 3379 N N . PRO A 1 422 ? -54.259 -9.446 -11.927 1.00 62.59 422 PRO A N 1
ATOM 3380 C CA . PRO A 1 422 ? -54.699 -8.978 -10.626 1.00 62.59 422 PRO A CA 1
ATOM 3381 C C . PRO A 1 422 ? -56.050 -9.646 -10.343 1.00 62.59 422 PRO A C 1
ATOM 3383 O O . PRO A 1 422 ? -57.058 -9.334 -10.978 1.00 62.59 422 PRO A O 1
ATOM 3386 N N . SER A 1 423 ? -56.042 -10.661 -9.469 1.00 62.25 423 SER A N 1
ATOM 3387 C CA . SER A 1 423 ? -57.199 -11.533 -9.221 1.00 62.25 423 SER A CA 1
ATOM 3388 C C . SER A 1 423 ? -58.385 -10.728 -8.698 1.00 62.25 423 SER A C 1
ATOM 3390 O O . SER A 1 423 ? -59.537 -11.093 -8.925 1.00 62.25 423 SER A O 1
ATOM 3392 N N . HIS A 1 424 ? -58.111 -9.588 -8.072 1.00 64.81 424 HIS A N 1
ATOM 3393 C CA . HIS A 1 424 ? -59.080 -8.571 -7.710 1.00 64.81 424 HIS A CA 1
ATOM 3394 C C . HIS A 1 424 ? -58.528 -7.209 -8.145 1.00 64.81 424 HIS A C 1
ATOM 3396 O O . HIS A 1 424 ? -57.304 -7.047 -8.132 1.00 64.81 424 HIS A O 1
ATOM 3402 N N . PRO A 1 425 ? -59.378 -6.238 -8.538 1.00 66.50 425 PRO A N 1
ATOM 3403 C CA . PRO A 1 425 ? -58.956 -4.846 -8.511 1.00 66.50 425 PRO A CA 1
ATOM 3404 C C . PRO A 1 425 ? -58.460 -4.624 -7.089 1.00 66.50 425 PRO A C 1
ATOM 3406 O O . PRO A 1 425 ? -59.236 -4.741 -6.141 1.00 66.50 425 PRO A O 1
ATOM 3409 N N . ALA A 1 426 ? -57.149 -4.483 -6.928 1.00 60.75 426 ALA A N 1
ATOM 3410 C CA . ALA A 1 426 ? -56.616 -4.115 -5.642 1.00 60.75 426 ALA A CA 1
ATOM 3411 C C . ALA A 1 426 ? -57.338 -2.816 -5.277 1.00 60.75 426 ALA A C 1
ATOM 3413 O O . ALA A 1 426 ? -57.328 -1.875 -6.075 1.00 60.75 426 ALA A O 1
ATOM 3414 N N . ASP A 1 427 ? -57.976 -2.783 -4.106 1.00 60.09 427 ASP A N 1
ATOM 3415 C CA . ASP A 1 427 ? -58.109 -1.542 -3.345 1.00 60.09 427 ASP A CA 1
ATOM 3416 C C . ASP A 1 427 ? -56.665 -1.119 -3.041 1.00 60.09 427 ASP A C 1
ATOM 3418 O O . ASP A 1 427 ? -56.132 -1.310 -1.951 1.00 60.09 427 ASP A O 1
ATOM 3422 N N . CYS A 1 428 ? -55.959 -0.667 -4.076 1.00 57.38 428 CYS A N 1
ATOM 3423 C CA . CYS A 1 428 ? -54.863 0.241 -3.901 1.00 57.38 428 CYS A CA 1
ATOM 3424 C C . CYS A 1 428 ? -55.542 1.416 -3.226 1.00 57.38 428 CYS A C 1
ATOM 3426 O O . CYS A 1 428 ? -56.396 2.050 -3.851 1.00 57.38 428 CYS A O 1
ATOM 3428 N N . ASP A 1 429 ? -55.221 1.653 -1.953 1.00 61.78 429 ASP A N 1
ATOM 3429 C CA . ASP A 1 429 ? -55.482 2.953 -1.355 1.00 61.78 429 ASP A CA 1
ATOM 3430 C C . ASP A 1 429 ? -55.120 3.982 -2.430 1.00 61.78 429 ASP A C 1
ATOM 3432 O O . ASP A 1 429 ? -54.034 3.890 -3.015 1.00 61.78 429 ASP A O 1
ATOM 3436 N N . GLU A 1 430 ? -56.057 4.871 -2.760 1.00 62.00 430 GLU A N 1
ATOM 3437 C CA . GLU A 1 430 ? -55.841 5.993 -3.668 1.00 62.00 430 GLU A CA 1
ATOM 3438 C C . GLU A 1 430 ? -54.815 6.901 -2.985 1.00 62.00 430 GLU A C 1
ATOM 3440 O O . GLU A 1 430 ? -55.121 7.894 -2.334 1.00 62.00 430 GLU A O 1
ATOM 3445 N N . TRP A 1 431 ? -53.559 6.467 -3.008 1.00 64.00 431 TRP A N 1
ATOM 3446 C CA . TRP A 1 431 ? -52.432 7.315 -2.744 1.00 64.00 431 TRP A CA 1
ATOM 3447 C C . TRP A 1 431 ? -52.464 8.251 -3.928 1.00 64.00 431 TRP A C 1
ATOM 3449 O O . TRP A 1 431 ? -52.221 7.819 -5.056 1.00 64.00 431 TRP A O 1
ATOM 3459 N N . ASP A 1 432 ? -52.813 9.506 -3.661 1.00 59.72 432 ASP A N 1
ATOM 3460 C CA . ASP A 1 432 ? -52.609 10.635 -4.558 1.00 59.72 432 ASP A CA 1
ATOM 3461 C C . ASP A 1 432 ? -51.101 10.758 -4.844 1.00 59.72 432 ASP A C 1
ATOM 3463 O O . ASP A 1 432 ? -50.417 11.682 -4.402 1.00 59.72 432 ASP A O 1
ATOM 3467 N N . SER A 1 433 ? -50.525 9.781 -5.541 1.00 61.22 433 SER A N 1
ATOM 3468 C CA . SER A 1 433 ? -49.255 9.946 -6.203 1.00 61.22 433 SER A CA 1
ATOM 3469 C C . SER A 1 433 ? -49.571 10.808 -7.412 1.00 61.22 433 SER A C 1
ATOM 3471 O O . SER A 1 433 ? -49.913 10.299 -8.480 1.00 61.22 433 SER A O 1
ATOM 3473 N N . GLU A 1 434 ? -49.509 12.127 -7.228 1.00 58.47 434 GLU A N 1
ATOM 3474 C CA . GLU A 1 434 ? -49.304 13.023 -8.358 1.00 58.47 434 GLU A CA 1
ATOM 3475 C C . GLU A 1 434 ? -48.138 12.440 -9.159 1.00 58.47 434 GLU A C 1
ATOM 3477 O O . GLU A 1 434 ? -47.079 12.144 -8.596 1.00 58.47 434 GLU A O 1
ATOM 3482 N N . GLU A 1 435 ? -48.350 12.196 -10.455 1.00 52.53 435 GLU A N 1
ATOM 3483 C CA . GLU A 1 435 ? -47.263 11.853 -11.362 1.00 52.53 435 GLU A CA 1
ATOM 3484 C C . GLU A 1 435 ? -46.250 12.994 -11.291 1.00 52.53 435 GLU A C 1
ATOM 3486 O O . GLU A 1 435 ? -46.397 14.030 -11.941 1.00 52.53 435 GLU A O 1
ATOM 3491 N N . VAL A 1 436 ? -45.219 12.815 -10.465 1.00 51.62 436 VAL A N 1
ATOM 3492 C CA . VAL A 1 436 ? -44.063 13.696 -10.434 1.00 51.62 436 VAL A CA 1
ATOM 3493 C C . VAL A 1 436 ? -43.379 13.465 -11.770 1.00 51.62 436 VAL A C 1
ATOM 3495 O O . VAL A 1 436 ? -42.601 12.523 -11.938 1.00 51.62 436 VAL A O 1
ATOM 3498 N N . GLY A 1 437 ? -43.734 14.281 -12.764 1.00 52.31 437 GLY A N 1
ATOM 3499 C CA . GLY A 1 437 ? -43.071 14.259 -14.055 1.00 52.31 437 GLY A CA 1
ATOM 3500 C C . GLY A 1 437 ? -41.566 14.318 -13.816 1.00 52.31 437 GLY A C 1
ATOM 3501 O O . GLY A 1 437 ? -41.109 14.989 -12.893 1.00 52.31 437 GLY A O 1
ATOM 3502 N N . LEU A 1 438 ? -40.769 13.637 -14.642 1.00 52.09 438 LEU A N 1
ATOM 3503 C CA . LEU A 1 438 ? -39.298 13.597 -14.536 1.00 52.09 438 LEU A CA 1
ATOM 3504 C C . LEU A 1 438 ? -38.628 14.990 -14.411 1.00 52.09 438 LEU A C 1
ATOM 3506 O O . LEU A 1 438 ? -37.448 15.088 -14.079 1.00 52.09 438 LEU A O 1
ATOM 3510 N N . CYS A 1 439 ? -39.374 16.073 -14.644 1.00 48.78 439 CYS A N 1
ATOM 3511 C CA . CYS A 1 439 ? -38.964 17.463 -14.492 1.00 48.78 439 CYS A CA 1
ATOM 3512 C C . CYS A 1 439 ? -39.228 18.091 -13.102 1.00 48.78 439 CYS A C 1
ATOM 3514 O O . CYS A 1 439 ? -38.632 19.129 -12.822 1.00 48.78 439 CYS A O 1
ATOM 3516 N N . ASP A 1 440 ? -40.020 17.474 -12.217 1.00 44.88 440 ASP A N 1
ATOM 3517 C CA . ASP A 1 440 ? -40.317 17.952 -10.848 1.00 44.88 440 ASP A CA 1
ATOM 3518 C C . ASP A 1 440 ? -39.359 17.391 -9.786 1.00 44.88 440 ASP A C 1
ATOM 3520 O O . ASP A 1 440 ? -39.600 17.416 -8.577 1.00 44.88 440 ASP A O 1
ATOM 3524 N N . SER A 1 441 ? -38.175 16.969 -10.231 1.00 50.28 441 SER A N 1
ATOM 3525 C CA . SER A 1 441 ? -37.025 16.869 -9.344 1.00 50.28 441 SER A CA 1
ATOM 3526 C C . SER A 1 441 ? -36.771 18.254 -8.731 1.00 50.28 441 SER A C 1
ATOM 3528 O O . SER A 1 441 ? -36.219 19.143 -9.383 1.00 50.28 441 SER A O 1
ATOM 3530 N N . ILE A 1 442 ? -37.129 18.429 -7.453 1.00 51.47 442 ILE A N 1
ATOM 3531 C CA . ILE A 1 442 ? -36.963 19.646 -6.621 1.00 51.47 442 ILE A CA 1
ATOM 3532 C C . ILE A 1 442 ? -35.531 20.235 -6.695 1.00 51.47 442 ILE A C 1
ATOM 3534 O O . ILE A 1 442 ? -35.290 21.403 -6.384 1.00 51.47 442 ILE A O 1
ATOM 3538 N N . SER A 1 443 ? -34.572 19.455 -7.195 1.00 52.03 443 SER A N 1
ATOM 3539 C CA . SER A 1 443 ? -33.224 19.877 -7.572 1.00 52.03 443 SER A CA 1
ATOM 3540 C C . SER A 1 443 ? -33.140 20.968 -8.659 1.00 52.03 443 SER A C 1
ATOM 3542 O O . SER A 1 443 ? -32.113 21.645 -8.712 1.00 52.03 443 SER A O 1
ATOM 3544 N N . VAL A 1 444 ? -34.132 21.149 -9.541 1.00 51.91 444 VAL A N 1
ATOM 3545 C CA . VAL A 1 444 ? -34.021 22.087 -10.686 1.00 51.91 444 VAL A CA 1
ATOM 3546 C C . VAL A 1 444 ? -34.699 23.439 -10.423 1.00 51.91 444 VAL A C 1
ATOM 3548 O O . VAL A 1 444 ? -34.257 24.459 -10.953 1.00 51.91 444 VAL A O 1
ATOM 3551 N N . VAL A 1 445 ? -35.711 23.493 -9.550 1.00 52.00 445 VAL A N 1
ATOM 3552 C CA . VAL A 1 445 ? -36.544 24.699 -9.331 1.00 52.00 445 VAL A CA 1
ATOM 3553 C C . VAL A 1 445 ? -36.326 25.333 -7.952 1.00 52.00 445 VAL A C 1
ATOM 3555 O O . VAL A 1 445 ? -37.109 26.169 -7.506 1.00 52.00 445 VAL A O 1
ATOM 3558 N N . ALA A 1 446 ? -35.240 24.997 -7.248 1.00 58.00 446 ALA A N 1
ATOM 3559 C CA . ALA A 1 446 ? -34.909 25.682 -6.003 1.00 58.00 446 ALA A CA 1
ATOM 3560 C C . ALA A 1 446 ? -34.656 27.178 -6.285 1.00 58.00 446 ALA A C 1
ATOM 3562 O O . ALA A 1 446 ? -33.612 27.554 -6.812 1.00 58.00 446 ALA A O 1
ATOM 3563 N N . GLN A 1 447 ? -35.603 28.051 -5.936 1.00 63.44 447 GLN A N 1
ATOM 3564 C CA . GLN A 1 447 ? -35.393 29.498 -5.857 1.00 63.44 447 GLN A CA 1
ATOM 3565 C C . GLN A 1 447 ? -35.042 29.890 -4.409 1.00 63.44 447 GLN A C 1
ATOM 3567 O O . GLN A 1 447 ? -35.472 29.259 -3.445 1.00 63.44 447 GLN A O 1
ATOM 3572 N N . GLY A 1 448 ? -34.215 30.924 -4.223 1.00 73.50 448 GLY A N 1
ATOM 3573 C CA . GLY A 1 448 ? -33.850 31.434 -2.892 1.00 73.50 448 GLY A CA 1
ATOM 3574 C C . GLY A 1 448 ? -32.670 30.714 -2.213 1.00 73.50 448 GLY A C 1
ATOM 3575 O O . GLY A 1 448 ? -31.689 30.348 -2.859 1.00 73.50 448 GLY A O 1
ATOM 3576 N N . LYS A 1 449 ? -32.709 30.565 -0.876 1.00 67.81 449 LYS A N 1
ATOM 3577 C CA . LYS A 1 449 ? -31.563 30.079 -0.068 1.00 67.81 449 LYS A CA 1
ATOM 3578 C C . LYS A 1 449 ? -31.103 28.657 -0.433 1.00 67.81 449 LYS A C 1
ATOM 3580 O O . LYS A 1 449 ? -29.912 28.384 -0.311 1.00 67.81 449 LYS A O 1
ATOM 3585 N N . GLY A 1 450 ? -32.005 27.794 -0.912 1.00 58.56 450 GLY A N 1
ATOM 3586 C CA . GLY A 1 450 ? -31.669 26.444 -1.388 1.00 58.56 450 GLY A CA 1
ATOM 3587 C C . GLY A 1 450 ? -30.789 26.450 -2.645 1.00 58.56 450 GLY A C 1
ATOM 3588 O O . GLY A 1 450 ? -29.831 25.681 -2.721 1.00 58.56 450 GLY A O 1
ATOM 3589 N N . ARG A 1 451 ? -31.019 27.401 -3.565 1.00 74.25 451 ARG A N 1
ATOM 3590 C CA . ARG A 1 451 ? -30.228 27.562 -4.798 1.00 74.25 451 ARG A CA 1
ATOM 3591 C C . ARG A 1 451 ? -28.771 27.903 -4.516 1.00 74.25 451 ARG A C 1
ATOM 3593 O O . ARG A 1 451 ? -27.882 27.329 -5.124 1.00 74.25 451 ARG A O 1
ATOM 3600 N N . LYS A 1 452 ? -28.516 28.735 -3.499 1.00 76.62 452 LYS A N 1
ATOM 3601 C CA . LYS A 1 452 ? -27.149 29.113 -3.098 1.00 76.62 452 LYS A CA 1
ATOM 3602 C C . LYS A 1 452 ? -26.282 27.912 -2.724 1.00 76.62 452 LYS A C 1
ATOM 3604 O O . LYS A 1 452 ? -25.072 27.971 -2.906 1.00 76.62 452 LYS A O 1
ATOM 3609 N N . ARG A 1 453 ? -26.868 26.837 -2.182 1.00 75.31 453 ARG A N 1
ATOM 3610 C CA . ARG A 1 453 ? -26.113 25.620 -1.848 1.00 75.31 453 ARG A CA 1
ATOM 3611 C C . ARG A 1 453 ? -25.725 24.850 -3.110 1.00 75.31 453 ARG A C 1
ATOM 3613 O O . ARG A 1 453 ? -24.590 24.397 -3.187 1.00 75.31 453 ARG A O 1
ATOM 3620 N N . ILE A 1 454 ? -26.635 24.760 -4.080 1.00 76.50 454 ILE A N 1
ATOM 3621 C CA . ILE A 1 454 ? -26.410 24.103 -5.376 1.00 76.50 454 ILE A CA 1
ATOM 3622 C C . ILE A 1 454 ? -25.415 24.909 -6.219 1.00 76.50 454 ILE A C 1
ATOM 3624 O O . ILE A 1 454 ? -24.437 24.344 -6.696 1.00 76.50 454 ILE A O 1
ATOM 3628 N N . ASP A 1 455 ? -25.594 26.227 -6.322 1.00 83.62 455 ASP A N 1
ATOM 3629 C CA . ASP A 1 455 ? -24.687 27.118 -7.057 1.00 83.62 455 ASP A CA 1
ATOM 3630 C C . ASP A 1 455 ? -23.279 27.108 -6.443 1.00 83.62 455 ASP A C 1
ATOM 3632 O O . ASP A 1 455 ? -22.284 27.061 -7.161 1.00 83.62 455 ASP A O 1
ATOM 3636 N N . ARG A 1 456 ? -23.171 27.069 -5.105 1.00 80.19 456 ARG A N 1
ATOM 3637 C CA . ARG A 1 456 ? -21.877 26.913 -4.424 1.00 80.19 456 ARG A CA 1
ATOM 3638 C C . ARG A 1 456 ? -21.226 25.571 -4.746 1.00 80.19 456 ARG A C 1
ATOM 3640 O O . ARG A 1 456 ? -20.011 25.516 -4.880 1.00 80.19 456 ARG A O 1
ATOM 3647 N N . TRP A 1 457 ? -22.011 24.501 -4.843 1.00 80.81 457 TRP A N 1
ATOM 3648 C CA . TRP A 1 457 ? -21.494 23.179 -5.191 1.00 80.81 457 TRP A CA 1
ATOM 3649 C C . TRP A 1 457 ? -21.008 23.131 -6.643 1.00 80.81 457 TRP A C 1
ATOM 3651 O O . TRP A 1 457 ? -19.884 22.708 -6.880 1.00 80.81 457 TRP A O 1
ATOM 3661 N N . ARG A 1 458 ? -21.783 23.682 -7.588 1.00 84.06 458 ARG A N 1
ATOM 3662 C CA . ARG A 1 458 ? -21.370 23.832 -8.995 1.00 84.06 458 ARG A CA 1
ATOM 3663 C C . ARG A 1 458 ? -20.100 24.663 -9.140 1.00 84.06 458 ARG A C 1
ATOM 3665 O O . ARG A 1 458 ? -19.178 24.232 -9.812 1.00 84.06 458 ARG A O 1
ATOM 3672 N N . SER A 1 459 ? -20.013 25.787 -8.432 1.00 86.56 459 SER A N 1
ATOM 3673 C CA . SER A 1 459 ? -18.816 26.631 -8.440 1.00 86.56 459 SER A CA 1
ATOM 3674 C C . SER A 1 459 ? -17.581 25.912 -7.879 1.00 86.56 459 SER A C 1
ATOM 3676 O O . SER A 1 459 ? -16.485 26.123 -8.384 1.00 86.56 459 SER A O 1
ATOM 3678 N N . MET A 1 460 ? -17.734 25.036 -6.875 1.00 80.88 460 MET A N 1
ATOM 3679 C CA . MET A 1 460 ? -16.621 24.197 -6.406 1.00 80.88 460 MET A CA 1
ATOM 3680 C C . MET A 1 460 ? -16.198 23.165 -7.456 1.00 80.88 460 MET A C 1
ATOM 3682 O O . MET A 1 460 ? -15.006 22.941 -7.609 1.00 80.88 460 MET A O 1
ATOM 3686 N N . CYS A 1 461 ? -17.139 22.554 -8.181 1.00 79.44 461 CYS A N 1
ATOM 3687 C CA . CYS A 1 461 ? -16.813 21.617 -9.259 1.00 79.44 461 CYS A CA 1
ATOM 3688 C C . CYS A 1 461 ? -16.115 22.303 -10.437 1.00 79.44 461 CYS A C 1
ATOM 3690 O O . CYS A 1 461 ? -15.100 21.799 -10.897 1.00 79.44 461 CYS A O 1
ATOM 3692 N N . GLU A 1 462 ? -16.595 23.470 -10.867 1.00 83.12 462 GLU A N 1
ATOM 3693 C CA . GLU A 1 462 ? -15.955 24.249 -11.937 1.00 83.12 462 GLU A CA 1
ATOM 3694 C C . GLU A 1 462 ? -14.538 24.695 -11.547 1.00 83.12 462 GLU A C 1
ATOM 3696 O O . GLU A 1 462 ? -13.627 24.637 -12.366 1.00 83.12 462 GLU A O 1
ATOM 3701 N N . LEU A 1 463 ? -14.317 25.086 -10.286 1.00 78.44 463 LEU A N 1
ATOM 3702 C CA . LEU A 1 463 ? -12.971 25.397 -9.789 1.00 78.44 463 LEU A CA 1
ATOM 3703 C C . LEU A 1 463 ? -12.048 24.172 -9.825 1.00 78.44 463 LEU A C 1
ATOM 3705 O O . LEU A 1 463 ? -10.899 24.293 -10.233 1.00 78.44 463 LEU A O 1
ATOM 3709 N N . LEU A 1 464 ? -12.556 22.994 -9.451 1.00 74.56 464 LEU A N 1
ATOM 3710 C CA . LEU A 1 464 ? -11.784 21.750 -9.501 1.00 74.56 464 LEU A CA 1
ATOM 3711 C C . LEU A 1 464 ? -11.474 21.305 -10.942 1.00 74.56 464 LEU A C 1
ATOM 3713 O O . LEU A 1 464 ? -10.421 20.719 -11.174 1.00 74.56 464 LEU A O 1
ATOM 3717 N N . GLU A 1 465 ? -12.351 21.589 -11.908 1.00 75.81 465 GLU A N 1
ATOM 3718 C CA . GLU A 1 465 ? -12.098 21.318 -13.331 1.00 75.81 465 GLU A CA 1
ATOM 3719 C C . GLU A 1 465 ? -11.084 22.292 -13.946 1.00 75.81 465 GLU A C 1
ATOM 3721 O O . GLU A 1 465 ? -10.253 21.873 -14.750 1.00 75.81 465 GLU A O 1
ATOM 3726 N N . ILE A 1 466 ? -11.107 23.571 -13.557 1.00 72.62 466 ILE A N 1
ATOM 3727 C CA . ILE A 1 466 ? -10.132 24.568 -14.027 1.00 72.62 466 ILE A CA 1
ATOM 3728 C C . ILE A 1 466 ? -8.737 24.269 -13.467 1.00 72.62 466 ILE A C 1
ATOM 3730 O O . ILE A 1 466 ? -7.768 24.309 -14.223 1.00 72.62 466 ILE A O 1
ATOM 3734 N N . ASP A 1 467 ? -8.629 23.893 -12.190 1.00 66.62 467 ASP A N 1
ATOM 3735 C CA . ASP A 1 467 ? -7.351 23.476 -11.594 1.00 66.62 467 ASP A CA 1
ATOM 3736 C C . ASP A 1 467 ? -6.815 22.181 -12.239 1.00 66.62 467 ASP A C 1
ATOM 3738 O O . ASP A 1 467 ? -5.607 21.988 -12.328 1.00 66.62 467 ASP A O 1
ATOM 3742 N N . ALA A 1 468 ? -7.693 21.314 -12.758 1.00 60.69 468 ALA A N 1
ATOM 3743 C CA . ALA A 1 468 ? -7.298 20.104 -13.481 1.00 60.69 468 ALA A CA 1
ATOM 3744 C C . ALA A 1 468 ? -6.858 20.353 -14.940 1.00 60.69 468 ALA A C 1
ATOM 3746 O O . ALA A 1 468 ? -6.236 19.475 -15.537 1.00 60.69 468 ALA A O 1
ATOM 3747 N N . LEU A 1 469 ? -7.189 21.512 -15.522 1.00 68.31 469 LEU A N 1
ATOM 3748 C CA . LEU A 1 469 ? -6.864 21.885 -16.909 1.00 68.31 469 LEU A CA 1
ATOM 3749 C C . LEU A 1 469 ? -5.788 22.981 -17.014 1.00 68.31 469 LEU A C 1
ATOM 3751 O O . LEU A 1 469 ? -5.277 23.217 -18.105 1.00 68.31 469 LEU A O 1
ATOM 3755 N N . GLY A 1 470 ? -5.457 23.656 -15.909 1.00 53.53 470 GLY A N 1
ATOM 3756 C CA . GLY A 1 470 ? -4.476 24.746 -15.851 1.00 53.53 470 GLY A CA 1
ATOM 3757 C C . GLY A 1 470 ? -3.014 24.325 -15.657 1.00 53.53 470 GLY A C 1
ATOM 3758 O O . GLY A 1 470 ? -2.150 25.194 -15.704 1.00 53.53 470 GLY A O 1
ATOM 3759 N N . ASP A 1 471 ? -2.744 23.032 -15.463 1.00 50.75 471 ASP A N 1
ATOM 3760 C CA . ASP A 1 471 ? -1.395 22.456 -15.294 1.00 50.75 471 ASP A CA 1
ATOM 3761 C C . ASP A 1 471 ? -0.923 21.670 -16.545 1.00 50.75 471 ASP A C 1
ATOM 3763 O O . ASP A 1 471 ? -0.113 20.749 -16.439 1.00 50.75 471 ASP A O 1
ATOM 3767 N N . VAL A 1 472 ? -1.429 22.025 -17.739 1.00 46.69 472 VAL A N 1
ATOM 3768 C CA . VAL A 1 472 ? -0.915 21.541 -19.043 1.00 46.69 472 VAL A CA 1
ATOM 3769 C C . VAL A 1 472 ? 0.064 22.535 -19.653 1.00 46.69 472 VAL A C 1
ATOM 3771 O O . VAL A 1 472 ? -0.297 23.733 -19.748 1.00 46.69 472 VAL A O 1
#

Solvent-accessible surface area (backbone atoms only — not comparable to full-atom values): 30762 Å² total; per-residue (Å²): 134,85,88,84,84,89,85,89,90,89,86,86,78,83,79,82,78,82,79,82,80,82,90,77,86,84,78,90,86,82,87,79,88,86,79,82,84,77,88,77,90,76,89,81,80,83,82,89,82,85,82,88,82,82,86,84,83,90,78,89,82,90,78,89,82,82,85,84,93,78,89,86,87,87,84,84,89,85,89,84,88,84,83,89,84,85,87,83,86,82,90,80,81,92,76,81,78,89,73,88,90,74,93,80,79,87,87,77,78,81,80,80,76,79,81,78,78,87,86,83,80,78,79,85,84,65,77,55,84,52,99,74,87,56,77,62,47,49,63,65,53,50,51,51,50,50,51,37,49,51,50,31,53,58,27,50,55,51,40,54,50,40,52,52,51,43,54,50,40,51,55,52,34,54,49,31,51,52,50,41,52,51,50,53,49,52,59,63,70,45,69,84,50,88,82,61,61,62,70,58,55,49,50,56,43,54,52,33,51,50,53,32,52,50,40,52,53,50,36,54,54,46,51,55,52,34,52,54,37,51,53,52,26,52,53,34,50,55,48,46,51,54,53,49,52,51,49,33,47,76,67,65,70,40,77,76,70,76,72,83,70,86,67,85,72,90,66,86,87,78,87,74,70,79,65,75,68,82,69,70,70,50,76,68,52,50,53,48,50,55,51,50,51,51,48,53,51,36,52,54,49,29,56,51,30,46,52,50,30,52,52,31,46,51,55,59,75,44,37,65,60,51,49,53,52,54,48,52,58,48,60,75,75,48,94,79,74,63,67,67,60,56,54,52,50,52,52,50,53,50,51,53,46,52,52,50,30,54,54,26,49,54,51,28,52,51,33,50,52,52,31,46,74,70,69,50,86,76,83,56,85,86,55,80,80,70,74,72,87,48,99,76,76,75,76,49,73,71,52,52,57,52,48,64,66,68,49,63,59,67,59,51,52,48,58,76,69,47,71,97,59,75,88,53,86,71,84,63,74,85,68,84,70,70,82,71,50,93,77,66,51,68,88,76,73,49,72,65,79,62,30,54,55,53,53,51,50,50,53,52,52,54,51,55,51,48,65,71,62,69,81,116

Nearest PDB structures (foldseek):
  6zbf-assembly1_D  TM=8.902E-01  e=1.989E+00  Plasmodium falciparum
  1jch-assembly1_A  TM=4.864E-01  e=3.913E+00  Escherichia coli str. K-12 substr. W3110
  8auc-assembly3_B  TM=3.912E-01  e=4.140E+00  Corynebacterium glutamicum ATCC 13032
  7nsu-assembly1_D  TM=4.757E-01  e=8.619E+00  Escherichia coli

Secondary structure (DSSP, 8-state):
------------------PPPPPPP-----PPP--------------------PPP-------------------------------------------------------PPPPPPP---PPPPPP---SSS----HHHHHHHHHHHHHHHHHHHHHHHHHHHHHHHHHHHHHHHHHHHHHHHHHHHHHTT-TTS-HHHHHHHHHHHHHHHHHHHHHHHHHHHHHHHHHHHHHHHHHHHHHHHHHHHHHTT-S--------S----------------PPPHHHHHHHHHHHHHHHHHHHHHHHHHHHHHHHHHHHTHHHHHHHHHHHHHHH-SSS-HHHHHHHHHHHHHHHHHHHHHHHHHHHHHHHHHHHTT-----TT-TTS----TTSS--HHHHHHHHHHS-HHHHHHHHHS----SS-------------TT--TTS---THHHHHHHHHHHHHHHHHHHHHTT-

Sequence (472 aa):
MNGRVCKKAAVLLGRRTRSNPPPQQASDSSTPPNIYCHDSEQGYLGPEHSPATSPVGTTAVEESTREPRMRGRSQTEPGCDNADKQKTSDNCGQDASVSEFLPESIDRIRQDSPPKPPLSSYPELFIFEKPNEEIGTALALSKLMVWRWNTVLQCEDKVANYSRTIHQLQKEELNAERIIEKIDQRVDDAGEDPLFDIDQARREFEDAEEIRLRLRAERARIELKLGRKQDEMELAKSKLIREWERLLAENNLLEPAPADSDEGSHHTDGGRSLERNSQTPTASEAARYAAEDARAAAIKELHLRERHLQGARHKLDHWQEHYEHEYRAHQECIAERGRSLFDNMLLRQQQEATAALIAAEEAFEASRKHVRALGVVLHDTDQESGFASYAEDGYRESMEADMVRLVDRERIERWMNEPDRPSHPADCDEWDSEEVGLCDSISVVAQGKGRKRIDRWRSMCELLEIDALGDV

Organism: NCBI:txid857342

pLDDT: mean 70.37, std 23.26, range [32.31, 97.81]